Protein AF-A0A9E2VDF2-F1 (afdb_monomer_lite)

pLDDT: mean 81.38, std 16.18, range [26.98, 98.62]

Structure (mmCIF, N/CA/C/O backbone):
data_AF-A0A9E2VDF2-F1
#
_entry.id   AF-A0A9E2VDF2-F1
#
loop_
_atom_site.group_PDB
_atom_site.id
_atom_site.type_symbol
_atom_site.label_atom_id
_atom_site.label_alt_id
_atom_site.label_comp_id
_atom_site.label_asym_id
_atom_site.label_entity_id
_atom_site.label_seq_id
_atom_site.pdbx_PDB_ins_code
_atom_site.Cartn_x
_atom_site.Cartn_y
_atom_site.Cartn_z
_atom_site.occupancy
_atom_site.B_iso_or_equiv
_atom_site.auth_seq_id
_atom_site.auth_comp_id
_atom_site.auth_asym_id
_atom_site.auth_atom_id
_atom_site.pdbx_PDB_model_num
ATOM 1 N N . MET A 1 1 ? 44.440 -26.059 -66.492 1.00 40.00 1 MET A N 1
ATOM 2 C CA . MET A 1 1 ? 44.963 -25.791 -65.130 1.00 40.00 1 MET A CA 1
ATOM 3 C C . MET A 1 1 ? 44.787 -24.295 -64.913 1.00 40.00 1 MET A C 1
ATOM 5 O O . MET A 1 1 ? 45.329 -23.560 -65.710 1.00 40.00 1 MET A O 1
ATOM 9 N N . GLN A 1 2 ? 43.972 -23.751 -64.019 1.00 37.16 2 GLN A N 1
ATOM 10 C CA . GLN A 1 2 ? 43.633 -24.146 -62.659 1.00 37.16 2 GLN A CA 1
ATOM 11 C C . GLN A 1 2 ? 42.169 -23.771 -62.378 1.00 37.16 2 GLN A C 1
ATOM 13 O O . GLN A 1 2 ? 41.773 -22.619 -62.514 1.00 37.16 2 GLN A O 1
ATOM 18 N N . SER A 1 3 ? 41.383 -24.750 -61.952 1.00 38.00 3 SER A N 1
ATOM 19 C CA . SER A 1 3 ? 40.133 -24.550 -61.225 1.00 38.00 3 SER A CA 1
ATOM 20 C C . SER A 1 3 ? 40.283 -25.236 -59.871 1.00 38.00 3 SER A C 1
ATOM 22 O O . SER A 1 3 ? 40.953 -26.262 -59.783 1.00 38.00 3 SER A O 1
ATOM 24 N N . MET A 1 4 ? 39.592 -24.704 -58.862 1.00 44.31 4 MET A N 1
ATOM 25 C CA . MET A 1 4 ? 39.476 -25.200 -57.482 1.00 44.31 4 MET A CA 1
ATOM 26 C C . MET A 1 4 ? 40.638 -24.859 -56.540 1.00 44.31 4 MET A C 1
ATOM 28 O O . MET A 1 4 ? 41.725 -25.418 -56.643 1.00 44.31 4 MET A O 1
ATOM 32 N N . ARG A 1 5 ? 40.329 -24.039 -55.523 1.00 45.56 5 ARG A N 1
ATOM 33 C CA . ARG A 1 5 ? 40.347 -24.397 -54.081 1.00 45.56 5 ARG A CA 1
ATOM 34 C C . ARG A 1 5 ? 40.394 -23.127 -53.211 1.00 45.56 5 ARG A C 1
ATOM 36 O O . ARG A 1 5 ? 41.443 -22.778 -52.696 1.00 45.56 5 ARG A O 1
ATOM 43 N N . ILE A 1 6 ? 39.258 -22.446 -53.017 1.00 46.94 6 ILE A N 1
ATOM 44 C CA . ILE A 1 6 ? 39.110 -21.437 -51.935 1.00 46.94 6 ILE A CA 1
ATOM 45 C C . ILE A 1 6 ? 37.821 -21.663 -51.104 1.00 46.94 6 ILE A C 1
ATOM 47 O O . ILE A 1 6 ? 37.557 -20.968 -50.133 1.00 46.94 6 ILE A O 1
ATOM 51 N N . LEU A 1 7 ? 37.024 -22.698 -51.400 1.00 48.31 7 LEU A N 1
ATOM 52 C CA . LEU A 1 7 ? 35.754 -22.932 -50.697 1.00 48.31 7 LEU A CA 1
ATOM 53 C C . LEU A 1 7 ? 35.806 -23.627 -49.309 1.00 48.31 7 LEU A C 1
ATOM 55 O O . LEU A 1 7 ? 34.847 -23.429 -48.565 1.00 48.31 7 LEU A O 1
ATOM 59 N N . PRO A 1 8 ? 36.842 -24.386 -48.872 1.00 45.53 8 PRO A N 1
ATOM 60 C CA . PRO A 1 8 ? 36.785 -25.034 -47.551 1.00 45.53 8 PRO A CA 1
ATOM 61 C C . PRO A 1 8 ? 37.084 -24.077 -46.387 1.00 45.53 8 PRO A C 1
ATOM 63 O O . PRO A 1 8 ? 36.564 -24.255 -45.290 1.00 45.53 8 PRO A O 1
ATOM 66 N N . THR A 1 9 ? 37.908 -23.050 -46.614 1.00 46.81 9 THR A N 1
ATOM 67 C CA . THR A 1 9 ? 38.434 -22.193 -45.540 1.00 46.81 9 THR A CA 1
ATOM 68 C C . THR A 1 9 ? 37.413 -21.155 -45.075 1.00 46.81 9 THR A C 1
ATOM 70 O O . THR A 1 9 ? 37.305 -20.905 -43.879 1.00 46.81 9 THR A O 1
ATOM 73 N N . LEU A 1 10 ? 36.595 -20.608 -45.985 1.00 45.72 10 LEU A N 1
ATOM 74 C CA . LEU A 1 10 ? 35.517 -19.680 -45.614 1.00 45.72 10 LEU A CA 1
ATOM 75 C C . LEU A 1 10 ? 34.374 -20.382 -44.865 1.00 45.72 10 LEU A C 1
ATOM 77 O O . LEU A 1 10 ? 33.817 -19.811 -43.930 1.00 45.72 10 LEU A O 1
ATOM 81 N N . LEU A 1 11 ? 34.052 -21.628 -45.233 1.00 45.97 11 LEU A N 1
ATOM 82 C CA . LEU A 1 11 ? 33.008 -22.400 -44.556 1.00 45.97 11 LEU A CA 1
ATOM 83 C C . LEU A 1 11 ? 33.453 -22.824 -43.145 1.00 45.97 11 LEU A C 1
ATOM 85 O O . LEU A 1 11 ? 32.658 -22.768 -42.213 1.00 45.97 11 LEU A O 1
ATOM 89 N N . PHE A 1 12 ? 34.733 -23.172 -42.965 1.00 46.00 12 PHE A N 1
ATOM 90 C CA . PHE A 1 12 ? 35.294 -23.511 -41.653 1.00 46.00 12 PHE A CA 1
ATOM 91 C C . PHE A 1 12 ? 35.404 -22.283 -40.736 1.00 46.00 12 PHE A C 1
ATOM 93 O O . PHE A 1 12 ? 35.081 -22.376 -39.557 1.00 46.00 12 PHE A O 1
ATOM 100 N N . VAL A 1 13 ? 35.750 -21.105 -41.272 1.00 48.47 13 VAL A N 1
ATOM 101 C CA . VAL A 1 13 ? 35.749 -19.842 -40.509 1.00 48.47 13 VAL A CA 1
ATOM 102 C C . VAL A 1 13 ? 34.327 -19.429 -40.105 1.00 48.47 13 VAL A C 1
ATOM 104 O O . VAL A 1 13 ? 34.126 -18.999 -38.974 1.00 48.47 13 VAL A O 1
ATOM 107 N N . LEU A 1 14 ? 33.315 -19.645 -40.954 1.00 43.19 14 LEU A N 1
ATOM 108 C CA . LEU A 1 14 ? 31.905 -19.393 -40.612 1.00 43.19 14 LEU A CA 1
ATOM 109 C C . LEU A 1 14 ? 31.324 -20.403 -39.606 1.00 43.19 14 LEU A C 1
ATOM 111 O O . LEU A 1 14 ? 30.469 -20.033 -38.801 1.00 43.19 14 LEU A O 1
ATOM 115 N N . ILE A 1 15 ? 31.789 -21.656 -39.613 1.00 43.72 15 ILE A N 1
ATOM 116 C CA . ILE A 1 15 ? 31.381 -22.683 -38.640 1.00 43.72 15 ILE A CA 1
ATOM 117 C C . ILE A 1 15 ? 32.086 -22.465 -37.288 1.00 43.72 15 ILE A C 1
ATOM 119 O O . ILE A 1 15 ? 31.437 -22.561 -36.249 1.00 43.72 15 ILE A O 1
ATOM 123 N N . VAL A 1 16 ? 33.363 -22.063 -37.278 1.00 38.78 16 VAL A N 1
ATOM 124 C CA . VAL A 1 16 ? 34.113 -21.733 -36.049 1.00 38.78 16 VAL A CA 1
ATOM 125 C C . VAL A 1 16 ? 33.656 -20.399 -35.432 1.00 38.78 16 VAL A C 1
ATOM 127 O O . VAL A 1 16 ? 33.567 -20.303 -34.207 1.00 38.78 16 VAL A O 1
ATOM 130 N N . LEU A 1 17 ? 33.253 -19.404 -36.235 1.00 35.56 17 LEU A N 1
ATOM 131 C CA . LEU A 1 17 ? 32.619 -18.169 -35.737 1.00 35.56 17 LEU A CA 1
ATOM 132 C C . LEU A 1 17 ? 31.191 -18.392 -35.211 1.00 35.56 17 LEU A C 1
ATOM 134 O O . LEU A 1 17 ? 30.763 -17.683 -34.304 1.00 35.56 17 LEU A O 1
ATOM 138 N N . LYS A 1 18 ? 30.455 -19.396 -35.711 1.00 32.84 18 LYS A N 1
ATOM 139 C CA . LYS A 1 18 ? 29.157 -19.790 -35.128 1.00 32.84 18 LYS A CA 1
ATOM 140 C C . LYS A 1 18 ? 29.288 -20.620 -33.847 1.00 32.84 18 LYS A C 1
ATOM 142 O O . LYS A 1 18 ? 28.351 -20.636 -33.057 1.00 32.84 18 LYS A O 1
ATOM 147 N N . LEU A 1 19 ? 30.433 -21.264 -33.619 1.00 35.94 19 LEU A N 1
ATOM 148 C CA . LEU A 1 19 ? 30.705 -22.079 -32.428 1.00 35.94 19 LEU A CA 1
ATOM 149 C C . LEU A 1 19 ? 31.392 -21.314 -31.279 1.00 35.94 19 LEU A C 1
ATOM 151 O O . LEU A 1 19 ? 31.579 -21.889 -30.214 1.00 35.94 19 LEU A O 1
ATOM 155 N N . THR A 1 20 ? 31.728 -20.027 -31.439 1.00 39.84 20 THR A N 1
ATOM 156 C CA . THR A 1 20 ? 32.431 -19.229 -30.405 1.00 39.84 20 THR A CA 1
ATOM 157 C C . THR A 1 20 ? 31.677 -17.993 -29.909 1.00 39.84 20 THR A C 1
ATOM 159 O O . THR A 1 20 ? 32.198 -17.250 -29.085 1.00 39.84 20 THR A O 1
ATOM 162 N N . ALA A 1 21 ? 30.416 -17.805 -30.304 1.00 40.31 21 ALA A N 1
ATOM 163 C CA . ALA A 1 21 ? 29.529 -16.811 -29.694 1.00 40.31 21 ALA A CA 1
ATOM 164 C C . ALA A 1 21 ? 28.415 -17.484 -28.879 1.00 40.31 21 ALA A C 1
ATOM 166 O O . ALA A 1 21 ? 27.250 -17.093 -28.937 1.00 40.31 21 ALA A O 1
ATOM 167 N N . GLN A 1 22 ? 28.762 -18.508 -28.097 1.00 43.72 22 GLN A N 1
ATOM 168 C CA . GLN A 1 22 ? 27.935 -18.863 -26.951 1.00 43.72 22 GLN A CA 1
ATOM 169 C C . GLN A 1 22 ? 28.171 -17.746 -25.934 1.00 43.72 22 GLN A C 1
ATOM 171 O O . GLN A 1 22 ? 29.173 -17.747 -25.225 1.00 43.72 22 GLN A O 1
ATOM 176 N N . GLN A 1 23 ? 27.325 -16.713 -25.985 1.00 52.28 23 GLN A N 1
ATOM 177 C CA . GLN A 1 23 ? 27.385 -15.570 -25.081 1.00 52.28 23 GLN A CA 1
ATOM 178 C C . GLN A 1 23 ? 27.370 -16.140 -23.658 1.00 52.28 23 GLN A C 1
ATOM 180 O O . GLN A 1 23 ? 26.355 -16.680 -23.218 1.00 52.28 23 GLN A O 1
ATOM 185 N N . THR A 1 24 ? 28.524 -16.143 -22.990 1.00 66.56 24 THR A N 1
ATOM 186 C CA . THR A 1 24 ? 28.642 -16.686 -21.640 1.00 66.56 24 THR A CA 1
ATOM 187 C C . THR A 1 24 ? 27.735 -15.854 -20.751 1.00 66.56 24 THR A C 1
ATOM 189 O O . THR A 1 24 ? 27.861 -14.630 -20.698 1.00 66.56 24 THR A O 1
ATOM 192 N N . VAL A 1 25 ? 26.756 -16.500 -20.116 1.00 80.94 25 VAL A N 1
ATOM 193 C CA . VAL A 1 25 ? 25.836 -15.794 -19.224 1.00 80.94 25 VAL A CA 1
ATOM 194 C C . VAL A 1 25 ? 26.654 -15.195 -18.080 1.00 80.94 25 VAL A C 1
ATOM 196 O O . VAL A 1 25 ? 27.394 -15.937 -17.427 1.00 80.94 25 VAL A O 1
ATOM 199 N N . PRO A 1 26 ? 26.568 -13.874 -17.839 1.00 83.94 26 PRO A N 1
ATOM 200 C CA . PRO A 1 26 ? 27.290 -13.253 -16.743 1.00 83.94 26 PRO A CA 1
ATOM 201 C C . PRO A 1 26 ? 26.857 -13.846 -15.399 1.00 83.94 26 PRO A C 1
ATOM 203 O O . PRO A 1 26 ? 25.668 -13.904 -15.092 1.00 83.94 26 PRO A O 1
ATOM 206 N N . ASP A 1 27 ? 27.822 -14.258 -14.580 1.00 87.00 27 ASP A N 1
ATOM 207 C CA . ASP A 1 27 ? 27.571 -14.655 -13.201 1.00 87.00 27 ASP A CA 1
ATOM 208 C C . ASP A 1 27 ? 27.378 -13.396 -12.357 1.00 87.00 27 ASP A C 1
ATOM 210 O O . ASP A 1 27 ? 28.329 -12.668 -12.056 1.00 87.00 27 ASP A O 1
ATOM 214 N N . ILE A 1 28 ? 26.126 -13.133 -11.990 1.00 87.06 28 ILE A N 1
ATOM 215 C CA . ILE A 1 28 ? 25.723 -11.934 -11.249 1.00 87.06 28 ILE A CA 1
ATOM 216 C C . ILE A 1 28 ? 26.410 -11.834 -9.887 1.00 87.06 28 ILE A C 1
ATOM 218 O O . ILE A 1 28 ? 26.652 -10.726 -9.422 1.00 87.06 28 ILE A O 1
ATOM 222 N N . ARG A 1 29 ? 26.824 -12.958 -9.290 1.00 86.56 29 ARG A N 1
ATOM 223 C CA . ARG A 1 29 ? 27.549 -12.977 -8.007 1.00 86.56 29 ARG A CA 1
ATOM 224 C C . ARG A 1 29 ? 28.925 -12.318 -8.091 1.00 86.56 29 ARG A C 1
ATOM 226 O O . ARG A 1 29 ? 29.513 -12.002 -7.066 1.00 86.56 29 ARG A O 1
ATOM 233 N N . LEU A 1 30 ? 29.451 -12.137 -9.303 1.00 91.38 30 LEU A N 1
ATOM 234 C CA . LEU A 1 30 ? 30.727 -11.466 -9.542 1.00 91.38 30 LEU A CA 1
ATOM 235 C C . LEU A 1 30 ? 30.580 -9.953 -9.733 1.00 91.38 30 LEU A C 1
ATOM 237 O O . LEU A 1 30 ? 31.598 -9.275 -9.868 1.00 91.38 30 LEU A O 1
ATOM 241 N N . PHE A 1 31 ? 29.356 -9.427 -9.828 1.00 94.19 31 PHE A N 1
ATOM 242 C CA . PHE A 1 31 ? 29.130 -7.987 -9.886 1.00 94.19 31 PHE A CA 1
ATOM 243 C C . PHE A 1 31 ? 29.160 -7.411 -8.467 1.00 94.19 31 PHE A C 1
ATOM 245 O O . PHE A 1 31 ? 28.550 -8.001 -7.576 1.00 94.19 31 PHE A O 1
ATOM 252 N N . PRO A 1 32 ? 29.773 -6.232 -8.263 1.00 94.75 32 PRO A N 1
ATOM 253 C CA . PRO A 1 32 ? 29.578 -5.470 -7.039 1.00 94.75 32 PRO A CA 1
ATOM 254 C C . PRO A 1 32 ? 28.090 -5.179 -6.809 1.00 94.75 32 PRO A C 1
ATOM 256 O O . PRO A 1 32 ? 27.317 -5.024 -7.767 1.00 94.75 32 PRO A O 1
ATOM 259 N N . SER A 1 33 ? 27.702 -5.093 -5.544 1.00 92.00 33 SER A N 1
ATOM 260 C CA . SER A 1 33 ? 26.387 -4.629 -5.108 1.00 92.00 33 SER A CA 1
ATOM 261 C C . SER A 1 33 ? 26.154 -3.164 -5.492 1.00 92.00 33 SER A C 1
ATOM 263 O O . SER A 1 33 ? 27.094 -2.405 -5.737 1.00 92.00 33 SER A O 1
ATOM 265 N N . TYR A 1 34 ? 24.886 -2.745 -5.529 1.00 90.31 34 TYR A N 1
ATOM 266 C CA . TYR A 1 34 ? 24.533 -1.343 -5.781 1.00 90.31 34 TYR A CA 1
ATOM 267 C C . TYR A 1 34 ? 25.197 -0.402 -4.765 1.00 90.31 34 TYR A C 1
ATOM 269 O O . TYR A 1 34 ? 25.753 0.625 -5.144 1.00 90.31 34 TYR A O 1
ATOM 277 N N . GLU A 1 35 ? 25.210 -0.785 -3.488 1.00 89.12 35 GLU A N 1
ATOM 278 C CA . GLU A 1 35 ? 25.827 0.001 -2.421 1.00 89.12 35 GLU A CA 1
ATOM 279 C C . GLU A 1 35 ? 27.338 0.174 -2.630 1.00 89.12 35 GLU A C 1
ATOM 281 O O . GLU A 1 35 ? 27.851 1.289 -2.532 1.00 89.12 35 GLU A O 1
ATOM 286 N N . GLU A 1 36 ? 28.056 -0.891 -3.000 1.00 92.12 36 GLU A N 1
ATOM 287 C CA . GLU A 1 36 ? 29.487 -0.807 -3.318 1.00 92.12 36 GLU A CA 1
ATOM 288 C C . GLU A 1 36 ? 29.758 0.125 -4.504 1.00 92.12 36 GLU A C 1
ATOM 290 O O . GLU A 1 36 ? 30.725 0.890 -4.475 1.00 92.12 36 GLU A O 1
ATOM 295 N N . ILE A 1 37 ? 28.902 0.102 -5.530 1.00 93.31 37 ILE A N 1
ATOM 296 C CA . ILE A 1 37 ? 29.000 0.998 -6.689 1.00 93.31 37 ILE A CA 1
ATOM 297 C C . ILE A 1 37 ? 28.793 2.455 -6.282 1.00 93.31 37 ILE A C 1
ATOM 299 O O . ILE A 1 37 ? 29.607 3.314 -6.630 1.00 93.31 37 ILE A O 1
ATOM 303 N N . VAL A 1 38 ? 27.740 2.731 -5.516 1.00 89.19 38 VAL A N 1
ATOM 304 C CA . VAL A 1 38 ? 27.413 4.074 -5.032 1.00 89.19 38 VAL A CA 1
ATOM 305 C C . VAL A 1 38 ? 28.523 4.608 -4.125 1.00 89.19 38 VAL A C 1
ATOM 307 O O . VAL A 1 38 ? 29.001 5.724 -4.330 1.00 89.19 38 VAL A O 1
ATOM 310 N N . ASN A 1 39 ? 28.997 3.807 -3.170 1.00 88.31 39 ASN A N 1
ATOM 311 C CA . ASN A 1 39 ? 30.066 4.191 -2.248 1.00 88.31 39 ASN A CA 1
ATOM 312 C C . ASN A 1 39 ? 31.399 4.403 -2.974 1.00 88.31 39 ASN A C 1
ATOM 314 O O . ASN A 1 39 ? 32.109 5.374 -2.696 1.00 88.31 39 ASN A O 1
ATOM 318 N N . HIS A 1 40 ? 31.727 3.549 -3.949 1.00 91.25 40 HIS A N 1
ATOM 319 C CA . HIS A 1 40 ? 32.885 3.763 -4.810 1.00 91.25 40 HIS A CA 1
ATOM 320 C C . HIS A 1 40 ? 32.768 5.089 -5.569 1.00 91.25 40 HIS A C 1
ATOM 322 O O . HIS A 1 40 ? 33.736 5.849 -5.622 1.00 91.25 40 HIS A O 1
ATOM 328 N N . PHE A 1 41 ? 31.599 5.388 -6.137 1.00 90.62 41 PHE A N 1
ATOM 329 C CA . PHE A 1 41 ? 31.387 6.621 -6.883 1.00 90.62 41 PHE A CA 1
ATOM 330 C C . PHE A 1 41 ? 31.555 7.863 -5.995 1.00 90.62 41 PHE A C 1
ATOM 332 O O . PHE A 1 41 ? 32.389 8.713 -6.304 1.00 90.62 41 PHE A O 1
ATOM 339 N N . LYS A 1 42 ? 30.862 7.909 -4.846 1.00 86.94 42 LYS A N 1
ATOM 340 C CA . LYS A 1 42 ? 30.947 8.997 -3.849 1.00 86.94 42 LYS A CA 1
ATOM 341 C C . LYS A 1 42 ? 32.379 9.283 -3.403 1.00 86.94 42 LYS A C 1
ATOM 343 O O . LYS A 1 42 ? 32.783 10.433 -3.232 1.00 86.94 42 LYS A O 1
ATOM 348 N N . LYS A 1 43 ? 33.156 8.221 -3.190 1.00 87.44 43 LYS A N 1
ATOM 349 C CA . LYS A 1 43 ? 34.533 8.328 -2.708 1.00 87.44 43 LYS A CA 1
ATOM 350 C C . LYS A 1 43 ? 35.475 8.926 -3.754 1.00 87.44 43 LYS A C 1
ATOM 352 O O . LYS A 1 43 ? 36.390 9.655 -3.384 1.00 87.44 43 LYS A O 1
ATOM 357 N N . ASN A 1 44 ? 35.285 8.604 -5.034 1.00 89.12 44 ASN A N 1
ATOM 358 C CA . ASN A 1 44 ? 36.287 8.875 -6.070 1.00 89.12 44 ASN A CA 1
ATOM 359 C C . ASN A 1 44 ? 35.925 10.037 -7.010 1.00 89.12 44 ASN A C 1
ATOM 361 O O . ASN A 1 44 ? 36.829 10.649 -7.580 1.00 89.12 44 ASN A O 1
ATOM 365 N N . TYR A 1 45 ? 34.644 10.378 -7.154 1.00 88.88 45 TYR A N 1
ATOM 366 C CA . TYR A 1 45 ? 34.170 11.377 -8.116 1.00 88.88 45 TYR A CA 1
ATOM 367 C C . TYR A 1 45 ? 33.402 12.508 -7.433 1.00 88.88 45 TYR A C 1
ATOM 369 O O . TYR A 1 45 ? 32.833 12.333 -6.357 1.00 88.88 45 TYR A O 1
ATOM 377 N N . ASN A 1 46 ? 33.420 13.688 -8.055 1.00 84.56 46 ASN A N 1
ATOM 378 C CA . ASN A 1 46 ? 32.626 14.823 -7.609 1.00 84.56 46 ASN A CA 1
ATOM 379 C C . ASN A 1 46 ? 31.131 14.470 -7.690 1.00 84.56 46 ASN A C 1
ATOM 381 O O . ASN A 1 46 ? 30.684 13.904 -8.687 1.00 84.56 46 ASN A O 1
ATOM 385 N N . THR A 1 47 ? 30.386 14.798 -6.635 1.00 76.50 47 THR A N 1
ATOM 386 C CA . THR A 1 47 ? 28.937 14.558 -6.518 1.00 76.50 47 THR A CA 1
ATOM 387 C C . THR A 1 47 ? 28.114 15.841 -6.632 1.00 76.50 47 THR A C 1
ATOM 389 O O . THR A 1 47 ? 26.891 15.772 -6.718 1.00 76.50 47 THR A O 1
ATOM 392 N N . SER A 1 48 ? 28.779 16.997 -6.707 1.00 76.44 48 SER A N 1
ATOM 393 C CA . SER A 1 48 ? 28.158 18.289 -6.988 1.00 76.44 48 SER A CA 1
ATOM 394 C C . SER A 1 48 ? 27.983 18.448 -8.498 1.00 76.44 48 SER A C 1
ATOM 396 O O . SER A 1 48 ? 28.894 18.896 -9.199 1.00 76.44 48 SER A O 1
ATOM 398 N N . PHE A 1 49 ? 26.828 18.014 -8.996 1.00 75.50 49 PHE A N 1
ATOM 399 C CA . PHE A 1 49 ? 26.390 18.226 -10.373 1.00 75.50 49 PHE A CA 1
ATOM 400 C C . PHE A 1 49 ? 25.457 19.438 -10.448 1.00 75.50 49 PHE A C 1
ATOM 402 O O . PHE A 1 49 ? 24.859 19.827 -9.449 1.00 75.50 49 PHE A O 1
ATOM 409 N N . ASP A 1 50 ? 25.347 20.025 -11.640 1.00 74.19 50 ASP A N 1
ATOM 410 C CA . ASP A 1 50 ? 24.278 20.975 -11.954 1.00 74.19 50 ASP A CA 1
ATOM 411 C C . ASP A 1 50 ? 22.907 20.331 -11.676 1.00 74.19 50 ASP A C 1
ATOM 413 O O . ASP A 1 50 ? 22.737 19.139 -11.945 1.00 74.19 50 ASP A O 1
ATOM 417 N N . HIS A 1 51 ? 21.939 21.094 -11.158 1.00 69.94 51 HIS A N 1
ATOM 418 C CA . HIS A 1 51 ? 20.615 20.581 -10.779 1.00 69.94 51 HIS A CA 1
ATOM 419 C C . HIS A 1 51 ? 19.852 19.934 -11.951 1.00 69.94 51 HIS A C 1
ATOM 421 O O . HIS A 1 51 ? 19.025 19.048 -11.738 1.00 69.94 51 HIS A O 1
ATOM 427 N N . SER A 1 52 ? 20.172 20.296 -13.198 1.00 73.12 52 SER A N 1
ATOM 428 C CA . SER A 1 52 ? 19.610 19.662 -14.398 1.00 73.12 52 SER A CA 1
ATOM 429 C C . SER A 1 52 ? 20.172 18.264 -14.692 1.00 73.12 52 SER A C 1
ATOM 431 O O . SER A 1 52 ? 19.619 17.550 -15.535 1.00 73.12 52 SER A O 1
ATOM 433 N N . ILE A 1 53 ? 21.266 17.857 -14.036 1.00 78.00 53 ILE A N 1
ATOM 434 C CA . ILE A 1 53 ? 21.956 16.590 -14.284 1.00 78.00 53 ILE A CA 1
ATOM 435 C C . ILE A 1 53 ? 21.647 15.579 -13.185 1.00 78.00 53 ILE A C 1
ATOM 437 O O . ILE A 1 53 ? 22.121 15.669 -12.054 1.00 78.00 53 ILE A O 1
ATOM 441 N N . GLN A 1 54 ? 20.939 14.522 -13.568 1.00 80.25 54 GLN A N 1
ATOM 442 C CA . GLN A 1 54 ? 20.678 13.381 -12.707 1.00 80.25 54 GLN A CA 1
ATOM 443 C C . GLN A 1 54 ? 21.695 12.266 -12.961 1.00 80.25 54 GLN A C 1
ATOM 445 O O . GLN A 1 54 ? 21.861 11.789 -14.088 1.00 80.2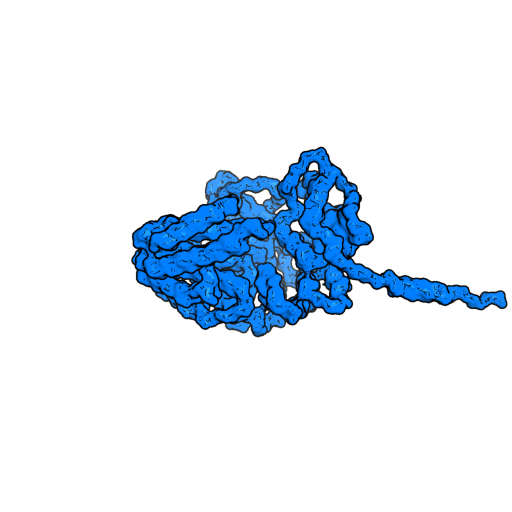5 54 GLN A O 1
ATOM 450 N N . VAL A 1 55 ? 22.350 11.811 -11.893 1.00 84.94 55 VAL A N 1
ATOM 451 C CA . VAL A 1 55 ? 23.243 10.648 -11.927 1.00 84.94 55 VAL A CA 1
ATOM 452 C C . VAL A 1 55 ? 22.448 9.386 -11.623 1.00 84.94 55 VAL A C 1
ATOM 454 O O . VAL A 1 55 ? 21.823 9.268 -10.570 1.00 84.94 55 VAL A O 1
ATOM 457 N N . GLN A 1 56 ? 22.522 8.420 -12.528 1.00 87.50 56 GLN A N 1
ATOM 458 C CA . GLN A 1 56 ? 21.923 7.101 -12.380 1.00 87.50 56 GLN A CA 1
ATOM 459 C C . GLN A 1 56 ? 22.969 6.005 -12.584 1.00 87.50 56 GLN A C 1
ATOM 461 O O . GLN A 1 56 ? 24.027 6.227 -13.178 1.00 87.50 56 GLN A O 1
ATOM 466 N N . PHE A 1 57 ? 22.666 4.800 -12.109 1.00 91.50 57 PHE A N 1
ATOM 467 C CA . PHE A 1 57 ? 23.516 3.632 -12.314 1.00 91.50 57 PHE A CA 1
ATOM 468 C C . PHE A 1 57 ? 22.771 2.570 -13.104 1.00 91.50 57 PHE A C 1
ATOM 470 O O . PHE A 1 57 ? 21.591 2.346 -12.886 1.00 91.50 57 PHE A O 1
ATOM 477 N N . ALA A 1 58 ? 23.471 1.861 -13.983 1.00 92.62 58 ALA A N 1
ATOM 478 C CA . ALA A 1 58 ? 22.887 0.764 -14.743 1.00 92.62 58 ALA A CA 1
ATOM 479 C C . ALA A 1 58 ? 23.762 -0.485 -14.650 1.00 92.62 58 ALA A C 1
ATOM 481 O O . ALA A 1 58 ? 24.955 -0.437 -14.953 1.00 92.62 58 ALA A O 1
ATOM 482 N N . ARG A 1 59 ? 23.164 -1.624 -14.284 1.00 94.50 59 ARG A N 1
ATOM 483 C CA . ARG A 1 59 ? 23.828 -2.934 -14.308 1.00 94.50 59 ARG A CA 1
ATOM 484 C C . ARG A 1 59 ? 23.489 -3.628 -15.619 1.00 94.50 59 ARG A C 1
ATOM 486 O O . ARG A 1 59 ? 22.414 -4.214 -15.746 1.00 94.50 59 ARG A O 1
ATOM 493 N N . LYS A 1 60 ? 24.399 -3.541 -16.587 1.00 94.94 60 LYS A N 1
ATOM 494 C CA . LYS A 1 60 ? 24.299 -4.159 -17.918 1.00 94.94 60 LYS A CA 1
ATOM 495 C C . LYS A 1 60 ? 25.075 -5.489 -17.945 1.00 94.94 60 LYS A C 1
ATOM 497 O O . LYS A 1 60 ? 25.868 -5.743 -17.036 1.00 94.94 60 LYS A O 1
ATOM 502 N N . PRO A 1 61 ? 24.882 -6.355 -18.960 1.00 93.69 61 PRO A N 1
ATOM 503 C CA . PRO A 1 61 ? 25.562 -7.653 -19.030 1.00 93.69 61 PRO A CA 1
ATOM 504 C C . PRO A 1 61 ? 27.095 -7.598 -18.969 1.00 93.69 61 PRO A C 1
ATOM 506 O O . PRO A 1 61 ? 27.730 -8.548 -18.518 1.00 93.69 61 PRO A O 1
ATOM 509 N N . ASP A 1 62 ? 27.697 -6.498 -19.411 1.00 94.44 62 ASP A N 1
ATOM 510 C CA . ASP A 1 62 ? 29.142 -6.291 -19.497 1.00 94.44 62 ASP A CA 1
ATOM 511 C C . ASP A 1 62 ? 29.732 -5.440 -18.359 1.00 94.44 62 ASP A C 1
ATOM 513 O O . ASP A 1 62 ? 30.960 -5.336 -18.248 1.00 94.44 62 ASP A O 1
ATOM 517 N N . GLY A 1 63 ? 28.906 -4.889 -17.466 1.00 95.94 63 GLY A N 1
ATOM 518 C CA . GLY A 1 63 ? 29.399 -4.115 -16.333 1.00 95.94 63 GLY A CA 1
ATOM 519 C C . GLY A 1 63 ? 28.384 -3.185 -15.678 1.00 95.94 63 GLY A C 1
ATOM 520 O O . GLY A 1 63 ? 27.207 -3.136 -16.036 1.00 95.94 63 GLY A O 1
ATOM 521 N N . TRP A 1 64 ? 28.876 -2.424 -14.703 1.00 97.31 64 TRP 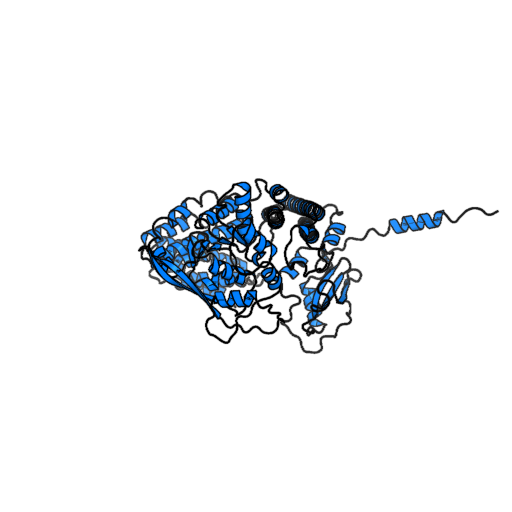A N 1
ATOM 522 C CA . TRP A 1 64 ? 28.152 -1.300 -14.123 1.00 97.31 64 TRP A CA 1
ATOM 523 C C . TRP A 1 64 ? 28.505 -0.016 -14.848 1.00 97.31 64 TRP A C 1
ATOM 525 O O . TRP A 1 64 ? 29.679 0.265 -15.104 1.00 97.31 64 TRP A O 1
ATOM 535 N N . TYR A 1 65 ? 27.480 0.776 -15.117 1.00 96.00 65 TYR A N 1
ATOM 536 C CA . TYR A 1 65 ? 27.578 2.063 -15.773 1.00 96.00 65 TYR A CA 1
ATOM 537 C C . TYR A 1 65 ? 27.147 3.162 -14.818 1.00 96.00 65 TYR A C 1
ATOM 539 O O . TYR A 1 65 ? 26.206 2.974 -14.050 1.00 96.00 65 TYR A O 1
ATOM 547 N N . VAL A 1 66 ? 27.814 4.306 -14.916 1.00 93.81 66 VAL A N 1
ATOM 548 C CA . VAL A 1 66 ? 27.277 5.585 -14.459 1.00 93.81 66 VAL A CA 1
ATOM 549 C C . VAL A 1 66 ? 26.698 6.310 -15.669 1.00 93.81 66 VAL A C 1
ATOM 551 O O . VAL A 1 66 ? 27.358 6.444 -16.704 1.00 93.81 66 VAL A O 1
ATOM 554 N N . GLU A 1 67 ? 25.450 6.735 -15.552 1.00 90.44 67 GLU A N 1
ATOM 555 C CA . GLU A 1 67 ? 24.689 7.397 -16.602 1.00 90.44 67 GLU A CA 1
ATOM 556 C C . GLU A 1 67 ? 24.276 8.792 -16.136 1.00 90.44 67 GLU A C 1
ATOM 558 O O . GLU A 1 67 ? 23.753 8.957 -15.036 1.00 90.44 67 GLU A O 1
ATOM 563 N N . LEU A 1 68 ? 24.539 9.798 -16.968 1.00 87.94 68 LEU A N 1
ATOM 564 C CA . LEU A 1 68 ? 24.173 11.187 -16.713 1.00 87.94 68 LEU A CA 1
ATOM 565 C C . LEU A 1 68 ? 22.979 11.544 -17.588 1.00 87.94 68 LEU A C 1
ATOM 567 O O . LEU A 1 68 ? 23.085 11.521 -18.817 1.00 87.94 68 LEU A O 1
ATOM 571 N N . TYR A 1 69 ? 21.857 11.863 -16.959 1.00 80.81 69 TYR A N 1
ATOM 572 C CA . TYR A 1 69 ? 20.632 12.294 -17.621 1.00 80.81 69 TYR A CA 1
ATOM 573 C C . TYR A 1 69 ? 20.492 13.802 -17.485 1.00 80.81 69 TYR A C 1
ATOM 575 O O . TYR A 1 69 ? 20.654 14.337 -16.395 1.00 80.81 69 TYR A O 1
ATOM 583 N N . ASN A 1 70 ? 20.179 14.475 -18.590 1.00 79.50 70 ASN A N 1
ATOM 584 C CA . ASN A 1 70 ? 19.806 15.879 -18.559 1.00 79.50 70 ASN A CA 1
ATOM 585 C C . ASN A 1 70 ? 18.282 15.967 -18.505 1.00 79.50 70 ASN A C 1
ATOM 587 O O . ASN A 1 70 ? 17.611 15.636 -19.487 1.00 79.50 70 ASN A O 1
ATOM 591 N N . LEU A 1 71 ? 17.759 16.394 -17.359 1.00 68.12 71 LEU A N 1
ATOM 592 C CA . LEU A 1 71 ? 16.325 16.462 -17.085 1.00 68.12 71 LEU A CA 1
ATOM 593 C C . LEU A 1 71 ? 15.603 17.505 -17.954 1.00 68.12 71 LEU A C 1
ATOM 595 O O . LEU A 1 71 ? 14.403 17.384 -18.164 1.00 68.12 71 LEU A O 1
ATOM 599 N N . VAL A 1 72 ? 16.331 18.475 -18.515 1.00 64.94 72 VAL A N 1
ATOM 600 C CA . VAL A 1 72 ? 15.782 19.546 -19.364 1.00 64.94 72 VAL A CA 1
ATOM 601 C C . VAL A 1 72 ? 15.754 19.145 -20.845 1.00 64.94 72 VAL A C 1
ATOM 603 O O . VAL A 1 72 ? 14.852 19.534 -21.581 1.00 64.94 72 VAL A O 1
ATOM 606 N N . VAL A 1 73 ? 16.740 18.364 -21.305 1.00 59.25 73 VAL A N 1
ATOM 607 C CA . VAL A 1 73 ? 16.958 18.098 -22.742 1.00 59.25 73 VAL A CA 1
ATOM 608 C C . VAL A 1 73 ? 16.525 16.690 -23.157 1.00 59.25 73 VAL A C 1
ATOM 610 O O . VAL A 1 73 ? 15.857 16.519 -24.177 1.00 59.25 73 VAL A O 1
ATOM 613 N N . THR A 1 74 ? 16.904 15.660 -22.395 1.00 54.81 74 THR A N 1
ATOM 614 C CA . THR A 1 74 ? 16.572 14.261 -22.698 1.00 54.81 74 THR A CA 1
ATOM 615 C C . THR A 1 74 ? 16.458 13.442 -21.417 1.00 54.81 74 THR A C 1
ATOM 617 O O . THR A 1 74 ? 17.425 12.833 -20.964 1.00 54.81 74 THR A O 1
ATOM 620 N N . ALA A 1 75 ? 15.249 13.315 -20.879 1.00 57.81 75 ALA A N 1
ATOM 621 C CA . ALA A 1 75 ? 15.012 12.413 -19.752 1.00 57.81 75 ALA A CA 1
ATOM 622 C C . ALA A 1 75 ? 14.952 10.927 -20.152 1.00 57.81 75 ALA A C 1
ATOM 624 O O . ALA A 1 75 ? 14.932 10.042 -19.306 1.00 57.81 75 ALA A O 1
ATOM 625 N N . THR A 1 76 ? 14.894 10.630 -21.453 1.00 59.19 76 THR A N 1
ATOM 626 C CA . THR A 1 76 ? 14.565 9.286 -21.969 1.00 59.19 76 THR A CA 1
ATOM 627 C C . THR A 1 76 ? 15.793 8.453 -22.320 1.00 59.19 76 THR A C 1
ATOM 629 O O . THR A 1 76 ? 15.706 7.233 -22.495 1.00 59.19 76 THR A O 1
ATOM 632 N N . LYS A 1 77 ? 16.938 9.124 -22.462 1.00 74.12 77 LYS A N 1
ATOM 633 C CA . LYS A 1 77 ? 18.238 8.544 -22.777 1.00 74.12 77 LYS A CA 1
ATOM 634 C C . LYS A 1 77 ? 19.312 9.347 -22.056 1.00 74.12 77 LYS A C 1
ATOM 636 O O . LYS A 1 77 ? 19.185 10.568 -21.974 1.00 74.12 77 LYS A O 1
ATOM 641 N N . PRO A 1 78 ? 20.375 8.686 -21.587 1.00 80.94 78 PRO A N 1
ATOM 642 C CA . PRO A 1 78 ? 21.454 9.396 -20.937 1.00 80.94 78 PRO A CA 1
ATOM 643 C C . PRO A 1 78 ? 22.182 10.277 -21.955 1.00 80.94 78 PRO A C 1
ATOM 645 O O . PRO A 1 78 ? 22.456 9.845 -23.077 1.00 80.94 78 PRO A O 1
ATOM 648 N N . GLN A 1 79 ? 22.534 11.491 -21.537 1.00 86.38 79 GLN A N 1
ATOM 649 C CA . GLN A 1 79 ? 23.449 12.363 -22.270 1.00 86.38 79 GLN A CA 1
ATOM 650 C C . GLN A 1 79 ? 24.833 11.704 -22.373 1.00 86.38 79 GLN A C 1
ATOM 652 O O . GLN A 1 79 ? 25.474 11.767 -23.421 1.00 86.38 79 GLN A O 1
ATOM 657 N N . SER A 1 80 ? 25.261 11.031 -21.300 1.00 89.75 80 SER A N 1
ATOM 658 C CA . SER A 1 80 ? 26.536 10.313 -21.233 1.00 89.75 80 SER A CA 1
ATOM 659 C C . SER A 1 80 ? 26.395 9.007 -20.451 1.00 89.75 80 SER A C 1
ATOM 661 O O . SER A 1 80 ? 25.710 8.963 -19.435 1.00 89.75 80 SER A O 1
ATOM 663 N N . SER A 1 81 ? 27.072 7.945 -20.893 1.00 93.50 81 SER A N 1
ATOM 664 C CA . SER A 1 81 ? 27.075 6.628 -20.238 1.00 93.50 81 SER A CA 1
ATOM 665 C C . SER A 1 81 ? 28.504 6.089 -20.199 1.00 93.50 81 SER A C 1
ATOM 667 O O . SER A 1 81 ? 29.132 5.918 -21.246 1.00 93.50 81 SER A O 1
ATOM 669 N N . TYR A 1 82 ? 29.034 5.839 -19.000 1.00 96.19 82 TYR A N 1
ATOM 670 C CA . TYR A 1 82 ? 30.418 5.405 -18.794 1.00 96.19 82 TYR A CA 1
ATOM 671 C C . TYR A 1 82 ? 30.471 4.096 -18.015 1.00 96.19 82 TYR A C 1
ATOM 673 O O . TYR A 1 82 ? 29.785 3.950 -17.008 1.00 96.19 82 TYR A O 1
ATOM 681 N N . VAL A 1 83 ? 31.329 3.165 -18.438 1.00 96.94 83 VAL A N 1
ATOM 682 C CA . VAL A 1 83 ? 31.594 1.929 -17.688 1.00 96.94 83 VAL A CA 1
ATOM 683 C C . VAL A 1 83 ? 32.351 2.294 -16.416 1.00 96.94 83 VAL A C 1
ATOM 685 O O . VAL A 1 83 ? 33.516 2.670 -16.488 1.00 96.94 83 VAL A O 1
ATOM 688 N N . LEU A 1 84 ? 31.710 2.162 -15.260 1.00 97.06 84 LEU A N 1
ATOM 689 C CA . LEU A 1 84 ? 32.331 2.377 -13.955 1.00 97.06 84 LEU A CA 1
ATOM 690 C C . LEU A 1 84 ? 32.998 1.100 -13.433 1.00 97.06 84 LEU A C 1
ATOM 692 O O . LEU A 1 84 ? 34.057 1.164 -12.817 1.00 97.06 84 LEU A O 1
ATOM 696 N N . TRP A 1 85 ? 32.428 -0.072 -13.719 1.00 98.12 85 TRP A N 1
ATOM 697 C CA . TRP A 1 85 ? 33.028 -1.369 -13.397 1.00 98.12 85 TRP A CA 1
ATOM 698 C C . TRP A 1 85 ? 32.824 -2.351 -14.549 1.00 98.12 85 TRP A C 1
ATOM 700 O O . TRP A 1 85 ? 31.721 -2.466 -15.075 1.00 98.12 85 TRP A O 1
ATOM 710 N N . SER A 1 86 ? 33.879 -3.066 -14.947 1.00 96.81 86 SER A N 1
ATOM 711 C CA . SER A 1 86 ? 33.856 -3.978 -16.099 1.00 96.81 86 SER A CA 1
ATOM 712 C C . SER A 1 86 ? 33.765 -5.438 -15.663 1.00 96.81 86 SER A C 1
ATOM 714 O O . SER A 1 86 ? 34.642 -5.925 -14.947 1.00 96.81 86 SER A O 1
ATOM 716 N N . TYR A 1 87 ? 32.781 -6.172 -16.192 1.00 95.06 87 TYR A N 1
ATOM 717 C CA . TYR A 1 87 ? 32.626 -7.604 -15.931 1.00 95.06 87 TYR A CA 1
ATOM 718 C C . TYR A 1 87 ? 33.762 -8.440 -16.522 1.00 95.06 87 TYR A C 1
ATOM 720 O O . TYR A 1 87 ? 34.188 -9.413 -15.900 1.00 95.06 87 TYR A O 1
ATOM 728 N N . ALA A 1 88 ? 34.271 -8.062 -17.697 1.00 94.31 88 ALA A N 1
ATOM 729 C CA . ALA A 1 88 ? 35.370 -8.770 -18.351 1.00 94.31 88 ALA A CA 1
ATOM 730 C C . ALA A 1 88 ? 36.687 -8.635 -17.571 1.00 94.31 88 ALA A C 1
ATOM 732 O O . ALA A 1 88 ? 37.467 -9.581 -17.511 1.00 94.31 88 ALA A O 1
ATOM 733 N N . ARG A 1 89 ? 36.924 -7.467 -16.957 1.00 94.88 89 ARG A N 1
ATOM 734 C CA . ARG A 1 89 ? 38.159 -7.166 -16.214 1.00 94.88 89 ARG A CA 1
ATOM 735 C C . ARG A 1 89 ? 38.045 -7.373 -14.702 1.00 94.88 89 ARG A C 1
ATOM 737 O O . ARG A 1 89 ? 39.061 -7.326 -14.024 1.00 94.88 89 ARG A O 1
ATOM 744 N N . LYS A 1 90 ? 36.829 -7.554 -14.174 1.00 95.56 90 LYS A N 1
ATOM 745 C CA . LYS A 1 90 ? 36.523 -7.637 -12.732 1.00 95.56 90 LYS A CA 1
ATOM 746 C C . LYS A 1 90 ? 37.046 -6.451 -11.917 1.00 95.56 90 LYS A C 1
ATOM 748 O O . LYS A 1 90 ? 37.412 -6.603 -10.758 1.00 95.56 90 LYS A O 1
ATOM 753 N N . GLN A 1 91 ? 37.083 -5.264 -12.519 1.00 96.44 91 GLN A N 1
ATOM 754 C CA . GLN A 1 91 ? 37.687 -4.089 -11.894 1.00 96.44 91 GLN A CA 1
ATOM 755 C C . GLN A 1 91 ? 36.947 -2.798 -12.245 1.00 96.44 91 GLN A C 1
ATOM 757 O O . GLN A 1 91 ? 36.337 -2.677 -13.318 1.00 96.44 91 GLN A O 1
ATOM 762 N N . PHE A 1 92 ? 37.065 -1.816 -11.352 1.00 97.12 92 PHE A N 1
ATOM 763 C CA . PHE A 1 92 ? 36.625 -0.447 -11.596 1.00 97.12 92 PHE A CA 1
ATOM 764 C C . PHE A 1 92 ? 37.434 0.196 -12.724 1.00 97.12 92 PHE A C 1
ATOM 766 O O . PHE A 1 92 ? 38.616 -0.101 -12.909 1.00 97.12 92 PHE A O 1
ATOM 773 N N . GLN A 1 93 ? 36.783 1.047 -13.507 1.00 96.19 93 GLN A N 1
ATOM 774 C CA . GLN A 1 93 ? 37.413 1.828 -14.563 1.00 96.19 93 GLN A CA 1
ATOM 775 C C . GLN A 1 93 ? 37.421 3.304 -14.163 1.00 96.19 93 GLN A C 1
ATOM 777 O O . GLN A 1 93 ? 36.527 3.779 -13.460 1.00 96.19 93 GLN A O 1
ATOM 782 N N . GLN A 1 94 ? 38.420 4.036 -14.650 1.00 91.88 94 GLN A N 1
ATOM 783 C CA . GLN A 1 94 ? 38.417 5.487 -14.542 1.00 91.88 94 GLN A CA 1
ATOM 784 C C . GLN A 1 94 ? 37.370 6.051 -15.506 1.00 91.88 94 GLN A C 1
ATOM 786 O O . GLN A 1 94 ? 37.458 5.811 -16.713 1.00 91.88 94 GLN A O 1
ATOM 791 N N . VAL A 1 95 ? 36.404 6.811 -14.991 1.00 92.44 95 VAL A N 1
ATOM 792 C CA . VAL A 1 95 ? 35.435 7.534 -15.826 1.00 92.44 95 VAL A CA 1
ATOM 793 C C . VAL A 1 95 ? 35.881 8.990 -16.020 1.00 92.44 95 VAL A C 1
ATOM 795 O O . VAL A 1 95 ? 36.554 9.539 -15.141 1.00 92.44 95 VAL A O 1
ATOM 798 N N . PRO A 1 96 ? 35.545 9.639 -17.152 1.00 91.62 96 PRO A N 1
ATOM 799 C CA . PRO A 1 96 ? 35.951 11.014 -17.454 1.00 91.62 96 PRO A CA 1
ATOM 800 C C . PRO A 1 96 ? 35.077 12.039 -16.706 1.00 91.62 96 PRO A C 1
ATOM 802 O O . PRO A 1 96 ? 34.489 12.935 -17.305 1.00 91.62 96 PRO A O 1
ATOM 805 N N . LEU A 1 97 ? 34.975 11.886 -15.385 1.00 89.00 97 LEU A N 1
ATOM 806 C CA . LEU A 1 97 ? 34.295 12.805 -14.475 1.00 89.00 97 LEU A CA 1
ATOM 807 C C . LEU A 1 97 ? 35.317 13.454 -13.543 1.00 89.00 97 LEU A C 1
ATOM 809 O O . LEU A 1 97 ? 36.396 12.906 -13.304 1.00 89.00 97 LEU A O 1
ATOM 813 N N . MET A 1 98 ? 34.984 14.634 -13.017 1.00 84.38 98 MET A N 1
ATOM 814 C CA . MET A 1 98 ? 35.875 15.337 -12.098 1.00 84.38 98 MET A CA 1
ATOM 815 C C . MET A 1 98 ? 36.128 14.484 -10.844 1.00 84.38 98 MET A C 1
ATOM 817 O O . MET A 1 98 ? 35.170 13.969 -10.265 1.00 84.38 98 MET A O 1
ATOM 821 N N . PRO A 1 99 ? 37.390 14.323 -10.406 1.00 83.06 99 PRO A N 1
ATOM 822 C CA . PRO A 1 99 ? 37.693 13.591 -9.184 1.00 83.06 99 PRO A CA 1
ATOM 823 C C . PRO A 1 99 ? 37.184 14.363 -7.966 1.00 83.06 99 PRO A C 1
ATOM 825 O O . PRO A 1 99 ? 37.128 15.595 -7.986 1.00 83.06 99 PRO A O 1
ATOM 828 N N . ASN A 1 100 ? 36.858 13.651 -6.891 1.00 79.75 100 ASN A N 1
ATOM 829 C CA . ASN A 1 100 ? 36.475 14.283 -5.631 1.00 79.75 100 ASN A CA 1
ATOM 830 C C . ASN A 1 100 ? 37.673 15.071 -5.053 1.00 79.75 100 ASN A C 1
ATOM 832 O O . ASN A 1 100 ? 38.752 14.500 -4.875 1.00 79.75 100 ASN A O 1
ATOM 836 N N . ARG A 1 101 ? 37.528 16.387 -4.814 1.00 65.31 101 ARG A N 1
ATOM 837 C CA . ARG A 1 101 ? 38.658 17.267 -4.442 1.00 65.31 101 ARG A CA 1
ATOM 838 C C . ARG A 1 101 ? 38.669 17.81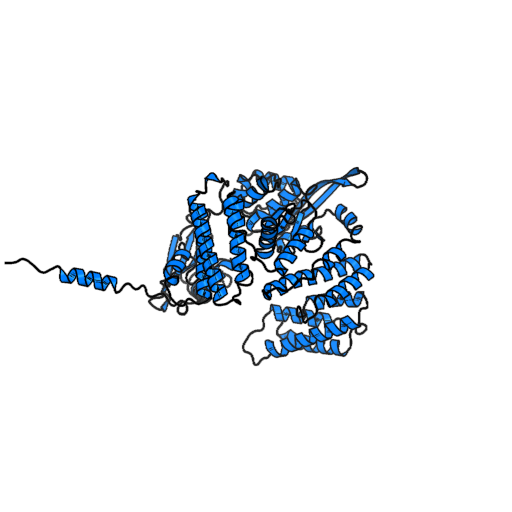1 -3.016 1.00 65.31 101 ARG A C 1
ATOM 840 O O . ARG A 1 101 ? 39.739 18.303 -2.666 1.00 65.31 101 ARG A O 1
ATOM 847 N N . LYS A 1 102 ? 37.585 17.702 -2.226 1.00 56.38 102 LYS A N 1
ATOM 848 C CA . LYS A 1 102 ? 37.511 17.919 -0.750 1.00 56.38 102 LYS A CA 1
ATOM 849 C C . LYS A 1 102 ? 36.091 18.195 -0.231 1.00 56.38 102 LYS A C 1
ATOM 851 O O . LYS A 1 102 ? 35.882 18.082 0.972 1.00 56.38 102 LYS A O 1
ATOM 856 N N . ASP A 1 103 ? 35.126 18.456 -1.109 1.00 56.88 103 ASP A N 1
ATOM 857 C CA . ASP A 1 103 ? 33.740 18.774 -0.734 1.00 56.88 103 ASP A CA 1
ATOM 858 C C . ASP A 1 103 ? 32.892 17.494 -0.691 1.00 56.88 103 ASP A C 1
ATOM 860 O O . ASP A 1 103 ? 31.958 17.287 -1.464 1.00 56.88 103 ASP A O 1
ATOM 864 N N . TYR A 1 104 ? 33.291 16.564 0.180 1.00 57.66 104 TYR A N 1
ATOM 865 C CA . TYR A 1 104 ? 32.547 15.329 0.406 1.00 57.66 104 TYR A CA 1
ATOM 866 C C . TYR A 1 104 ? 31.175 15.668 0.995 1.00 57.66 104 TYR A C 1
ATOM 868 O O . TYR A 1 104 ? 31.089 16.081 2.149 1.00 57.66 104 TYR A O 1
ATOM 876 N N . ASN A 1 105 ? 30.110 15.475 0.213 1.00 63.38 105 ASN A N 1
ATOM 877 C CA . ASN A 1 105 ? 28.746 15.486 0.725 1.00 63.38 105 ASN A CA 1
ATOM 878 C C . ASN A 1 105 ? 28.369 14.060 1.184 1.00 63.38 105 ASN A C 1
ATOM 880 O O . ASN A 1 105 ? 28.002 13.236 0.339 1.00 63.38 105 ASN A O 1
ATOM 884 N N . PRO A 1 106 ? 28.439 13.733 2.494 1.00 59.56 106 PRO A N 1
ATOM 885 C CA . PRO A 1 106 ? 28.036 12.415 2.996 1.00 59.56 106 PRO A CA 1
ATOM 886 C C . PRO A 1 106 ? 26.566 12.094 2.709 1.00 59.56 106 PRO A C 1
ATOM 888 O O . PRO A 1 106 ? 26.193 10.922 2.646 1.00 59.56 106 PRO A O 1
ATOM 891 N N . TYR A 1 107 ? 25.744 13.126 2.517 1.00 62.06 107 TYR A N 1
ATOM 892 C CA . TYR A 1 107 ? 24.302 13.016 2.356 1.00 62.06 107 TYR A CA 1
ATOM 893 C C . TYR A 1 107 ? 23.860 12.889 0.897 1.00 62.06 107 TYR A C 1
ATOM 895 O O . TYR A 1 107 ? 22.690 12.607 0.658 1.00 62.06 107 TYR A O 1
ATOM 903 N N . TRP A 1 108 ? 24.764 13.023 -0.085 1.00 71.81 108 TRP A N 1
ATOM 904 C CA . TRP A 1 108 ? 24.396 12.829 -1.490 1.00 71.81 108 TRP A CA 1
ATOM 905 C C . TRP A 1 108 ? 23.889 11.402 -1.712 1.00 71.81 108 TRP A C 1
ATOM 907 O O . TRP A 1 108 ? 24.578 10.432 -1.377 1.00 71.81 108 TRP A O 1
ATOM 917 N N . LYS A 1 109 ? 22.699 11.258 -2.296 1.00 64.88 109 LYS A N 1
ATOM 918 C CA . LYS A 1 109 ? 22.126 9.971 -2.691 1.00 64.88 109 LYS A CA 1
ATOM 919 C C . LYS A 1 109 ? 21.846 9.981 -4.198 1.00 64.88 109 LYS A C 1
ATOM 921 O O . LYS A 1 109 ? 21.168 10.881 -4.683 1.00 64.88 109 LYS A O 1
ATOM 926 N N . PRO A 1 110 ? 22.356 8.998 -4.956 1.00 66.00 110 PRO A N 1
ATOM 927 C CA . PRO A 1 110 ? 21.988 8.840 -6.354 1.00 66.00 110 PRO A CA 1
ATOM 928 C C . PRO A 1 110 ? 20.573 8.281 -6.426 1.00 66.00 110 PRO A C 1
ATOM 930 O O . PRO A 1 110 ? 20.372 7.129 -6.043 1.00 66.00 110 PRO A O 1
ATOM 933 N N . ASN A 1 111 ? 19.636 9.082 -6.939 1.00 58.75 111 ASN A N 1
ATOM 934 C CA . ASN A 1 111 ? 18.200 8.797 -6.933 1.00 58.75 111 ASN A CA 1
ATOM 935 C C . ASN A 1 111 ? 17.643 8.560 -5.517 1.00 58.75 111 ASN A C 1
ATOM 937 O O . ASN A 1 111 ? 17.982 7.597 -4.837 1.00 58.75 111 ASN A O 1
ATOM 941 N N . GLU A 1 112 ? 16.717 9.404 -5.075 1.00 51.91 112 GLU A N 1
ATOM 942 C CA . GLU A 1 112 ? 16.155 9.310 -3.718 1.00 51.91 112 GLU A CA 1
ATOM 943 C C . GLU A 1 112 ? 15.091 8.211 -3.560 1.00 51.91 112 GLU A C 1
ATOM 945 O O . GLU A 1 112 ? 14.628 7.936 -2.456 1.00 51.91 112 GLU A O 1
ATOM 950 N N . PHE A 1 113 ? 14.727 7.526 -4.647 1.00 55.34 113 PHE A N 1
ATOM 951 C CA . PHE A 1 113 ? 13.680 6.512 -4.625 1.00 55.34 113 PHE A CA 1
ATOM 952 C C . PHE A 1 113 ? 14.216 5.144 -4.191 1.00 55.34 113 PHE A C 1
ATOM 954 O O . PHE A 1 113 ? 14.914 4.465 -4.945 1.00 55.34 113 PHE A O 1
ATOM 961 N N . GLU A 1 114 ? 13.794 4.686 -3.013 1.00 56.41 114 GLU A N 1
ATOM 962 C CA . GLU A 1 114 ? 14.062 3.347 -2.463 1.00 56.41 114 GLU A CA 1
ATOM 963 C C . GLU A 1 114 ? 13.781 2.208 -3.473 1.00 56.41 114 GLU A C 1
ATOM 965 O O . GLU A 1 114 ? 14.551 1.252 -3.598 1.00 56.41 114 GLU A O 1
ATOM 970 N N . PHE A 1 115 ? 12.731 2.358 -4.292 1.00 60.88 115 PHE A N 1
ATOM 971 C CA . PHE A 1 115 ? 12.361 1.415 -5.356 1.00 60.88 115 PHE A CA 1
ATOM 972 C C . PHE A 1 115 ? 13.465 1.178 -6.397 1.00 60.88 115 PHE A C 1
ATOM 974 O O . PHE A 1 115 ? 13.521 0.111 -7.015 1.00 60.88 115 PHE A O 1
ATOM 981 N N . TYR A 1 116 ? 14.342 2.160 -6.617 1.00 73.25 116 TYR A N 1
ATOM 982 C CA . TYR A 1 116 ? 15.419 2.054 -7.595 1.00 73.25 116 TYR A CA 1
ATOM 983 C C . TYR A 1 116 ? 16.490 1.053 -7.144 1.00 73.25 116 TYR A C 1
ATOM 985 O O . TYR A 1 116 ? 16.934 0.220 -7.936 1.00 73.25 116 TYR A O 1
ATOM 993 N N . GLN A 1 117 ? 16.850 1.077 -5.858 1.00 79.69 117 GLN A N 1
ATOM 994 C CA . GLN A 1 117 ? 17.780 0.119 -5.263 1.00 79.69 117 GLN A CA 1
ATOM 995 C C . GLN A 1 117 ? 17.187 -1.294 -5.239 1.00 79.69 117 GLN A C 1
ATOM 997 O O . GLN A 1 117 ? 17.866 -2.255 -5.608 1.00 79.69 117 GLN A O 1
ATOM 1002 N N . GLU A 1 118 ? 15.912 -1.424 -4.864 1.00 81.00 118 GLU A N 1
ATOM 1003 C CA . GLU A 1 118 ? 15.206 -2.712 -4.820 1.00 81.00 118 GLU A CA 1
ATOM 1004 C C . GLU A 1 118 ? 15.251 -3.437 -6.178 1.00 81.00 118 GLU A C 1
ATOM 1006 O O . GLU A 1 118 ? 15.463 -4.652 -6.243 1.00 81.00 118 GLU A O 1
ATOM 1011 N N . GLY A 1 119 ? 15.153 -2.686 -7.280 1.00 86.38 119 GLY A N 1
ATOM 1012 C CA . GLY A 1 119 ? 15.277 -3.230 -8.631 1.00 86.38 119 GLY A CA 1
ATOM 1013 C C . GLY A 1 119 ? 16.588 -3.987 -8.876 1.00 86.38 119 GLY A C 1
ATOM 1014 O O . GLY A 1 119 ? 16.567 -5.039 -9.515 1.00 86.38 119 GLY A O 1
ATOM 1015 N N . PHE A 1 120 ? 17.715 -3.534 -8.315 1.00 89.19 120 PHE A N 1
ATOM 1016 C CA . PHE A 1 120 ? 19.008 -4.229 -8.421 1.00 89.19 120 PHE A CA 1
ATOM 1017 C C . PHE A 1 120 ? 19.116 -5.477 -7.541 1.00 89.19 120 PHE A C 1
ATOM 1019 O O . PHE A 1 120 ? 19.919 -6.365 -7.847 1.00 89.19 120 PHE A O 1
ATOM 1026 N N . ASN A 1 121 ? 18.313 -5.572 -6.482 1.00 86.44 121 ASN A N 1
ATOM 1027 C CA . ASN A 1 121 ? 18.247 -6.763 -5.635 1.00 86.44 121 ASN A CA 1
ATOM 1028 C C . ASN A 1 121 ? 17.418 -7.871 -6.298 1.00 86.44 121 ASN A C 1
ATOM 1030 O O . ASN A 1 121 ? 17.722 -9.050 -6.141 1.00 86.44 121 ASN A O 1
ATOM 1034 N N . ILE A 1 122 ? 16.399 -7.492 -7.074 1.00 88.94 122 ILE A N 1
ATOM 1035 C CA . ILE A 1 122 ? 15.516 -8.431 -7.776 1.00 88.94 122 ILE A CA 1
ATOM 1036 C C . ILE A 1 122 ? 16.116 -8.862 -9.116 1.00 88.94 122 ILE A C 1
ATOM 1038 O O . ILE A 1 122 ? 16.121 -10.046 -9.453 1.00 88.94 122 ILE A O 1
ATOM 1042 N N . HIS A 1 123 ? 16.577 -7.906 -9.923 1.00 92.00 123 HIS A N 1
ATOM 1043 C CA . HIS A 1 123 ? 16.851 -8.152 -11.333 1.00 92.00 123 HIS A CA 1
ATOM 1044 C C . HIS A 1 123 ? 18.335 -8.295 -11.624 1.00 92.00 123 HIS A C 1
ATOM 1046 O O . HIS A 1 123 ? 19.097 -7.396 -11.282 1.00 92.00 123 HIS A O 1
ATOM 1052 N N . PRO A 1 124 ? 18.765 -9.323 -12.376 1.00 92.06 124 PRO A N 1
ATOM 1053 C CA . PRO A 1 124 ? 20.170 -9.488 -12.734 1.00 92.06 124 PRO A CA 1
ATOM 1054 C C . PRO A 1 124 ? 20.702 -8.305 -13.561 1.00 92.06 124 PRO A C 1
ATOM 1056 O O . PRO A 1 124 ? 21.856 -7.919 -13.396 1.00 92.06 124 PRO A O 1
ATOM 1059 N N . PHE A 1 125 ? 19.850 -7.664 -14.366 1.00 93.44 125 PHE A N 1
ATOM 1060 C CA . PHE A 1 125 ? 20.151 -6.419 -15.073 1.00 93.44 125 PHE A CA 1
ATOM 1061 C C . PHE A 1 125 ? 19.046 -5.395 -14.826 1.00 93.44 125 PHE A C 1
ATOM 1063 O O . PHE A 1 125 ? 17.871 -5.753 -14.878 1.00 93.44 125 PHE A O 1
ATOM 1070 N N . PHE A 1 126 ? 19.411 -4.138 -14.570 1.00 92.00 126 PHE A N 1
ATOM 1071 C CA . PHE A 1 126 ? 18.457 -3.085 -14.206 1.00 92.00 126 PHE A CA 1
ATOM 1072 C C . PHE A 1 126 ? 19.052 -1.683 -14.414 1.00 92.00 126 PHE A C 1
ATOM 1074 O O . PHE A 1 126 ? 20.268 -1.542 -14.565 1.00 92.00 126 PHE A O 1
ATOM 1081 N N . GLY A 1 127 ? 18.201 -0.653 -14.431 1.00 87.12 127 GLY A N 1
ATOM 1082 C CA . GLY A 1 127 ? 18.616 0.756 -14.475 1.00 87.12 127 GLY A CA 1
ATOM 1083 C C . GLY A 1 127 ? 18.878 1.343 -15.868 1.00 87.12 127 GLY A C 1
ATOM 1084 O O . GLY A 1 127 ? 19.425 2.430 -15.958 1.00 87.12 127 GLY A O 1
ATOM 1085 N N . TYR A 1 128 ? 18.510 0.659 -16.960 1.00 86.19 128 TYR A N 1
ATOM 1086 C CA . TYR A 1 128 ? 18.685 1.166 -18.334 1.00 86.19 128 TYR A CA 1
ATOM 1087 C C . TYR A 1 128 ? 17.546 0.750 -19.264 1.00 86.19 128 TYR A C 1
ATOM 1089 O O . TYR A 1 128 ? 16.955 -0.320 -19.109 1.00 86.19 128 TYR A O 1
ATOM 1097 N N . ARG A 1 129 ? 17.260 1.547 -20.299 1.00 82.88 129 ARG A N 1
ATOM 1098 C CA . ARG A 1 129 ? 16.252 1.176 -21.304 1.00 82.88 129 ARG A CA 1
ATOM 1099 C C . ARG A 1 129 ? 16.605 -0.163 -21.962 1.00 82.88 129 ARG A C 1
ATOM 1101 O O . ARG A 1 129 ? 17.702 -0.336 -22.480 1.00 82.88 129 ARG A O 1
ATOM 1108 N N . GLY A 1 130 ? 15.652 -1.095 -21.963 1.00 86.69 130 GLY A N 1
ATOM 1109 C CA . GLY A 1 130 ? 15.835 -2.442 -22.514 1.00 86.69 130 GLY A CA 1
ATOM 1110 C C . GLY A 1 130 ? 16.266 -3.507 -21.500 1.00 86.69 130 GLY A C 1
ATOM 1111 O O . GLY A 1 130 ? 16.269 -4.681 -21.865 1.00 86.69 130 GLY A O 1
ATOM 1112 N N . TRP A 1 131 ? 16.519 -3.154 -20.231 1.00 91.00 131 TRP A N 1
ATOM 1113 C CA . TRP A 1 131 ? 16.955 -4.109 -19.199 1.00 91.00 131 TRP A CA 1
ATOM 1114 C C . TRP A 1 131 ? 16.079 -5.366 -19.132 1.00 91.00 131 TRP A C 1
ATOM 1116 O O . TRP A 1 131 ? 16.579 -6.487 -19.131 1.00 91.00 131 TRP A O 1
ATOM 1126 N N . SER A 1 132 ? 14.758 -5.190 -19.165 1.00 93.00 132 SER A N 1
ATOM 1127 C CA . SER A 1 132 ? 13.795 -6.293 -19.078 1.00 93.00 132 SER A CA 1
ATOM 1128 C C . SER A 1 132 ? 13.851 -7.216 -20.297 1.00 93.00 132 SER A C 1
ATOM 1130 O O . SER A 1 132 ? 13.650 -8.421 -20.169 1.00 93.00 132 SER A O 1
ATOM 1132 N N . ALA A 1 133 ? 14.177 -6.680 -21.478 1.00 91.88 133 ALA A N 1
ATOM 1133 C CA . ALA A 1 133 ? 14.406 -7.479 -22.677 1.00 91.88 133 ALA A CA 1
ATOM 1134 C C . ALA A 1 133 ? 15.654 -8.355 -22.536 1.00 91.88 133 ALA A C 1
ATOM 1136 O O . ALA A 1 133 ? 15.618 -9.527 -22.904 1.00 91.88 133 ALA A O 1
ATOM 1137 N N . ASP A 1 134 ? 16.735 -7.801 -21.988 1.00 92.50 134 ASP A N 1
ATOM 1138 C CA . ASP A 1 134 ? 17.981 -8.534 -21.779 1.00 92.50 134 ASP A CA 1
ATOM 1139 C C . ASP A 1 134 ? 17.851 -9.611 -20.702 1.00 92.50 134 ASP A C 1
ATOM 1141 O O . ASP A 1 134 ? 18.365 -10.713 -20.900 1.00 92.50 134 ASP A O 1
ATOM 1145 N N . VAL A 1 135 ? 17.106 -9.350 -19.619 1.00 93.81 135 VAL A N 1
ATOM 1146 C CA . VAL A 1 135 ? 16.780 -10.372 -18.609 1.00 93.81 135 VAL A CA 1
ATOM 1147 C C . VAL A 1 135 ? 16.082 -11.568 -19.264 1.00 93.81 135 VAL A C 1
ATOM 1149 O O . VAL A 1 135 ? 16.572 -12.691 -19.154 1.00 93.81 135 VAL A O 1
ATOM 1152 N N . CYS A 1 136 ? 14.995 -11.331 -20.003 1.00 93.75 136 CYS A N 1
ATOM 1153 C CA . CYS A 1 136 ? 14.273 -12.377 -20.732 1.00 93.75 136 CYS A CA 1
ATOM 1154 C C . CYS A 1 136 ? 15.189 -13.116 -21.724 1.00 93.75 136 CYS A C 1
ATOM 1156 O O . CYS A 1 136 ? 15.354 -14.334 -21.665 1.00 93.75 136 CYS A O 1
ATOM 1158 N N . ARG A 1 137 ? 15.865 -12.372 -22.608 1.00 92.25 137 ARG A N 1
ATOM 1159 C CA . ARG A 1 137 ? 16.699 -12.923 -23.687 1.00 92.25 137 ARG A CA 1
ATOM 1160 C C . ARG A 1 137 ? 17.819 -13.834 -23.180 1.00 92.25 137 ARG A C 1
ATOM 1162 O O . ARG A 1 137 ? 18.133 -14.820 -23.849 1.00 92.25 137 ARG A O 1
ATOM 1169 N N . ILE A 1 138 ? 18.448 -13.475 -22.061 1.00 90.94 138 ILE A N 1
ATOM 1170 C CA . ILE A 1 138 ? 19.618 -14.176 -21.520 1.00 90.94 138 ILE A CA 1
ATOM 1171 C C . ILE A 1 138 ? 19.198 -15.344 -20.622 1.00 90.94 138 ILE A C 1
ATOM 1173 O O . ILE A 1 138 ? 19.720 -16.445 -20.789 1.00 90.94 138 ILE A O 1
ATOM 1177 N N . TYR A 1 139 ? 18.261 -15.131 -19.693 1.00 90.81 139 TYR A N 1
ATOM 1178 C CA . TYR A 1 139 ? 17.990 -16.110 -18.636 1.00 90.81 139 TYR A CA 1
ATOM 1179 C C . TYR A 1 139 ? 16.915 -17.140 -18.990 1.00 90.81 139 TYR A C 1
ATOM 1181 O O . TYR A 1 139 ? 16.996 -18.263 -18.507 1.00 90.81 139 TYR A O 1
ATOM 1189 N N . GLU A 1 140 ? 15.956 -16.844 -19.873 1.00 90.56 140 GLU A N 1
ATOM 1190 C CA . GLU A 1 140 ? 14.883 -17.803 -20.211 1.00 90.56 140 GLU A CA 1
ATOM 1191 C C . GLU A 1 140 ? 15.383 -19.102 -20.843 1.00 90.56 140 GLU A C 1
ATOM 1193 O O . GLU A 1 140 ? 14.712 -20.130 -20.783 1.00 90.56 140 GLU A O 1
ATOM 1198 N N . ARG A 1 141 ? 16.558 -19.049 -21.471 1.00 86.00 141 ARG A N 1
ATOM 1199 C CA . ARG A 1 141 ? 17.160 -20.175 -22.191 1.00 86.00 141 ARG A CA 1
ATOM 1200 C C . ARG A 1 141 ? 17.980 -21.088 -21.284 1.00 86.00 141 ARG A C 1
ATOM 1202 O O . ARG A 1 141 ? 18.478 -22.108 -21.755 1.00 86.00 141 ARG A O 1
ATOM 1209 N N . LEU A 1 142 ? 18.165 -20.712 -20.020 1.00 86.44 142 LEU A N 1
ATOM 1210 C CA . LEU A 1 142 ? 18.964 -21.483 -19.081 1.00 86.44 142 LEU A CA 1
ATOM 1211 C C . LEU A 1 142 ? 18.140 -22.625 -18.476 1.00 86.44 142 LEU A C 1
ATOM 1213 O O . LEU A 1 142 ? 17.015 -22.399 -18.025 1.00 86.44 142 LEU A O 1
ATOM 1217 N N . PRO A 1 143 ? 18.685 -23.851 -18.425 1.00 85.12 143 PRO A N 1
ATOM 1218 C CA . PRO A 1 143 ? 18.062 -24.934 -17.681 1.00 85.12 143 PRO A CA 1
ATOM 1219 C C . PRO A 1 143 ? 18.217 -24.706 -16.169 1.00 85.12 143 PRO A C 1
ATOM 1221 O O . PRO A 1 143 ? 19.211 -24.140 -15.721 1.00 85.12 143 PRO A O 1
ATOM 1224 N N . GLY A 1 144 ? 17.256 -25.193 -15.377 1.00 84.62 144 GLY A N 1
ATOM 1225 C CA . GLY A 1 144 ? 17.386 -25.248 -13.914 1.00 84.62 144 GLY A CA 1
ATOM 1226 C C . GLY A 1 144 ? 17.421 -23.886 -13.213 1.00 84.62 144 GLY A C 1
ATOM 1227 O O . GLY A 1 144 ? 18.175 -23.713 -12.259 1.00 84.62 144 GLY A O 1
ATOM 1228 N N . LEU A 1 145 ? 16.635 -22.914 -13.687 1.00 89.69 145 LEU A N 1
ATOM 1229 C CA . LEU A 1 145 ? 16.501 -21.612 -13.030 1.00 89.69 145 LEU A CA 1
ATOM 1230 C C . LEU A 1 145 ? 16.023 -21.765 -11.579 1.00 89.69 145 LEU A C 1
ATOM 1232 O O . LEU A 1 145 ? 15.074 -22.501 -11.312 1.00 89.69 145 LEU A O 1
ATOM 1236 N N . ASN A 1 146 ? 16.656 -21.032 -10.661 1.00 91.69 146 ASN A N 1
ATOM 1237 C CA . ASN A 1 146 ? 16.183 -20.915 -9.284 1.00 91.69 146 ASN A CA 1
ATOM 1238 C C . ASN A 1 146 ? 14.970 -19.972 -9.182 1.00 91.69 146 ASN A C 1
ATOM 1240 O O . ASN A 1 146 ? 14.630 -19.250 -10.124 1.00 91.69 146 ASN A O 1
ATOM 1244 N N . ASP A 1 147 ? 14.330 -19.978 -8.018 1.00 94.50 147 ASP A N 1
ATOM 1245 C CA . ASP A 1 147 ? 13.175 -19.145 -7.678 1.00 94.50 147 ASP A CA 1
ATOM 1246 C C . ASP A 1 147 ? 13.406 -17.643 -7.926 1.00 94.50 147 ASP A C 1
ATOM 1248 O O . ASP A 1 147 ? 12.571 -17.003 -8.571 1.00 94.50 147 ASP A O 1
ATOM 1252 N N . SER A 1 148 ? 14.554 -17.097 -7.515 1.00 92.88 148 SER A N 1
ATOM 1253 C CA . SER A 1 148 ? 14.909 -15.683 -7.705 1.00 92.88 148 SER A CA 1
ATOM 1254 C C . SER A 1 148 ? 15.004 -15.281 -9.178 1.00 92.88 148 SER A C 1
ATOM 1256 O O . SER A 1 148 ? 14.489 -14.232 -9.565 1.00 92.88 148 SER A O 1
ATOM 1258 N N . LEU A 1 149 ? 15.618 -16.106 -10.033 1.00 93.56 149 LEU A N 1
ATOM 1259 C CA . LEU A 1 149 ? 15.698 -15.826 -11.470 1.00 93.56 149 LEU A CA 1
ATOM 1260 C C . LEU A 1 149 ? 14.345 -16.003 -12.163 1.00 93.56 149 LEU A C 1
ATOM 1262 O O . LEU A 1 149 ? 14.005 -15.196 -13.027 1.00 93.56 149 LEU A O 1
ATOM 1266 N N . LEU A 1 150 ? 13.554 -17.008 -11.773 1.00 96.88 150 LEU A N 1
ATOM 1267 C CA . LEU A 1 150 ? 12.178 -17.159 -12.256 1.00 96.88 150 LEU A CA 1
ATOM 1268 C C . LEU A 1 150 ? 11.347 -15.914 -11.918 1.00 96.88 150 LEU A C 1
ATOM 1270 O O . LEU A 1 150 ? 10.678 -15.360 -12.793 1.00 96.88 150 LEU A O 1
ATOM 1274 N N . TYR A 1 151 ? 11.471 -15.420 -10.685 1.00 97.12 151 TYR A N 1
ATOM 1275 C CA . TYR A 1 151 ? 10.788 -14.215 -10.230 1.00 97.12 151 TYR A CA 1
ATOM 1276 C C . TYR A 1 151 ? 11.254 -12.973 -11.002 1.00 97.12 151 TYR A C 1
ATOM 1278 O O . TYR A 1 151 ? 10.428 -12.187 -11.473 1.00 97.12 151 TYR A O 1
ATOM 1286 N N . ALA A 1 152 ? 12.566 -12.826 -11.210 1.00 95.56 152 ALA A N 1
ATOM 1287 C CA . ALA A 1 152 ? 13.145 -11.723 -11.971 1.00 95.56 152 ALA A CA 1
ATOM 1288 C C . ALA A 1 152 ? 12.666 -11.691 -13.432 1.00 95.56 152 ALA A C 1
ATOM 1290 O O . ALA A 1 152 ? 12.410 -10.604 -13.959 1.00 95.56 152 ALA A O 1
ATOM 1291 N N . ILE A 1 153 ? 12.514 -12.855 -14.078 1.00 97.31 153 ILE A N 1
ATOM 1292 C CA . ILE A 1 153 ? 11.951 -12.966 -15.433 1.00 97.31 153 ILE A CA 1
ATOM 1293 C C . ILE A 1 153 ? 10.465 -12.588 -15.427 1.00 97.31 153 ILE A C 1
ATOM 1295 O O . ILE A 1 153 ? 10.040 -11.801 -16.271 1.00 97.31 153 ILE A O 1
ATOM 1299 N N . GLY A 1 154 ? 9.680 -13.068 -14.455 1.00 97.75 154 GLY A N 1
ATOM 1300 C CA . GLY A 1 154 ? 8.271 -12.681 -14.323 1.00 97.75 154 GLY A CA 1
ATOM 1301 C C . GLY A 1 154 ? 8.092 -11.167 -14.165 1.00 97.75 154 GLY A C 1
ATOM 1302 O O . GLY A 1 154 ? 7.314 -10.541 -14.884 1.00 97.75 154 GLY A O 1
ATOM 1303 N N . ARG A 1 155 ? 8.902 -10.536 -13.306 1.00 96.44 155 ARG A N 1
ATOM 1304 C CA . ARG A 1 155 ? 8.934 -9.074 -13.137 1.00 96.44 155 ARG A CA 1
ATOM 1305 C C . ARG A 1 155 ? 9.403 -8.344 -14.407 1.00 96.44 155 ARG A C 1
ATOM 1307 O O . ARG A 1 155 ? 8.892 -7.266 -14.704 1.00 96.44 155 ARG A O 1
ATOM 1314 N N . ALA A 1 156 ? 10.327 -8.919 -15.182 1.00 95.69 156 ALA A N 1
ATOM 1315 C CA . ALA A 1 156 ? 10.741 -8.365 -16.473 1.00 95.69 156 ALA A CA 1
ATOM 1316 C C . ALA A 1 156 ? 9.599 -8.399 -17.506 1.00 95.69 156 ALA A C 1
ATOM 1318 O O . ALA A 1 156 ? 9.398 -7.416 -18.219 1.00 95.69 156 ALA A O 1
ATOM 1319 N N . TYR A 1 157 ? 8.808 -9.475 -17.553 1.00 97.50 157 TYR A N 1
ATOM 1320 C CA . TYR A 1 157 ? 7.607 -9.547 -18.388 1.00 97.50 157 TYR A CA 1
ATOM 1321 C C . TYR A 1 157 ? 6.532 -8.544 -17.975 1.00 97.50 157 TYR A C 1
ATOM 1323 O O . TYR A 1 157 ? 6.007 -7.855 -18.845 1.00 97.50 157 TYR A O 1
ATOM 1331 N N . SER A 1 158 ? 6.275 -8.397 -16.673 1.00 95.31 158 SER A N 1
ATOM 1332 C CA . SER A 1 158 ? 5.357 -7.386 -16.129 1.00 95.31 158 SER A CA 1
ATOM 1333 C C . SER A 1 158 ? 5.763 -5.969 -16.563 1.00 95.31 158 SER A C 1
ATOM 1335 O O . SER A 1 158 ? 4.968 -5.210 -17.120 1.00 95.31 158 SER A O 1
ATOM 1337 N N . HIS A 1 159 ? 7.056 -5.643 -16.460 1.00 91.81 159 HIS A N 1
ATOM 1338 C CA . HIS A 1 159 ? 7.581 -4.375 -16.966 1.00 91.81 159 HIS A CA 1
ATOM 1339 C C . HIS A 1 159 ? 7.399 -4.232 -18.488 1.00 91.81 159 HIS A C 1
ATOM 1341 O O . HIS A 1 159 ? 6.971 -3.180 -18.963 1.00 91.81 159 HIS A O 1
ATOM 1347 N N . ARG A 1 160 ? 7.672 -5.286 -19.269 1.00 90.69 160 ARG A N 1
ATOM 1348 C CA . ARG A 1 160 ? 7.472 -5.290 -20.731 1.00 90.69 160 ARG A CA 1
ATOM 1349 C C . ARG A 1 160 ? 6.003 -5.152 -21.129 1.00 90.69 160 ARG A C 1
ATOM 1351 O O . ARG A 1 160 ? 5.741 -4.586 -22.185 1.00 90.69 160 ARG A O 1
ATOM 1358 N N . ALA A 1 161 ? 5.071 -5.648 -20.317 1.00 91.94 161 ALA A N 1
ATOM 1359 C CA . ALA A 1 161 ? 3.646 -5.433 -20.526 1.00 91.94 161 ALA A CA 1
ATOM 1360 C C . ALA A 1 161 ? 3.328 -3.942 -20.451 1.00 91.94 161 ALA A C 1
ATOM 1362 O O . ALA A 1 161 ? 2.771 -3.399 -21.397 1.00 91.94 161 ALA A O 1
ATOM 1363 N N . SER A 1 162 ? 3.780 -3.253 -19.396 1.00 86.50 162 SER A N 1
ATOM 1364 C CA . SER A 1 162 ? 3.561 -1.806 -19.292 1.00 86.50 162 SER A CA 1
ATOM 1365 C C . SER A 1 162 ? 4.155 -1.052 -20.492 1.00 86.50 162 SER A C 1
ATOM 1367 O O . SER A 1 162 ? 3.456 -0.274 -21.130 1.00 86.50 162 SER A O 1
ATOM 1369 N N . ILE A 1 163 ? 5.390 -1.360 -20.903 1.00 83.38 163 ILE A N 1
ATOM 1370 C CA . ILE A 1 163 ? 6.007 -0.781 -22.111 1.00 83.38 163 ILE A CA 1
ATOM 1371 C C . ILE A 1 163 ? 5.111 -0.908 -23.353 1.00 83.38 163 ILE A C 1
ATOM 1373 O O . ILE A 1 163 ? 5.036 0.037 -24.134 1.00 83.38 163 ILE A O 1
ATOM 1377 N N . ALA A 1 164 ? 4.430 -2.043 -23.538 1.00 85.25 164 ALA A N 1
ATOM 1378 C CA . ALA A 1 164 ? 3.604 -2.289 -24.720 1.00 85.25 164 ALA A CA 1
ATOM 1379 C C . ALA A 1 164 ? 2.442 -1.297 -24.870 1.00 85.25 164 ALA A C 1
ATOM 1381 O O . ALA A 1 164 ? 2.025 -1.021 -25.991 1.00 85.25 164 ALA A O 1
ATOM 1382 N N . LEU A 1 165 ? 1.943 -0.752 -23.759 1.00 81.50 165 LEU A N 1
ATOM 1383 C CA . LEU A 1 165 ? 0.887 0.258 -23.762 1.00 81.50 165 LEU A CA 1
ATOM 1384 C C . LEU A 1 165 ? 1.448 1.682 -23.868 1.00 81.50 165 LEU A C 1
ATOM 1386 O O . LEU A 1 165 ? 0.804 2.542 -24.456 1.00 81.50 165 LEU A O 1
ATOM 1390 N N . TRP A 1 166 ? 2.641 1.935 -23.314 1.00 70.19 166 TRP A N 1
ATOM 1391 C CA . TRP A 1 166 ? 3.104 3.302 -23.027 1.00 70.19 166 TRP A CA 1
ATOM 1392 C C . TRP A 1 166 ? 4.324 3.783 -23.839 1.00 70.19 166 TRP A C 1
ATOM 1394 O O . TRP A 1 166 ? 4.629 4.972 -23.804 1.00 70.19 166 TRP A O 1
ATOM 1404 N N . GLU A 1 167 ? 5.055 2.915 -24.555 1.00 58.50 167 GLU A N 1
ATOM 1405 C CA . GLU A 1 167 ? 6.216 3.325 -25.384 1.00 58.50 167 GLU A CA 1
ATOM 1406 C C . GLU A 1 167 ? 5.863 3.658 -26.851 1.00 58.50 167 GLU A C 1
ATOM 1408 O O . GLU A 1 167 ? 6.756 4.028 -27.616 1.00 58.50 167 GLU A O 1
ATOM 1413 N N . HIS A 1 168 ? 4.590 3.561 -27.259 1.00 44.06 168 HIS A N 1
ATOM 1414 C CA . HIS A 1 168 ? 4.146 3.989 -28.596 1.00 44.06 168 HIS A CA 1
ATOM 1415 C C . HIS A 1 168 ? 3.773 5.477 -28.682 1.00 44.06 168 HIS A C 1
ATOM 1417 O O . HIS A 1 168 ? 3.744 6.016 -29.788 1.00 44.06 168 HIS A O 1
ATOM 1423 N N . SER A 1 169 ? 3.570 6.164 -27.553 1.00 38.41 169 SER A N 1
ATOM 1424 C CA . SER A 1 169 ? 3.538 7.626 -27.530 1.00 38.41 169 SER A CA 1
ATOM 1425 C C . SER A 1 169 ? 4.977 8.149 -27.505 1.00 38.41 169 SER A C 1
ATOM 1427 O O . SER A 1 169 ? 5.857 7.636 -26.815 1.00 38.41 169 SER A O 1
ATOM 1429 N N . THR A 1 170 ? 5.258 9.141 -28.335 1.00 26.98 170 THR A N 1
ATOM 1430 C CA . THR A 1 170 ? 6.585 9.606 -28.776 1.00 26.98 170 THR A CA 1
ATOM 1431 C C . THR A 1 170 ? 7.536 10.169 -27.702 1.00 26.98 170 THR A C 1
ATOM 1433 O O . THR A 1 170 ? 8.532 10.799 -28.053 1.00 26.98 170 THR A O 1
ATOM 1436 N N . TYR A 1 171 ? 7.322 9.926 -26.408 1.00 29.89 171 TYR A N 1
ATOM 1437 C CA . TYR A 1 171 ? 8.090 10.551 -25.326 1.00 29.89 171 TYR A CA 1
ATOM 1438 C C . TYR A 1 171 ? 8.440 9.556 -24.212 1.00 29.89 171 TYR A C 1
ATOM 1440 O O . TYR A 1 171 ? 7.712 9.407 -23.250 1.00 29.89 171 TYR A O 1
ATOM 1448 N N . GLY A 1 172 ? 9.580 8.864 -24.300 1.00 27.12 172 GLY A N 1
ATOM 1449 C CA . GLY A 1 172 ? 10.023 7.937 -23.242 1.00 27.12 172 GLY A CA 1
ATOM 1450 C C . GLY A 1 172 ? 10.045 8.559 -21.835 1.00 27.12 172 GLY A C 1
ATOM 1451 O O . GLY A 1 172 ? 10.203 9.760 -21.711 1.00 27.12 172 GLY A O 1
ATOM 1452 N N . ILE A 1 173 ? 9.904 7.734 -20.790 1.00 36.19 173 ILE A N 1
ATOM 1453 C CA . ILE A 1 173 ? 9.999 8.033 -19.335 1.00 36.19 173 ILE A CA 1
ATOM 1454 C C . ILE A 1 173 ? 9.029 9.123 -18.799 1.00 36.19 173 ILE A C 1
ATOM 1456 O O . ILE A 1 173 ? 8.451 8.918 -17.735 1.00 36.19 173 ILE A O 1
ATOM 1460 N N . HIS A 1 174 ? 8.725 10.173 -19.565 1.00 35.81 174 HIS A N 1
ATOM 1461 C CA . HIS A 1 174 ? 7.656 11.151 -19.366 1.00 35.81 174 HIS A CA 1
ATOM 1462 C C . HIS A 1 174 ? 6.331 10.798 -20.075 1.00 35.81 174 HIS A C 1
ATOM 1464 O O . HIS A 1 174 ? 5.330 11.442 -19.788 1.00 35.81 174 HIS A O 1
ATOM 1470 N N . SER A 1 175 ? 6.246 9.749 -20.912 1.00 39.12 175 SER A N 1
ATOM 1471 C CA . SER A 1 175 ? 4.968 9.297 -21.519 1.00 39.12 175 SER A CA 1
ATOM 1472 C C . SER A 1 175 ? 3.969 8.704 -20.526 1.00 39.12 175 SER A C 1
ATOM 1474 O O . SER A 1 175 ? 2.865 8.330 -20.913 1.00 39.12 175 SER A O 1
ATOM 1476 N N . ARG A 1 176 ? 4.308 8.609 -19.232 1.00 43.19 176 ARG A N 1
ATOM 1477 C CA . ARG A 1 176 ? 3.315 8.263 -18.200 1.00 43.19 176 ARG A CA 1
ATOM 1478 C C . ARG A 1 176 ? 2.236 9.336 -18.040 1.00 43.19 176 ARG A C 1
ATOM 1480 O O . ARG A 1 176 ? 1.173 9.021 -17.504 1.00 43.19 176 ARG A O 1
ATOM 1487 N N . TYR A 1 177 ? 2.526 10.534 -18.536 1.00 49.56 177 TYR A N 1
ATOM 1488 C CA . TYR A 1 177 ? 1.802 11.775 -18.348 1.00 49.56 177 TYR A CA 1
ATOM 1489 C C . TYR A 1 177 ? 1.227 12.225 -19.691 1.00 49.56 177 TYR A C 1
ATOM 1491 O O . TYR A 1 177 ? 1.765 13.091 -20.376 1.00 49.56 177 TYR A O 1
ATOM 1499 N N . ASP A 1 178 ? 0.187 11.520 -20.114 1.00 49.12 178 ASP A N 1
ATOM 1500 C CA . ASP A 1 178 ? -0.515 11.787 -21.364 1.00 49.12 178 ASP A CA 1
ATOM 1501 C C . ASP A 1 178 ? -1.360 13.055 -21.215 1.00 49.12 178 ASP A C 1
ATOM 1503 O O . ASP A 1 178 ? -2.110 13.147 -20.245 1.00 49.12 178 ASP A O 1
ATOM 1507 N N . SER A 1 179 ? -1.227 14.030 -22.120 1.00 50.38 179 SER A N 1
ATOM 1508 C CA . SER A 1 179 ? -1.811 15.374 -21.971 1.00 50.38 179 SER A CA 1
ATOM 1509 C C . SER A 1 179 ? -3.334 15.419 -22.129 1.00 50.38 179 SER A C 1
ATOM 1511 O O . SER A 1 179 ? -3.939 16.412 -21.737 1.00 50.38 179 SER A O 1
ATOM 1513 N N . THR A 1 180 ? -3.952 14.340 -22.609 1.00 57.06 180 THR A N 1
ATOM 1514 C CA . THR A 1 180 ? -5.377 14.005 -22.459 1.00 57.06 180 THR A CA 1
ATOM 1515 C C . THR A 1 180 ? -5.541 12.544 -22.870 1.00 57.06 180 THR A C 1
ATOM 1517 O O . THR A 1 180 ? -5.272 12.222 -24.022 1.00 57.06 180 THR A O 1
ATOM 1520 N N . PHE A 1 181 ? -5.991 11.658 -21.978 1.00 62.25 181 PHE A N 1
ATOM 1521 C CA . PHE A 1 181 ? -6.227 10.260 -22.353 1.00 62.25 181 PHE A CA 1
ATOM 1522 C C . PHE A 1 181 ? -7.324 10.153 -23.418 1.00 62.25 181 PHE A C 1
ATOM 1524 O O . PHE A 1 181 ? -8.473 10.518 -23.161 1.00 62.25 181 PHE A O 1
ATOM 1531 N N . ASN A 1 182 ? -6.994 9.591 -24.581 1.00 65.50 182 ASN A N 1
ATOM 1532 C CA . ASN A 1 182 ? -7.979 9.140 -25.552 1.00 65.50 182 ASN A CA 1
ATOM 1533 C C . ASN A 1 182 ? -7.777 7.650 -25.841 1.00 65.50 182 ASN A C 1
ATOM 1535 O O . ASN A 1 182 ? -6.700 7.202 -26.229 1.00 65.50 182 ASN A O 1
ATOM 1539 N N . LYS A 1 183 ? -8.845 6.859 -25.694 1.00 67.38 183 LYS A N 1
ATOM 1540 C CA . LYS A 1 183 ? -8.824 5.416 -25.974 1.00 67.38 183 LYS A CA 1
ATOM 1541 C C . LYS A 1 183 ? -8.313 5.097 -27.388 1.00 67.38 183 LYS A C 1
ATOM 1543 O O . LYS A 1 183 ? -7.726 4.035 -27.579 1.00 67.38 183 LYS A O 1
ATOM 1548 N N . SER A 1 184 ? -8.502 5.995 -28.364 1.00 67.19 184 SER A N 1
ATOM 1549 C CA . SER A 1 184 ? -7.987 5.815 -29.731 1.00 67.19 184 SER A CA 1
ATOM 1550 C C . SER A 1 184 ? -6.462 5.773 -29.831 1.00 67.19 184 SER A C 1
ATOM 1552 O O . SER A 1 184 ? -5.945 5.288 -30.835 1.00 67.19 184 SER A O 1
ATOM 1554 N N . ASP A 1 185 ? -5.750 6.254 -28.813 1.00 71.12 185 ASP A N 1
ATOM 1555 C CA . ASP A 1 185 ? -4.288 6.350 -28.825 1.00 71.12 185 ASP A CA 1
ATOM 1556 C C . ASP A 1 185 ? -3.624 5.001 -28.516 1.00 71.12 185 ASP A C 1
ATOM 1558 O O . ASP A 1 185 ? -2.433 4.806 -28.767 1.00 71.12 185 ASP A O 1
ATOM 1562 N N . ILE A 1 186 ? -4.405 4.029 -28.029 1.00 78.69 186 ILE A N 1
ATOM 1563 C CA . ILE A 1 186 ? -3.945 2.671 -27.749 1.00 78.69 186 ILE A CA 1
ATOM 1564 C C . ILE A 1 186 ? -4.457 1.728 -28.832 1.00 78.69 186 ILE A C 1
ATOM 1566 O O . ILE A 1 186 ? -5.645 1.410 -28.916 1.00 78.69 186 ILE A O 1
ATOM 1570 N N . SER A 1 187 ? -3.528 1.233 -29.651 1.00 85.00 187 SER A N 1
ATOM 1571 C CA . SER A 1 187 ? -3.848 0.237 -30.672 1.00 85.00 187 SER A CA 1
ATOM 1572 C C . SER A 1 187 ? -4.294 -1.086 -30.042 1.00 85.00 187 SER A C 1
ATOM 1574 O O . SER A 1 187 ? -3.797 -1.498 -28.990 1.00 85.00 187 SER A O 1
ATOM 1576 N N . TYR A 1 188 ? -5.194 -1.801 -30.718 1.00 89.00 188 TYR A N 1
ATOM 1577 C CA . TYR A 1 188 ? -5.603 -3.130 -30.263 1.00 89.00 188 TYR A CA 1
ATOM 1578 C C . TYR A 1 188 ? -4.422 -4.117 -30.224 1.00 89.00 188 TYR A C 1
ATOM 1580 O O . TYR A 1 188 ? -4.329 -4.932 -29.311 1.00 89.00 188 TYR A O 1
ATOM 1588 N N . ASP A 1 189 ? -3.458 -3.990 -31.141 1.00 90.25 189 ASP A N 1
ATOM 1589 C CA . ASP A 1 189 ? -2.231 -4.796 -31.132 1.00 90.25 189 ASP A CA 1
ATOM 1590 C C . ASP A 1 189 ? -1.407 -4.570 -29.856 1.00 90.25 189 ASP A C 1
ATOM 1592 O O . ASP A 1 189 ? -0.909 -5.525 -29.259 1.00 90.25 189 ASP A O 1
ATOM 1596 N N . SER A 1 190 ? -1.313 -3.325 -29.378 1.00 89.69 190 SER A N 1
ATOM 1597 C CA . SER A 1 190 ? -0.673 -2.995 -28.097 1.00 89.69 190 SER A CA 1
ATOM 1598 C C . SER A 1 190 ? -1.370 -3.684 -26.922 1.00 89.69 190 SER A C 1
ATOM 1600 O O . SER A 1 190 ? -0.696 -4.193 -26.025 1.00 89.69 190 SER A O 1
ATOM 1602 N N . VAL A 1 191 ? -2.705 -3.768 -26.948 1.00 92.00 191 VAL A N 1
ATOM 1603 C CA . VAL A 1 191 ? -3.495 -4.506 -25.948 1.00 92.00 191 VAL A CA 1
ATOM 1604 C C . VAL A 1 191 ? -3.203 -6.004 -26.008 1.00 92.00 191 VAL A C 1
ATOM 1606 O O . VAL A 1 191 ? -2.998 -6.626 -24.965 1.00 92.00 191 VAL A O 1
ATOM 1609 N N . LEU A 1 192 ? -3.121 -6.598 -27.200 1.00 94.25 192 LEU A N 1
ATOM 1610 C CA . LEU A 1 192 ? -2.773 -8.015 -27.350 1.00 94.25 192 LEU A CA 1
ATOM 1611 C C . LEU A 1 192 ? -1.356 -8.305 -26.835 1.00 94.25 192 LEU A C 1
ATOM 1613 O O . LEU A 1 192 ? -1.164 -9.240 -26.057 1.00 94.25 192 LEU A O 1
ATOM 1617 N N . ILE A 1 193 ? -0.379 -7.455 -27.171 1.00 94.31 193 ILE A N 1
ATOM 1618 C CA . ILE A 1 193 ? 0.992 -7.580 -26.660 1.00 94.31 193 ILE A CA 1
ATOM 1619 C C . ILE A 1 193 ? 1.011 -7.431 -25.134 1.00 94.31 193 ILE A C 1
ATOM 1621 O O . ILE A 1 193 ? 1.688 -8.210 -24.463 1.00 94.31 193 ILE A O 1
ATOM 1625 N N . PHE A 1 194 ? 0.275 -6.469 -24.566 1.00 95.44 194 PHE A N 1
ATOM 1626 C CA . PHE A 1 194 ? 0.142 -6.319 -23.115 1.00 95.44 194 PHE A CA 1
ATOM 1627 C C . PHE A 1 194 ? -0.352 -7.618 -22.472 1.00 95.44 194 PHE A C 1
ATOM 1629 O O . PHE A 1 194 ? 0.307 -8.142 -21.572 1.00 95.44 194 PHE A O 1
ATOM 1636 N N . ARG A 1 195 ? -1.457 -8.180 -22.979 1.00 97.31 195 ARG A N 1
ATOM 1637 C CA . ARG A 1 195 ? -2.047 -9.424 -22.461 1.00 97.31 195 ARG A CA 1
ATOM 1638 C C . ARG A 1 195 ? -1.062 -10.585 -22.513 1.00 97.31 195 ARG A C 1
ATOM 1640 O O . ARG A 1 195 ? -0.885 -11.276 -21.511 1.00 97.31 195 ARG A O 1
ATOM 1647 N N . ASP A 1 196 ? -0.378 -10.763 -23.640 1.00 97.38 196 ASP A N 1
ATOM 1648 C CA . ASP A 1 196 ? 0.624 -11.818 -23.804 1.00 97.38 196 ASP A CA 1
ATOM 1649 C C . ASP A 1 196 ? 1.764 -11.681 -22.792 1.00 97.38 196 ASP A C 1
ATOM 1651 O O . ASP A 1 196 ? 2.203 -12.665 -22.195 1.00 97.38 196 ASP A O 1
ATOM 1655 N N . ARG A 1 197 ? 2.254 -10.457 -22.563 1.00 97.44 197 ARG A N 1
ATOM 1656 C CA . ARG A 1 197 ? 3.345 -10.207 -21.612 1.00 97.44 197 ARG A CA 1
ATOM 1657 C C . ARG A 1 197 ? 2.901 -10.389 -20.162 1.00 97.44 197 ARG A C 1
ATOM 1659 O O . ARG A 1 197 ? 3.676 -10.951 -19.394 1.00 97.44 197 ARG A O 1
ATOM 1666 N N . VAL A 1 198 ? 1.680 -9.999 -19.788 1.00 98.19 198 VAL A N 1
ATOM 1667 C CA . VAL A 1 198 ? 1.158 -10.285 -18.439 1.00 98.19 198 VAL A CA 1
ATOM 1668 C C . VAL A 1 198 ? 0.968 -11.791 -18.233 1.00 98.19 198 VAL A C 1
ATOM 1670 O O . VAL A 1 198 ? 1.389 -12.322 -17.208 1.00 98.19 198 VAL A O 1
ATOM 1673 N N . ASN A 1 199 ? 0.429 -12.515 -19.216 1.00 98.44 199 ASN A N 1
ATOM 1674 C CA . ASN A 1 199 ? 0.295 -13.973 -19.127 1.00 98.44 199 ASN A CA 1
ATOM 1675 C C . ASN A 1 199 ? 1.651 -14.671 -18.941 1.00 98.44 199 ASN A C 1
ATOM 1677 O O . ASN A 1 199 ? 1.769 -15.615 -18.156 1.00 98.44 199 ASN A O 1
ATOM 1681 N N . GLU A 1 200 ? 2.695 -14.176 -19.603 1.00 98.38 200 GLU A N 1
ATOM 1682 C CA . GLU A 1 200 ? 4.064 -14.640 -19.388 1.00 98.38 200 GLU A CA 1
ATOM 1683 C C . GLU A 1 200 ? 4.586 -14.309 -17.982 1.00 98.38 200 GLU A C 1
ATOM 1685 O O . GLU A 1 200 ? 5.163 -15.182 -17.328 1.00 98.38 200 GLU A O 1
ATOM 1690 N N . ALA A 1 201 ? 4.323 -13.105 -17.464 1.00 98.62 201 ALA A N 1
ATOM 1691 C CA . ALA A 1 201 ? 4.661 -12.745 -16.085 1.00 98.62 201 ALA A CA 1
ATOM 1692 C C . ALA A 1 201 ? 4.008 -13.704 -15.076 1.00 98.62 201 ALA A C 1
ATOM 1694 O O . ALA A 1 201 ? 4.700 -14.312 -14.256 1.00 98.62 201 ALA A O 1
ATOM 1695 N N . ILE A 1 202 ? 2.696 -13.919 -15.207 1.00 98.62 202 ILE A N 1
ATOM 1696 C CA . ILE A 1 202 ? 1.902 -14.858 -14.406 1.00 98.62 202 ILE A CA 1
ATOM 1697 C C . ILE A 1 202 ? 2.482 -16.273 -14.486 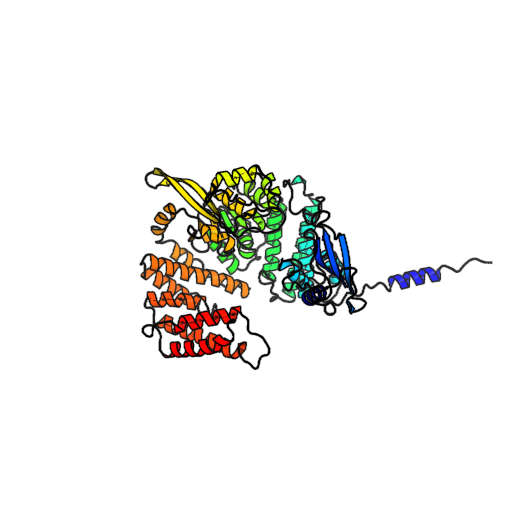1.00 98.62 202 ILE A C 1
ATOM 1699 O O . ILE A 1 202 ? 2.633 -16.943 -13.464 1.00 98.62 202 ILE A O 1
ATOM 1703 N N . ARG A 1 203 ? 2.839 -16.744 -15.687 1.00 98.19 203 ARG A N 1
ATOM 1704 C CA . ARG A 1 203 ? 3.441 -18.069 -15.887 1.00 98.19 203 ARG A CA 1
ATOM 1705 C C . ARG A 1 203 ? 4.738 -18.220 -15.096 1.00 98.19 203 ARG A C 1
ATOM 1707 O O . ARG A 1 203 ? 4.959 -19.268 -14.492 1.00 98.19 203 ARG A O 1
ATOM 1714 N N . TYR A 1 204 ? 5.594 -17.201 -15.095 1.00 98.31 204 TYR A N 1
ATOM 1715 C CA . TYR A 1 204 ? 6.842 -17.228 -14.335 1.00 98.31 204 TYR A CA 1
ATOM 1716 C C . TYR A 1 204 ? 6.622 -17.104 -12.826 1.00 98.31 204 TYR A C 1
ATOM 1718 O O . TYR A 1 204 ? 7.291 -17.815 -12.084 1.00 98.31 204 TYR A O 1
ATOM 1726 N N . PHE A 1 205 ? 5.652 -16.311 -12.363 1.00 98.38 205 PHE A N 1
ATOM 1727 C CA . PHE A 1 205 ? 5.300 -16.273 -10.940 1.00 98.38 205 PHE A CA 1
ATOM 1728 C C . PHE A 1 205 ? 4.754 -17.612 -10.438 1.00 98.38 205 PHE A C 1
ATOM 1730 O O . PHE A 1 205 ? 5.161 -18.060 -9.369 1.00 98.38 205 PHE A O 1
ATOM 1737 N N . LYS A 1 206 ? 3.934 -18.307 -11.238 1.00 97.69 206 LYS A N 1
ATOM 1738 C CA . LYS A 1 206 ? 3.510 -19.685 -10.938 1.00 97.69 206 LYS A CA 1
ATOM 1739 C C . LYS A 1 206 ? 4.703 -20.640 -10.853 1.00 97.69 206 LYS A C 1
ATOM 1741 O O . LYS A 1 206 ? 4.817 -21.364 -9.877 1.00 97.69 206 LYS A O 1
ATOM 1746 N N . LYS A 1 207 ? 5.655 -20.572 -11.793 1.00 97.44 207 LYS A N 1
ATOM 1747 C CA . LYS A 1 207 ? 6.895 -21.371 -11.714 1.00 97.44 207 LYS A CA 1
ATOM 1748 C C . LYS A 1 207 ? 7.717 -21.061 -10.460 1.00 97.44 207 LYS A C 1
ATOM 1750 O O . LYS A 1 207 ? 8.251 -21.981 -9.850 1.00 97.44 207 LYS A O 1
ATOM 1755 N N . THR A 1 208 ? 7.836 -19.789 -10.072 1.00 97.75 208 THR A N 1
ATOM 1756 C CA . THR A 1 208 ? 8.487 -19.410 -8.809 1.00 97.75 208 THR A CA 1
ATOM 1757 C C . THR A 1 208 ? 7.762 -20.043 -7.626 1.00 97.75 208 THR A C 1
ATOM 1759 O O . THR A 1 208 ? 8.422 -20.611 -6.764 1.00 97.75 208 THR A O 1
ATOM 1762 N N . GLN A 1 209 ? 6.428 -19.997 -7.605 1.00 95.75 209 GLN A N 1
ATOM 1763 C CA . GLN A 1 209 ? 5.612 -20.626 -6.567 1.00 95.75 209 GLN A CA 1
ATOM 1764 C C . GLN A 1 209 ? 5.787 -22.150 -6.528 1.00 95.75 209 GLN A C 1
ATOM 1766 O O . GLN A 1 209 ? 5.887 -22.706 -5.441 1.00 95.75 209 GLN A O 1
ATOM 1771 N N . ASP A 1 210 ? 5.880 -22.817 -7.680 1.00 96.12 210 ASP A N 1
ATOM 1772 C CA . ASP A 1 210 ? 6.103 -24.266 -7.759 1.00 96.12 210 ASP A CA 1
ATOM 1773 C C . ASP A 1 210 ? 7.478 -24.666 -7.195 1.00 96.12 210 ASP A C 1
ATOM 1775 O O . ASP A 1 210 ? 7.605 -25.689 -6.522 1.00 96.12 210 ASP A O 1
ATOM 1779 N N . VAL A 1 211 ? 8.512 -23.854 -7.450 1.00 96.25 211 VAL A N 1
ATOM 1780 C CA . VAL A 1 211 ? 9.879 -24.087 -6.950 1.00 96.25 211 VAL A CA 1
ATOM 1781 C C . VAL A 1 211 ? 10.010 -23.722 -5.471 1.00 96.25 211 VAL A C 1
ATOM 1783 O O . VAL A 1 211 ? 10.655 -24.444 -4.711 1.00 96.25 211 VAL A O 1
ATOM 1786 N N . ASN A 1 212 ? 9.413 -22.607 -5.056 1.00 95.12 212 ASN A N 1
ATOM 1787 C CA . ASN A 1 212 ? 9.447 -22.116 -3.687 1.00 95.12 212 ASN A CA 1
ATOM 1788 C C . ASN A 1 212 ? 8.093 -21.487 -3.300 1.00 95.12 212 ASN A C 1
ATOM 1790 O O . ASN A 1 212 ? 7.902 -20.274 -3.430 1.00 95.12 212 ASN A O 1
ATOM 1794 N N . PRO A 1 213 ? 7.163 -22.281 -2.735 1.00 90.69 213 PRO A N 1
ATOM 1795 C CA . PRO A 1 213 ? 5.860 -21.780 -2.292 1.00 90.69 213 PRO A CA 1
ATOM 1796 C C . PRO A 1 213 ? 5.941 -20.734 -1.172 1.00 90.69 213 PRO A C 1
ATOM 1798 O O . PRO A 1 213 ? 4.974 -20.016 -0.934 1.00 90.69 213 PRO A O 1
ATOM 1801 N N . LYS A 1 214 ? 7.079 -20.659 -0.467 1.00 89.44 214 LYS A N 1
ATOM 1802 C CA . LYS A 1 214 ? 7.337 -19.718 0.632 1.00 89.44 214 LYS A CA 1
ATOM 1803 C C . LYS A 1 214 ? 8.099 -18.473 0.177 1.00 89.44 214 LYS A C 1
ATOM 1805 O O . LYS A 1 214 ? 8.546 -17.704 1.022 1.00 89.44 214 LYS A O 1
ATOM 1810 N N . PHE A 1 215 ? 8.289 -18.278 -1.128 1.00 91.25 215 PHE A N 1
ATOM 1811 C CA . PHE A 1 215 ? 8.971 -17.101 -1.650 1.00 91.25 215 PHE A CA 1
ATOM 1812 C C . PHE A 1 215 ? 8.190 -15.834 -1.270 1.00 91.25 215 PHE A C 1
ATOM 1814 O O . PHE A 1 215 ? 7.005 -15.716 -1.586 1.00 91.25 215 PHE A O 1
ATOM 1821 N N . ILE A 1 216 ? 8.850 -14.900 -0.582 1.00 89.00 216 ILE A N 1
ATOM 1822 C CA . ILE A 1 216 ? 8.255 -13.646 -0.104 1.00 89.00 216 ILE A CA 1
ATOM 1823 C C . ILE A 1 216 ? 8.671 -12.493 -1.015 1.00 89.00 216 ILE A C 1
ATOM 1825 O O . ILE A 1 216 ? 9.810 -12.402 -1.469 1.00 89.00 216 ILE A O 1
ATOM 1829 N N . THR A 1 217 ? 7.725 -11.601 -1.276 1.00 89.44 217 THR A N 1
ATOM 1830 C CA . THR A 1 217 ? 7.902 -10.356 -2.020 1.00 89.44 217 THR A CA 1
ATOM 1831 C C . THR A 1 217 ? 7.478 -9.175 -1.145 1.00 89.44 217 THR A C 1
ATOM 1833 O O . THR A 1 217 ? 6.884 -9.361 -0.085 1.00 89.44 217 THR A O 1
ATOM 1836 N N . LYS A 1 218 ? 7.704 -7.945 -1.616 1.00 82.50 218 LYS A N 1
ATOM 1837 C CA . LYS A 1 218 ? 7.250 -6.722 -0.932 1.00 82.50 218 LYS A CA 1
ATOM 1838 C C . LYS A 1 218 ? 5.733 -6.663 -0.701 1.00 82.50 218 LYS A C 1
ATOM 1840 O O . LYS A 1 218 ? 5.285 -5.994 0.218 1.00 82.50 218 LYS A O 1
ATOM 1845 N N . VAL A 1 219 ? 4.949 -7.364 -1.523 1.00 83.69 219 VAL A N 1
ATOM 1846 C CA . VAL A 1 219 ? 3.474 -7.363 -1.472 1.00 83.69 219 VAL A CA 1
ATOM 1847 C C . VAL A 1 219 ? 2.903 -8.664 -0.889 1.00 83.69 219 VAL A C 1
ATOM 1849 O O . VAL A 1 219 ? 1.755 -9.013 -1.150 1.00 83.69 219 VAL A O 1
ATOM 1852 N N . GLY A 1 220 ? 3.712 -9.406 -0.126 1.00 86.44 220 GLY A N 1
ATOM 1853 C CA . GLY A 1 220 ? 3.358 -10.705 0.455 1.00 86.44 220 GLY A CA 1
ATOM 1854 C C . GLY A 1 220 ? 3.973 -11.881 -0.302 1.00 86.44 220 GLY A C 1
ATOM 1855 O O . GLY A 1 220 ? 4.952 -11.726 -1.040 1.00 86.44 220 GLY A O 1
ATOM 1856 N N . SER A 1 221 ? 3.425 -13.079 -0.116 1.00 89.75 221 SER A N 1
ATOM 1857 C CA . SER A 1 221 ? 3.900 -14.298 -0.779 1.00 89.75 221 SER A CA 1
ATOM 1858 C C . SER A 1 221 ? 3.875 -14.200 -2.308 1.00 89.75 221 SER A C 1
ATOM 1860 O O . SER A 1 221 ? 3.165 -13.392 -2.913 1.00 89.75 221 SER A O 1
ATOM 1862 N N . ILE A 1 222 ? 4.624 -15.086 -2.962 1.00 93.62 222 ILE A N 1
ATOM 1863 C CA . ILE A 1 222 ? 4.600 -15.234 -4.419 1.00 93.62 222 ILE A CA 1
ATOM 1864 C C . ILE A 1 222 ? 3.196 -15.535 -4.958 1.00 93.62 222 ILE A C 1
ATOM 1866 O O . ILE A 1 222 ? 2.869 -15.095 -6.059 1.00 93.62 222 ILE A O 1
ATOM 1870 N N . HIS A 1 223 ? 2.351 -16.212 -4.174 1.00 92.44 223 HIS A N 1
ATOM 1871 C CA . HIS A 1 223 ? 0.953 -16.424 -4.529 1.00 92.44 223 HIS A CA 1
ATOM 1872 C C . HIS A 1 223 ? 0.209 -15.087 -4.622 1.00 92.44 223 HIS A C 1
ATOM 1874 O O . HIS A 1 223 ? -0.312 -14.763 -5.686 1.00 92.44 223 HIS A O 1
ATOM 1880 N N . THR A 1 224 ? 0.265 -14.261 -3.570 1.00 91.94 224 THR A N 1
ATOM 1881 C CA . THR A 1 224 ? -0.337 -12.919 -3.568 1.00 91.94 224 THR A CA 1
ATOM 1882 C C . THR A 1 224 ? 0.216 -12.057 -4.698 1.00 91.94 224 THR A C 1
ATOM 1884 O O . THR A 1 224 ? -0.550 -11.420 -5.419 1.00 91.94 224 THR A O 1
ATOM 1887 N N . LYS A 1 225 ? 1.536 -12.071 -4.930 1.00 94.12 225 LYS A N 1
ATOM 1888 C CA . LYS A 1 225 ? 2.136 -11.313 -6.036 1.00 94.12 225 LYS A CA 1
ATOM 1889 C C . LYS A 1 225 ? 1.631 -11.784 -7.403 1.00 94.12 225 LYS A C 1
ATOM 1891 O O . LYS A 1 225 ? 1.377 -10.945 -8.269 1.00 94.12 225 LYS A O 1
ATOM 1896 N N . CYS A 1 226 ? 1.485 -13.095 -7.605 1.00 96.31 226 CYS A N 1
ATOM 1897 C CA . CYS A 1 226 ? 0.911 -13.649 -8.827 1.00 96.31 226 CYS A CA 1
ATOM 1898 C C . CYS A 1 226 ? -0.541 -13.193 -9.009 1.00 96.31 226 CYS A C 1
ATOM 1900 O O . CYS A 1 226 ? -0.917 -12.801 -10.109 1.00 96.31 226 CYS A O 1
ATOM 1902 N N . SER A 1 227 ? -1.341 -13.215 -7.947 1.00 96.00 227 SER A N 1
ATOM 1903 C CA . SER A 1 227 ? -2.748 -12.810 -7.964 1.00 96.00 227 SER A CA 1
ATOM 1904 C C . SER A 1 227 ? -2.929 -11.320 -8.226 1.00 96.00 227 SER A C 1
ATOM 1906 O O . SER A 1 227 ? -3.739 -10.939 -9.069 1.00 96.00 227 SER A O 1
ATOM 1908 N N . ASN A 1 228 ? -2.088 -10.483 -7.618 1.00 96.25 228 ASN A N 1
ATOM 1909 C CA . ASN A 1 228 ? -2.028 -9.051 -7.902 1.00 96.25 228 ASN A CA 1
ATOM 1910 C C . ASN A 1 228 ? -1.704 -8.771 -9.377 1.00 96.25 228 ASN A C 1
ATOM 1912 O O . ASN A 1 228 ? -2.159 -7.767 -9.908 1.00 96.25 228 ASN A O 1
ATOM 1916 N N . GLU A 1 229 ? -0.960 -9.645 -10.065 1.00 97.81 229 GLU A N 1
ATOM 1917 C CA . GLU A 1 229 ? -0.673 -9.476 -11.496 1.00 97.81 229 GLU A CA 1
ATOM 1918 C C . GLU A 1 229 ? -1.929 -9.648 -12.374 1.00 97.81 229 GLU A C 1
ATOM 1920 O O . GLU A 1 229 ? -2.087 -8.927 -13.359 1.00 97.81 229 GLU A O 1
ATOM 1925 N N . TYR A 1 230 ? -2.860 -10.537 -11.996 1.00 98.44 230 TYR A N 1
ATOM 1926 C CA . TYR A 1 230 ? -4.163 -10.648 -12.670 1.00 98.44 230 TYR A CA 1
ATOM 1927 C C . TYR A 1 230 ? -4.990 -9.377 -12.480 1.00 98.44 230 TYR A C 1
ATOM 1929 O O . TYR A 1 230 ? -5.549 -8.853 -13.443 1.00 98.44 230 TYR A O 1
ATOM 1937 N N . ILE A 1 231 ? -5.053 -8.861 -11.249 1.00 98.06 231 ILE A N 1
ATOM 1938 C CA . ILE A 1 231 ? -5.863 -7.674 -10.958 1.00 98.06 231 ILE A CA 1
ATOM 1939 C C . ILE A 1 231 ? -5.231 -6.409 -11.536 1.00 98.06 231 ILE A C 1
ATOM 1941 O O . ILE A 1 231 ? -5.952 -5.552 -12.039 1.00 98.06 231 ILE A O 1
ATOM 1945 N N . TYR A 1 232 ? -3.901 -6.327 -11.576 1.00 96.19 232 TYR A N 1
ATOM 1946 C CA . TYR A 1 232 ? -3.182 -5.292 -12.313 1.00 96.19 232 TYR A CA 1
ATOM 1947 C C . TYR A 1 232 ? -3.600 -5.267 -13.791 1.00 96.19 232 TYR A C 1
ATOM 1949 O O . TYR A 1 232 ? -3.911 -4.196 -14.319 1.00 96.19 232 TYR A O 1
ATOM 1957 N N . ALA A 1 233 ? -3.663 -6.428 -14.455 1.00 97.75 233 ALA A N 1
ATOM 1958 C CA . ALA A 1 233 ? -4.112 -6.514 -15.844 1.00 97.75 233 ALA A CA 1
ATOM 1959 C C . ALA A 1 233 ? -5.584 -6.132 -16.013 1.00 97.75 233 ALA A C 1
ATOM 1961 O O . ALA A 1 233 ? -5.900 -5.325 -16.890 1.00 97.75 233 ALA A O 1
ATOM 1962 N N . TYR A 1 234 ? -6.461 -6.664 -15.157 1.00 98.12 234 TYR A N 1
ATOM 1963 C CA . TYR A 1 234 ? -7.882 -6.317 -15.131 1.00 98.12 234 TYR A CA 1
ATOM 1964 C C . TYR A 1 234 ? -8.079 -4.804 -14.991 1.00 98.12 234 TYR A C 1
ATOM 1966 O O . TYR A 1 234 ? -8.701 -4.182 -15.847 1.00 98.12 234 TYR A O 1
ATOM 1974 N N . LEU A 1 235 ? -7.499 -4.198 -13.952 1.00 95.69 235 LEU A N 1
ATOM 1975 C CA . LEU A 1 235 ? -7.667 -2.779 -13.655 1.00 95.69 235 LEU A CA 1
ATOM 1976 C C . LEU A 1 235 ? -7.071 -1.903 -14.759 1.00 95.69 235 LEU A C 1
ATOM 1978 O O . LEU A 1 235 ? -7.701 -0.935 -15.170 1.00 95.69 235 LEU A O 1
ATOM 1982 N N . THR A 1 236 ? -5.892 -2.259 -15.280 1.00 93.94 236 THR A N 1
ATOM 1983 C CA . THR A 1 236 ? -5.263 -1.519 -16.384 1.00 93.94 236 THR A CA 1
ATOM 1984 C C . THR A 1 236 ? -6.168 -1.502 -17.612 1.00 93.94 236 THR A C 1
ATOM 1986 O O . THR A 1 236 ? -6.435 -0.438 -18.161 1.00 93.94 236 THR A O 1
ATOM 1989 N N . LEU A 1 237 ? -6.677 -2.660 -18.035 1.00 94.56 237 LEU A N 1
ATOM 1990 C CA . LEU A 1 237 ? -7.540 -2.755 -19.213 1.00 94.56 237 LEU A CA 1
ATOM 1991 C C . LEU A 1 237 ? -8.904 -2.096 -18.986 1.00 94.56 237 LEU A C 1
ATOM 1993 O O . LEU A 1 237 ? -9.420 -1.454 -19.898 1.00 94.56 237 LEU A O 1
ATOM 1997 N N . LEU A 1 238 ? -9.449 -2.184 -17.770 1.00 93.75 238 LEU A N 1
ATOM 1998 C CA . LEU A 1 238 ? -10.693 -1.521 -17.384 1.00 93.75 238 LEU A CA 1
ATOM 1999 C C . LEU A 1 238 ? -10.568 0.007 -17.465 1.00 93.75 238 LEU A C 1
ATOM 2001 O O . LEU A 1 238 ? -11.423 0.662 -18.056 1.00 93.75 238 LEU A O 1
ATOM 2005 N N . VAL A 1 239 ? -9.481 0.572 -16.932 1.00 90.94 239 VAL A N 1
ATOM 2006 C CA . VAL A 1 239 ? -9.181 2.015 -17.009 1.00 90.94 239 VAL A CA 1
ATOM 2007 C C . VAL A 1 239 ? -9.034 2.476 -18.458 1.00 90.94 239 VAL A C 1
ATOM 2009 O O . VAL A 1 239 ? -9.420 3.589 -18.797 1.00 90.94 239 VAL A O 1
ATOM 2012 N N . LEU A 1 240 ? -8.523 1.605 -19.327 1.00 88.31 240 LEU A N 1
ATOM 2013 C CA . LEU A 1 240 ? -8.386 1.863 -20.759 1.00 88.31 240 LEU A CA 1
ATOM 2014 C C . LEU A 1 240 ? -9.674 1.604 -21.568 1.00 88.31 240 LEU A C 1
ATOM 2016 O O . LEU A 1 240 ? -9.688 1.782 -22.787 1.00 88.31 240 LEU A O 1
ATOM 2020 N N . GLY A 1 241 ? -10.758 1.174 -20.916 1.00 88.94 241 GLY A N 1
ATOM 2021 C CA . GLY A 1 241 ? -12.044 0.888 -21.550 1.00 88.94 241 GLY A CA 1
ATOM 2022 C C . GLY A 1 241 ? -12.085 -0.411 -22.366 1.00 88.94 241 GLY A C 1
ATOM 2023 O O . GLY A 1 241 ? -12.942 -0.545 -23.241 1.00 88.94 241 GLY A O 1
ATOM 2024 N N . PHE A 1 242 ? -11.170 -1.355 -22.133 1.00 92.62 242 PHE A N 1
ATOM 2025 C CA . PHE A 1 242 ? -11.143 -2.697 -22.738 1.00 92.62 242 PHE A CA 1
ATOM 2026 C C . PHE A 1 242 ? -11.779 -3.728 -21.792 1.00 92.62 242 PHE A C 1
ATOM 2028 O O . PHE A 1 242 ? -11.117 -4.632 -21.287 1.00 92.62 242 PHE A O 1
ATOM 2035 N N . GLU A 1 243 ? -13.074 -3.563 -21.505 1.00 92.69 243 GLU A N 1
ATOM 2036 C CA . GLU A 1 243 ? -13.802 -4.339 -20.484 1.00 92.69 243 GLU A CA 1
ATOM 2037 C C . GLU A 1 243 ? -13.817 -5.851 -20.758 1.00 92.69 243 GLU A C 1
ATOM 2039 O O . GLU A 1 243 ? -13.654 -6.651 -19.838 1.00 92.69 243 GLU A O 1
ATOM 2044 N N . THR A 1 244 ? -13.963 -6.259 -22.024 1.00 94.38 244 THR A N 1
ATOM 2045 C CA . THR A 1 244 ? -13.978 -7.685 -22.399 1.00 94.38 244 THR A CA 1
ATOM 2046 C C . THR A 1 244 ? -12.620 -8.334 -22.134 1.00 94.38 244 THR A C 1
ATOM 2048 O O . THR A 1 244 ? -12.534 -9.418 -21.553 1.00 94.38 244 THR A O 1
ATOM 2051 N N . GLU A 1 245 ? -11.537 -7.664 -22.521 1.00 95.56 245 GLU A N 1
ATOM 2052 C CA . GLU A 1 245 ? -10.176 -8.116 -22.263 1.00 95.56 245 GLU A CA 1
ATOM 2053 C C . GLU A 1 245 ? -9.850 -8.090 -20.769 1.00 95.56 245 GLU A C 1
ATOM 2055 O O . GLU A 1 245 ? -9.227 -9.034 -20.277 1.00 95.56 245 GLU A O 1
ATOM 2060 N N . ALA A 1 246 ? -10.295 -7.057 -20.047 1.00 96.88 246 ALA A N 1
ATOM 2061 C CA . ALA A 1 246 ? -10.143 -6.952 -18.602 1.00 96.88 246 ALA A CA 1
ATOM 2062 C C . ALA A 1 246 ? -10.773 -8.163 -17.908 1.00 96.88 246 ALA A C 1
ATOM 2064 O O . ALA A 1 246 ? -10.082 -8.877 -17.178 1.00 96.88 246 ALA A O 1
ATOM 2065 N N . GLN A 1 247 ? -12.045 -8.457 -18.201 1.00 96.44 247 GLN A N 1
ATOM 2066 C CA . GLN A 1 247 ? -12.791 -9.544 -17.565 1.00 96.44 247 GLN A CA 1
ATOM 2067 C C . GLN A 1 247 ? -12.121 -10.913 -17.750 1.00 96.44 247 GLN A C 1
ATOM 2069 O O . GLN A 1 247 ? -12.246 -11.773 -16.882 1.00 96.44 247 GLN A O 1
ATOM 2074 N N . SER A 1 248 ? -11.344 -11.109 -18.825 1.00 96.62 248 SER A N 1
ATOM 2075 C CA . SER A 1 248 ? -10.600 -12.358 -19.055 1.00 96.62 248 SER A CA 1
ATOM 2076 C C . SER A 1 248 ? -9.527 -12.671 -17.999 1.00 96.62 248 SER A C 1
ATOM 2078 O O . SER A 1 248 ? -9.080 -13.814 -17.921 1.00 96.62 248 SER A O 1
ATOM 2080 N N . PHE A 1 249 ? -9.133 -11.693 -17.174 1.00 97.94 249 PHE A N 1
ATOM 2081 C CA . PHE A 1 249 ? -8.201 -11.883 -16.056 1.00 97.94 249 PHE A CA 1
ATOM 2082 C C . PHE A 1 249 ? -8.890 -12.167 -14.713 1.00 97.94 249 PHE A C 1
ATOM 2084 O O . PHE A 1 249 ? -8.212 -12.500 -13.742 1.00 97.94 249 PHE A O 1
ATOM 2091 N N . ILE A 1 250 ? -10.219 -12.077 -14.629 1.00 97.25 250 ILE A N 1
ATOM 2092 C CA . ILE A 1 250 ? -10.953 -12.417 -13.408 1.00 97.25 250 ILE A CA 1
ATOM 2093 C C . ILE A 1 250 ? -11.230 -13.922 -13.395 1.00 97.25 250 ILE A C 1
ATOM 2095 O O . ILE A 1 250 ? -12.032 -14.432 -14.172 1.00 97.25 250 ILE A O 1
ATOM 2099 N N . THR A 1 251 ? -10.561 -14.634 -12.489 1.00 94.31 251 THR A N 1
ATOM 2100 C CA . THR A 1 251 ? -10.723 -16.078 -12.257 1.00 94.31 251 THR A CA 1
ATOM 2101 C C . THR A 1 251 ? -10.920 -16.359 -10.772 1.00 94.31 251 THR A C 1
ATOM 2103 O O . THR A 1 251 ? -10.468 -15.589 -9.930 1.00 94.31 251 THR A O 1
ATOM 2106 N N . GLU A 1 252 ? -11.567 -17.466 -10.419 1.00 93.69 252 GLU A N 1
ATOM 2107 C CA . GLU A 1 252 ? -11.667 -17.913 -9.025 1.00 93.69 252 GLU A CA 1
ATOM 2108 C C . GLU A 1 252 ? -10.296 -18.299 -8.441 1.00 93.69 252 GLU A C 1
ATOM 2110 O O . GLU A 1 252 ? -9.372 -18.665 -9.172 1.00 93.69 252 GLU A O 1
ATOM 2115 N N . GLY A 1 253 ? -10.173 -18.231 -7.112 1.00 90.56 253 GLY A N 1
ATOM 2116 C CA . GLY A 1 253 ? -9.004 -18.727 -6.378 1.00 90.56 253 GLY A CA 1
ATOM 2117 C C . GLY A 1 253 ? -7.767 -17.825 -6.417 1.00 90.56 253 GLY A C 1
ATOM 2118 O O . GLY A 1 253 ? -6.668 -18.315 -6.166 1.00 90.56 253 GLY A O 1
ATOM 2119 N N . LEU A 1 254 ? -7.920 -16.533 -6.737 1.00 92.94 254 LEU A N 1
ATOM 2120 C CA . LEU A 1 254 ? -6.799 -15.584 -6.715 1.00 92.94 254 LEU A CA 1
ATOM 2121 C C . LEU A 1 254 ? -6.380 -15.201 -5.291 1.00 92.94 254 LEU A C 1
ATOM 2123 O O . LEU A 1 254 ? -5.193 -15.075 -5.020 1.00 92.94 254 LEU A O 1
ATOM 2127 N N . TYR A 1 255 ? -7.318 -15.029 -4.368 1.00 90.75 255 TYR A N 1
ATOM 2128 C CA . TYR A 1 255 ? -6.995 -14.650 -2.994 1.00 90.75 255 TYR A CA 1
ATOM 2129 C C . TYR A 1 255 ? -7.544 -15.668 -2.004 1.00 90.75 255 TYR A C 1
ATOM 2131 O O . TYR A 1 255 ? -8.610 -16.244 -2.219 1.00 90.75 255 TYR A O 1
ATOM 2139 N N . ASP A 1 256 ? -6.808 -15.858 -0.911 1.00 83.50 256 ASP A N 1
ATOM 2140 C CA . ASP A 1 256 ? -7.233 -16.688 0.212 1.00 83.50 256 ASP A CA 1
ATOM 2141 C C . ASP A 1 256 ? -8.447 -16.075 0.934 1.00 83.50 256 ASP A C 1
ATOM 2143 O O . ASP A 1 256 ? -8.637 -14.854 0.960 1.00 83.50 256 ASP A O 1
ATOM 2147 N N . ASP A 1 257 ? -9.227 -16.927 1.606 1.00 82.19 257 ASP A N 1
ATOM 2148 C CA . ASP A 1 257 ? -10.475 -16.549 2.284 1.00 82.19 257 ASP A CA 1
ATOM 2149 C C . ASP A 1 257 ? -10.301 -15.421 3.306 1.00 82.19 257 ASP A C 1
ATOM 2151 O O . ASP A 1 257 ? -11.195 -14.594 3.463 1.00 82.19 257 ASP A O 1
ATOM 2155 N N . MET A 1 258 ? -9.149 -15.337 3.976 1.00 80.44 258 MET A N 1
ATOM 2156 C CA . MET A 1 258 ? -8.860 -14.258 4.926 1.00 80.44 258 MET A CA 1
ATOM 2157 C C . MET A 1 258 ? -8.734 -12.888 4.247 1.00 80.44 258 MET A C 1
ATOM 2159 O O . MET A 1 258 ? -9.248 -11.893 4.765 1.00 80.44 258 MET A O 1
ATOM 2163 N N . ILE A 1 259 ? -8.062 -12.834 3.093 1.00 86.19 259 ILE A N 1
ATOM 2164 C CA . ILE A 1 259 ? -7.912 -11.604 2.308 1.00 86.19 259 ILE A CA 1
ATOM 2165 C C . ILE A 1 259 ? -9.283 -11.191 1.771 1.00 86.19 259 ILE A C 1
ATOM 2167 O O . ILE A 1 259 ? -9.676 -10.039 1.924 1.00 86.19 259 ILE A O 1
ATOM 2171 N N . LEU A 1 260 ? -10.040 -12.143 1.213 1.00 87.75 260 LEU A N 1
ATOM 2172 C CA . LEU A 1 260 ? -11.388 -11.888 0.702 1.00 87.75 260 LEU A CA 1
ATOM 2173 C C . LEU A 1 260 ? -12.350 -11.442 1.803 1.00 87.75 260 LEU A C 1
ATOM 2175 O O . LEU A 1 260 ? -13.081 -10.480 1.611 1.00 87.75 260 LEU A O 1
ATOM 2179 N N . SER A 1 261 ? -12.319 -12.090 2.966 1.00 83.75 261 SER A N 1
ATOM 2180 C CA . SER A 1 261 ? -13.152 -11.684 4.099 1.00 83.75 261 SER A CA 1
ATOM 2181 C C . SER A 1 261 ? -12.793 -10.264 4.517 1.00 83.75 261 SER A C 1
ATOM 2183 O O . SER A 1 261 ? -13.670 -9.421 4.605 1.00 83.75 261 SER A O 1
ATOM 2185 N N . THR A 1 262 ? -11.506 -9.942 4.674 1.00 84.38 262 THR A N 1
ATOM 2186 C CA . THR A 1 262 ? -11.096 -8.584 5.064 1.00 84.38 262 THR A CA 1
ATOM 2187 C C . THR A 1 262 ? -11.508 -7.536 4.031 1.00 84.38 262 THR A C 1
ATOM 2189 O O . THR A 1 262 ? -12.037 -6.497 4.407 1.00 84.38 262 THR A O 1
ATOM 2192 N N . ALA A 1 263 ? -11.356 -7.821 2.740 1.00 90.62 263 ALA A N 1
ATOM 2193 C CA . ALA A 1 263 ? -11.810 -6.940 1.670 1.00 90.62 263 ALA A CA 1
ATOM 2194 C C . ALA A 1 263 ? -13.333 -6.714 1.704 1.00 90.62 263 ALA A C 1
ATOM 2196 O O . ALA A 1 263 ? -13.797 -5.579 1.601 1.00 90.62 263 ALA A O 1
ATOM 2197 N N . GLU A 1 264 ? -14.120 -7.774 1.910 1.00 88.31 264 GLU A N 1
ATOM 2198 C CA . GLU A 1 264 ? -15.574 -7.681 2.071 1.00 88.31 264 GLU A CA 1
ATOM 2199 C C . GLU A 1 264 ? -15.955 -6.864 3.315 1.00 88.31 264 GLU A C 1
ATOM 2201 O O . GLU A 1 264 ? -16.890 -6.064 3.274 1.00 88.31 264 GLU A O 1
ATOM 2206 N N . ASN A 1 265 ? -15.206 -7.011 4.406 1.00 84.31 265 ASN A N 1
ATOM 2207 C CA . ASN A 1 265 ? -15.441 -6.292 5.656 1.00 84.31 265 ASN A CA 1
ATOM 2208 C C . ASN A 1 265 ? -15.147 -4.806 5.496 1.00 84.31 265 ASN A C 1
ATOM 2210 O O . ASN A 1 265 ? -15.957 -3.987 5.922 1.00 84.31 265 ASN A O 1
ATOM 2214 N N . THR A 1 266 ? -14.043 -4.461 4.833 1.00 88.44 266 THR A N 1
ATOM 2215 C CA . THR A 1 266 ? -13.687 -3.078 4.502 1.00 88.44 266 THR A CA 1
ATOM 2216 C C . THR A 1 266 ? -14.760 -2.432 3.632 1.00 88.44 266 THR A C 1
ATOM 2218 O O . THR A 1 266 ? -15.238 -1.349 3.963 1.00 88.44 266 THR A O 1
ATOM 2221 N N . LEU A 1 267 ? -15.232 -3.123 2.588 1.00 92.38 267 LEU A N 1
ATOM 2222 C CA . LEU A 1 267 ? -16.343 -2.641 1.764 1.00 92.38 267 LEU A CA 1
ATOM 2223 C C . LEU A 1 267 ? -17.627 -2.457 2.583 1.00 92.38 267 LEU A C 1
ATOM 2225 O O . LEU A 1 267 ? -18.309 -1.448 2.443 1.00 92.38 267 LEU A O 1
ATOM 2229 N N . ASN A 1 268 ? -17.970 -3.406 3.457 1.00 87.31 268 ASN A N 1
ATOM 2230 C CA . ASN A 1 268 ? -19.168 -3.335 4.300 1.00 87.31 268 ASN A CA 1
ATOM 2231 C C . ASN A 1 268 ? -19.081 -2.288 5.417 1.00 87.31 268 ASN A C 1
ATOM 2233 O O . ASN A 1 268 ? -20.112 -1.859 5.932 1.00 87.31 268 ASN A O 1
ATOM 2237 N N . SER A 1 269 ? -17.869 -1.871 5.762 1.00 85.19 269 SER A N 1
ATOM 2238 C CA . SER A 1 269 ? -17.583 -0.762 6.663 1.00 85.19 269 SER A CA 1
ATOM 2239 C C . SER A 1 269 ? -17.909 0.598 6.042 1.00 85.19 269 SER A C 1
ATOM 2241 O O . SER A 1 269 ? -18.227 1.537 6.764 1.00 85.19 269 SER A O 1
ATOM 2243 N N . CYS A 1 270 ? -17.889 0.715 4.715 1.00 89.94 270 CYS A N 1
ATOM 2244 C CA . CYS A 1 270 ? -18.243 1.948 4.026 1.00 89.94 270 CYS A CA 1
ATOM 2245 C C . CYS A 1 270 ? -19.759 2.227 4.058 1.00 89.94 270 CYS A C 1
ATOM 2247 O O . CYS A 1 270 ? -20.552 1.313 3.782 1.00 89.94 270 CYS A O 1
ATOM 2249 N N . PRO A 1 271 ? -20.185 3.488 4.280 1.00 89.25 271 PRO A N 1
ATOM 2250 C CA . PRO A 1 271 ? -21.557 3.919 4.020 1.00 89.25 271 PRO A CA 1
ATOM 2251 C C . PRO A 1 271 ? -21.980 3.651 2.560 1.00 89.25 271 PRO A C 1
ATOM 2253 O O . PRO A 1 271 ? -21.117 3.501 1.693 1.00 89.25 271 PRO A O 1
ATOM 2256 N N . PRO A 1 272 ? -23.288 3.587 2.252 1.00 91.12 272 PRO A N 1
ATOM 2257 C CA . PRO A 1 272 ? -23.756 3.446 0.873 1.00 91.12 272 PRO A CA 1
ATOM 2258 C C . PRO A 1 272 ? -23.261 4.578 -0.039 1.00 91.12 272 PRO A C 1
ATOM 2260 O O . PRO A 1 272 ? -23.255 5.736 0.381 1.00 91.12 272 PRO A O 1
ATOM 2263 N N . ASN A 1 273 ? -22.914 4.251 -1.289 1.00 93.31 273 ASN A N 1
ATOM 2264 C CA . ASN A 1 273 ? -22.491 5.207 -2.331 1.00 93.31 273 ASN A CA 1
ATOM 2265 C C . ASN A 1 273 ? -21.284 6.092 -1.944 1.00 93.31 273 ASN A C 1
ATOM 2267 O O . ASN A 1 273 ? -21.220 7.263 -2.321 1.00 93.31 273 ASN A O 1
ATOM 2271 N N . SER A 1 274 ? -20.347 5.566 -1.153 1.00 94.81 274 SER A N 1
ATOM 2272 C CA . SER A 1 274 ? -19.146 6.298 -0.740 1.00 94.81 274 SER A CA 1
ATOM 2273 C C . SER A 1 274 ? -17.989 6.150 -1.730 1.00 94.81 274 SER A C 1
ATOM 2275 O O . SER A 1 274 ? -17.822 5.088 -2.336 1.00 94.81 274 SER A O 1
ATOM 2277 N N . LEU A 1 275 ? -17.098 7.138 -1.761 1.00 97.50 275 LEU A N 1
ATOM 2278 C CA . LEU A 1 275 ? -15.743 6.973 -2.283 1.00 97.50 275 LEU A CA 1
ATOM 2279 C C . LEU A 1 275 ? -14.825 6.450 -1.169 1.00 97.50 275 LEU A C 1
ATOM 2281 O O . LEU A 1 275 ? -14.764 7.036 -0.091 1.00 97.50 275 LEU A O 1
ATOM 2285 N N . LEU A 1 276 ? -14.093 5.368 -1.433 1.00 97.62 276 LEU A N 1
ATOM 2286 C CA . LEU A 1 276 ? -13.075 4.812 -0.545 1.00 97.62 276 LEU A CA 1
ATOM 2287 C C . LEU A 1 276 ? -11.677 5.037 -1.132 1.00 97.62 276 LEU A C 1
ATOM 2289 O O . LEU A 1 276 ? -11.304 4.420 -2.136 1.00 97.62 276 LEU A O 1
ATOM 2293 N N . ILE A 1 277 ? -10.890 5.879 -0.464 1.00 97.88 277 ILE A N 1
ATOM 2294 C CA . ILE A 1 277 ? -9.463 6.047 -0.727 1.00 97.88 277 ILE A CA 1
ATOM 2295 C C . ILE A 1 277 ? -8.706 4.838 -0.168 1.00 97.88 277 ILE A C 1
ATOM 2297 O O . ILE A 1 277 ? -8.867 4.464 0.996 1.00 97.88 277 ILE A O 1
ATOM 2301 N N . THR A 1 278 ? -7.878 4.227 -1.011 1.00 96.25 278 THR A N 1
ATOM 2302 C CA . THR A 1 278 ? -7.081 3.025 -0.716 1.00 96.25 278 THR A CA 1
ATOM 2303 C C . THR A 1 278 ? -5.590 3.324 -0.854 1.00 96.25 278 THR A C 1
ATOM 2305 O O . THR A 1 278 ? -5.200 4.203 -1.628 1.00 96.25 278 THR A O 1
ATOM 2308 N N . GLY A 1 279 ? -4.759 2.630 -0.076 1.00 88.62 279 GLY A N 1
ATOM 2309 C CA . GLY A 1 279 ? -3.343 2.958 0.108 1.00 88.62 279 GLY A CA 1
ATOM 2310 C C . GLY A 1 279 ? -2.364 2.069 -0.659 1.00 88.62 279 GLY A C 1
ATOM 2311 O O . GLY A 1 279 ? -1.286 2.536 -1.027 1.00 88.62 279 GLY A O 1
ATOM 2312 N N . GLY A 1 280 ? -2.713 0.810 -0.929 1.00 83.75 280 GLY A N 1
ATOM 2313 C CA . GLY A 1 280 ? -1.773 -0.170 -1.468 1.00 83.75 280 GLY A CA 1
ATOM 2314 C C . GLY A 1 280 ? -2.397 -1.220 -2.382 1.00 83.75 280 GLY A C 1
ATOM 2315 O O . GLY A 1 280 ? -3.572 -1.186 -2.738 1.00 83.75 280 GLY A O 1
ATOM 2316 N N . ASP A 1 281 ? -1.565 -2.173 -2.801 1.00 87.50 281 ASP A N 1
ATOM 2317 C CA . ASP A 1 281 ? -1.998 -3.237 -3.708 1.00 87.50 281 ASP A CA 1
ATOM 2318 C C . ASP A 1 281 ? -3.047 -4.142 -3.051 1.00 87.50 281 ASP A C 1
ATOM 2320 O O . ASP A 1 281 ? -4.016 -4.535 -3.693 1.00 87.50 281 ASP A O 1
ATOM 2324 N N . LEU A 1 282 ? -2.854 -4.507 -1.779 1.00 85.88 282 LEU A N 1
ATOM 2325 C CA . LEU A 1 282 ? -3.686 -5.525 -1.142 1.00 85.88 282 LEU A CA 1
ATOM 2326 C C . LEU A 1 282 ? -5.115 -5.034 -0.907 1.00 85.88 282 LEU A C 1
ATOM 2328 O O . LEU A 1 282 ? -6.051 -5.751 -1.251 1.00 85.88 282 LEU A O 1
ATOM 2332 N N . ASP A 1 283 ? -5.299 -3.836 -0.355 1.00 88.88 283 ASP A N 1
ATOM 2333 C CA . ASP A 1 283 ? -6.619 -3.255 -0.112 1.00 88.88 283 ASP A CA 1
ATOM 2334 C C . ASP A 1 283 ? -7.301 -2.862 -1.431 1.00 88.88 283 ASP A C 1
ATOM 2336 O O . ASP A 1 283 ? -8.463 -3.210 -1.628 1.00 88.88 283 ASP A O 1
ATOM 2340 N N . THR A 1 284 ? -6.593 -2.271 -2.402 1.00 95.12 284 THR A N 1
ATOM 2341 C CA . THR A 1 284 ? -7.199 -1.970 -3.710 1.00 95.12 284 THR A CA 1
ATOM 2342 C C . THR A 1 284 ? -7.574 -3.236 -4.488 1.00 95.12 284 THR A C 1
ATOM 2344 O O . THR A 1 284 ? -8.717 -3.367 -4.939 1.00 95.12 284 THR A O 1
ATOM 2347 N N . TYR A 1 285 ? -6.643 -4.173 -4.692 1.00 96.44 285 TYR A N 1
ATOM 2348 C CA . TYR A 1 285 ? -6.855 -5.286 -5.621 1.00 96.44 285 TYR A CA 1
ATOM 2349 C C . TYR A 1 285 ? -7.803 -6.351 -5.087 1.00 96.44 285 TYR A C 1
ATOM 2351 O O . TYR A 1 285 ? -8.623 -6.854 -5.855 1.00 96.44 285 TYR A O 1
ATOM 2359 N N . SER A 1 286 ? -7.755 -6.672 -3.792 1.00 94.69 286 SER A N 1
ATOM 2360 C CA . SER A 1 286 ? -8.678 -7.660 -3.217 1.00 94.69 286 SER A CA 1
ATOM 2361 C C . SER A 1 286 ? -10.134 -7.179 -3.253 1.00 94.69 286 SER A C 1
ATOM 2363 O O . SER A 1 286 ? -11.024 -7.949 -3.621 1.00 94.69 286 SER A O 1
ATOM 2365 N N . MET A 1 287 ? -10.386 -5.894 -2.973 1.00 96.69 287 MET A N 1
ATOM 2366 C CA . MET A 1 287 ? -11.722 -5.298 -3.089 1.00 96.69 287 MET A CA 1
ATOM 2367 C C . MET A 1 287 ? -12.163 -5.171 -4.554 1.00 96.69 287 MET A C 1
ATOM 2369 O O . MET A 1 287 ? -13.296 -5.523 -4.881 1.00 96.69 287 MET A O 1
ATOM 2373 N N . THR A 1 288 ? -11.258 -4.762 -5.454 1.00 97.50 288 THR A N 1
ATOM 2374 C CA . THR A 1 288 ? -11.524 -4.718 -6.907 1.00 97.50 288 THR A CA 1
ATOM 2375 C C . THR A 1 288 ? -11.915 -6.098 -7.439 1.00 97.50 288 THR A C 1
ATOM 2377 O O . THR A 1 288 ? -12.870 -6.231 -8.203 1.00 97.50 288 THR A O 1
ATOM 2380 N N . TYR A 1 289 ? -11.208 -7.143 -7.006 1.00 97.69 289 TYR A N 1
ATOM 2381 C CA . TYR A 1 289 ? -11.502 -8.525 -7.363 1.00 97.69 289 TYR A CA 1
ATOM 2382 C C . TYR A 1 289 ? -12.878 -8.976 -6.868 1.00 97.69 289 TYR A C 1
ATOM 2384 O O . TYR A 1 289 ? -13.630 -9.571 -7.636 1.00 97.69 289 TYR A O 1
ATOM 2392 N N . LEU A 1 290 ? -13.244 -8.670 -5.618 1.00 95.81 290 LEU A N 1
ATOM 2393 C CA . LEU A 1 290 ? -14.576 -8.987 -5.089 1.00 95.81 290 LEU A CA 1
ATOM 2394 C C . LEU A 1 290 ? -15.695 -8.284 -5.857 1.00 95.81 290 LEU A C 1
ATOM 2396 O O . LEU A 1 290 ? -16.700 -8.919 -6.181 1.00 95.81 290 LEU A O 1
ATOM 2400 N N . GLN A 1 291 ? -15.516 -7.001 -6.175 1.00 97.25 291 GLN A N 1
ATOM 2401 C CA . GLN A 1 291 ? -16.468 -6.252 -6.995 1.00 97.25 291 GLN A CA 1
ATOM 2402 C C . GLN A 1 291 ? -16.630 -6.895 -8.378 1.00 97.25 291 GLN A C 1
ATOM 2404 O O . GLN A 1 291 ? -17.758 -7.104 -8.817 1.00 97.25 291 GLN A O 1
ATOM 2409 N N . ALA A 1 292 ? -15.526 -7.275 -9.027 1.00 96.50 292 ALA A N 1
ATOM 2410 C CA . ALA A 1 292 ? -15.536 -7.852 -10.371 1.00 96.50 292 ALA A CA 1
ATOM 2411 C C . ALA A 1 292 ? -16.056 -9.301 -10.433 1.00 96.50 292 ALA A C 1
ATOM 2413 O O . ALA A 1 292 ? -16.693 -9.690 -11.409 1.00 96.50 292 ALA A O 1
ATOM 2414 N N . LEU A 1 293 ? -15.770 -10.117 -9.414 1.00 95.56 293 LEU A N 1
ATOM 2415 C CA . LEU A 1 293 ? -16.155 -11.531 -9.381 1.00 95.56 293 LEU A CA 1
ATOM 2416 C C . LEU A 1 293 ? -17.566 -11.739 -8.817 1.00 95.56 293 LEU A C 1
ATOM 2418 O O . LEU A 1 293 ? -18.314 -12.572 -9.322 1.00 95.56 293 LEU A O 1
ATOM 2422 N N . ARG A 1 294 ? -17.909 -11.036 -7.730 1.00 93.88 294 ARG A N 1
ATOM 2423 C CA . ARG A 1 294 ? -19.098 -11.321 -6.905 1.00 93.88 294 ARG A CA 1
ATOM 2424 C C . ARG A 1 294 ? -20.124 -10.187 -6.882 1.00 93.88 294 ARG A C 1
ATOM 2426 O O . ARG A 1 294 ? -21.165 -10.353 -6.254 1.00 93.88 294 ARG A O 1
ATOM 2433 N N . ASN A 1 295 ? -19.865 -9.060 -7.553 1.00 95.19 295 ASN A N 1
ATOM 2434 C CA . ASN A 1 295 ? -20.691 -7.847 -7.474 1.00 95.19 295 ASN A CA 1
ATOM 2435 C C . ASN A 1 295 ? -20.886 -7.345 -6.027 1.00 95.19 295 ASN A C 1
ATOM 2437 O O . ASN A 1 295 ? -21.922 -6.777 -5.678 1.00 95.19 295 ASN A O 1
ATOM 2441 N N . THR A 1 296 ? -19.896 -7.562 -5.157 1.00 93.88 296 THR A N 1
ATOM 2442 C CA . THR A 1 296 ? -19.960 -7.150 -3.749 1.00 93.88 296 THR A CA 1
ATOM 2443 C C . THR A 1 296 ? -19.772 -5.642 -3.624 1.00 93.88 296 THR A C 1
ATOM 2445 O O . THR A 1 296 ? -18.720 -5.142 -4.005 1.00 93.88 296 THR A O 1
ATOM 2448 N N . ARG A 1 297 ? -20.750 -4.925 -3.044 1.00 95.44 297 ARG A N 1
ATOM 2449 C CA . ARG A 1 297 ? -20.660 -3.479 -2.735 1.00 95.44 297 ARG A CA 1
ATOM 2450 C C . ARG A 1 297 ? -20.108 -2.645 -3.901 1.00 95.44 297 ARG A C 1
ATOM 2452 O O . ARG A 1 297 ? -19.204 -1.830 -3.737 1.00 95.44 297 ARG A O 1
ATOM 2459 N N . THR A 1 298 ? -20.636 -2.862 -5.106 1.00 96.62 298 THR A N 1
ATOM 2460 C CA . THR A 1 298 ? -20.254 -2.091 -6.305 1.00 96.62 298 THR A CA 1
ATOM 2461 C C . THR A 1 298 ? -20.690 -0.623 -6.238 1.00 96.62 298 THR A C 1
ATOM 2463 O O . THR A 1 298 ? -20.294 0.157 -7.097 1.00 96.62 298 THR A O 1
ATOM 2466 N N . ASP A 1 299 ? -21.494 -0.251 -5.235 1.00 96.31 299 ASP A N 1
ATOM 2467 C CA . ASP A 1 299 ? -21.834 1.132 -4.887 1.00 96.31 299 ASP A CA 1
ATOM 2468 C C . ASP A 1 299 ? -20.655 1.903 -4.270 1.00 96.31 299 ASP A C 1
ATOM 2470 O O . ASP A 1 299 ? -20.628 3.128 -4.334 1.00 96.31 299 ASP A O 1
ATOM 2474 N N . VAL A 1 300 ? -19.676 1.207 -3.679 1.00 97.25 300 VAL A N 1
ATOM 2475 C CA . VAL A 1 300 ? -18.469 1.833 -3.124 1.00 97.25 300 VAL A CA 1
ATOM 2476 C C . VAL A 1 300 ? -17.454 2.035 -4.242 1.00 97.25 300 VAL A C 1
ATOM 2478 O O . VAL A 1 300 ? -16.943 1.071 -4.817 1.00 97.25 300 VAL A O 1
ATOM 2481 N N . VAL A 1 301 ? -17.125 3.286 -4.549 1.00 97.31 301 VAL A N 1
ATOM 2482 C CA . VAL A 1 301 ? -16.101 3.602 -5.551 1.00 97.31 301 VAL A CA 1
ATOM 2483 C C . VAL A 1 301 ? -14.724 3.471 -4.909 1.00 97.31 301 VAL A C 1
ATOM 2485 O O . VAL A 1 301 ? -14.438 4.124 -3.912 1.00 97.31 301 VAL A O 1
ATOM 2488 N N . LEU A 1 302 ? -13.858 2.632 -5.477 1.00 97.56 302 LEU A N 1
ATOM 2489 C CA . LEU A 1 302 ? -12.479 2.464 -5.017 1.00 97.56 302 LEU A CA 1
ATOM 2490 C C . LEU A 1 302 ? -11.550 3.429 -5.760 1.00 97.56 302 LEU A C 1
ATOM 2492 O O . LEU A 1 302 ? -11.493 3.398 -6.991 1.00 97.56 302 LEU A O 1
ATOM 2496 N N . ALA A 1 303 ? -10.789 4.232 -5.018 1.00 96.75 303 ALA A N 1
ATOM 2497 C CA . ALA A 1 303 ? -9.764 5.122 -5.555 1.00 96.75 303 ALA A CA 1
ATOM 2498 C C . ALA A 1 303 ? -8.421 4.872 -4.858 1.00 96.75 303 ALA A C 1
ATOM 2500 O O . ALA A 1 303 ? -8.268 5.126 -3.667 1.00 96.75 303 ALA A O 1
ATOM 2501 N N . ASN A 1 304 ? -7.434 4.341 -5.579 1.00 95.81 304 ASN A N 1
ATOM 2502 C CA . ASN A 1 304 ? -6.090 4.146 -5.027 1.00 95.81 304 ASN A CA 1
ATOM 2503 C C . ASN A 1 304 ? -5.292 5.450 -5.066 1.00 95.81 304 ASN A C 1
ATOM 2505 O O . ASN A 1 304 ? -5.145 6.041 -6.135 1.00 95.81 304 ASN A O 1
ATOM 2509 N N . ILE A 1 305 ? -4.721 5.855 -3.929 1.00 93.06 305 ILE A N 1
ATOM 2510 C CA . ILE A 1 305 ? -4.004 7.127 -3.784 1.00 93.06 305 ILE A CA 1
ATOM 2511 C C . ILE A 1 305 ? -2.835 7.278 -4.765 1.00 93.06 305 ILE A C 1
ATOM 2513 O O . ILE A 1 305 ? -2.650 8.339 -5.355 1.00 93.06 305 ILE A O 1
ATOM 2517 N N . SER A 1 306 ? -2.082 6.204 -5.021 1.00 87.69 306 SER A N 1
ATOM 2518 C CA . SER A 1 306 ? -0.960 6.243 -5.965 1.00 87.69 306 SER A CA 1
ATOM 2519 C C . SER A 1 306 ? -1.452 6.402 -7.404 1.00 87.69 306 SER A C 1
ATOM 2521 O O . SER A 1 306 ? -0.846 7.129 -8.192 1.00 87.69 306 SER A O 1
ATOM 2523 N N . LEU A 1 307 ? -2.572 5.760 -7.750 1.00 89.56 307 LEU A N 1
ATOM 2524 C CA . LEU A 1 307 ? -3.187 5.878 -9.072 1.00 89.56 307 LEU A CA 1
ATOM 2525 C C . LEU A 1 307 ? -3.917 7.211 -9.273 1.00 89.56 307 LEU A C 1
ATOM 2527 O O . LEU A 1 307 ? -4.075 7.629 -10.416 1.00 89.56 307 LEU A O 1
ATOM 2531 N N . LEU A 1 308 ? -4.307 7.920 -8.210 1.00 91.69 308 LEU A N 1
ATOM 2532 C CA . LEU A 1 308 ? -4.854 9.277 -8.319 1.00 91.69 308 LEU A CA 1
ATOM 2533 C C . LEU A 1 308 ? -3.839 10.291 -8.869 1.00 91.69 308 LEU A C 1
ATOM 2535 O O . LEU A 1 308 ? -4.234 11.361 -9.302 1.00 91.69 308 LEU A O 1
ATOM 2539 N N . ASN A 1 309 ? -2.554 9.946 -8.959 1.00 85.50 309 ASN A N 1
ATOM 2540 C CA . ASN A 1 309 ? -1.564 10.750 -9.686 1.00 85.50 309 ASN A CA 1
ATOM 2541 C C . ASN A 1 309 ? -1.534 10.467 -11.201 1.00 85.50 309 ASN A C 1
ATOM 2543 O O . ASN A 1 309 ? -0.668 10.963 -11.917 1.00 85.50 309 ASN A O 1
ATOM 2547 N N . VAL A 1 310 ? -2.458 9.644 -11.703 1.00 83.62 310 VAL A N 1
ATOM 2548 C CA . VAL A 1 310 ? -2.535 9.217 -13.100 1.00 83.62 310 VAL A CA 1
ATOM 2549 C C . VAL A 1 310 ? -3.854 9.707 -13.704 1.00 83.62 310 VAL A C 1
ATOM 2551 O O . VAL A 1 310 ? -4.928 9.195 -13.405 1.00 83.62 310 VAL A O 1
ATOM 2554 N N . GLY A 1 311 ? -3.794 10.661 -14.630 1.00 83.44 311 GLY A N 1
ATOM 2555 C CA . GLY A 1 311 ? -4.968 11.354 -15.177 1.00 83.44 311 GLY A CA 1
ATOM 2556 C C . GLY A 1 311 ? -5.955 10.438 -15.898 1.00 83.44 311 GLY A C 1
ATOM 2557 O O . GLY A 1 311 ? -7.156 10.608 -15.745 1.00 83.44 311 GLY A O 1
ATOM 2558 N N . ARG A 1 312 ? -5.490 9.387 -16.591 1.00 84.56 312 ARG A N 1
ATOM 2559 C CA . ARG A 1 312 ? -6.387 8.358 -17.167 1.00 84.56 312 ARG A CA 1
ATOM 2560 C C . ARG A 1 312 ? -7.176 7.583 -16.103 1.00 84.56 312 ARG A C 1
ATOM 2562 O O . ARG A 1 312 ? -8.296 7.159 -16.361 1.00 84.56 312 ARG A O 1
ATOM 2569 N N . TYR A 1 313 ? -6.612 7.403 -14.907 1.00 90.25 313 TYR A N 1
ATOM 2570 C CA . TYR A 1 313 ? -7.326 6.779 -13.795 1.00 90.25 313 TYR A CA 1
ATOM 2571 C C . TYR A 1 313 ? -8.396 7.726 -13.244 1.00 90.25 313 TYR A C 1
ATOM 2573 O O . TYR A 1 313 ? -9.536 7.306 -13.073 1.00 90.25 313 TYR A O 1
ATOM 2581 N N . ILE A 1 314 ? -8.078 9.016 -13.082 1.00 92.12 314 ILE A N 1
ATOM 2582 C CA . ILE A 1 314 ? -9.071 10.047 -12.733 1.00 92.12 314 ILE A CA 1
ATOM 2583 C C . ILE A 1 314 ? -10.185 10.117 -13.788 1.00 92.12 314 ILE A C 1
ATOM 2585 O O . ILE A 1 314 ? -11.361 10.141 -13.434 1.00 92.12 314 ILE A O 1
ATOM 2589 N N . HIS A 1 315 ? -9.837 10.084 -15.076 1.00 90.44 315 HIS A N 1
ATOM 2590 C CA . HIS A 1 315 ? -10.798 10.040 -16.179 1.00 90.44 315 HIS A CA 1
ATOM 2591 C C . HIS A 1 315 ? -11.732 8.825 -16.048 1.00 90.44 315 HIS A C 1
ATOM 2593 O O . HIS A 1 315 ? -12.952 8.966 -16.132 1.00 90.44 315 HIS A O 1
ATOM 2599 N N . HIS A 1 316 ? -11.190 7.637 -15.752 1.00 92.25 316 HIS A N 1
ATOM 2600 C CA . HIS A 1 316 ? -12.007 6.454 -15.471 1.00 92.25 316 HIS A CA 1
ATOM 2601 C C . HIS A 1 316 ? -12.967 6.679 -14.289 1.00 92.25 316 HIS A C 1
ATOM 2603 O O . HIS A 1 316 ? -14.157 6.386 -14.406 1.00 92.25 316 HIS A O 1
ATOM 2609 N N . LEU A 1 317 ? -12.491 7.240 -13.173 1.00 95.06 317 LEU A N 1
ATOM 2610 C CA . LEU A 1 317 ? -13.345 7.546 -12.019 1.00 95.06 317 LEU A CA 1
ATOM 2611 C C . LEU A 1 317 ? -14.469 8.533 -12.385 1.00 95.06 317 LEU A C 1
ATOM 2613 O O . LEU A 1 317 ? -15.625 8.312 -12.022 1.00 95.06 317 LEU A O 1
ATOM 2617 N N . ARG A 1 318 ? -14.164 9.573 -13.166 1.00 93.81 318 ARG A N 1
ATOM 2618 C CA . ARG A 1 318 ? -15.146 10.579 -13.591 1.00 93.81 318 ARG A CA 1
ATOM 2619 C C . ARG A 1 318 ? -16.260 9.976 -14.443 1.00 93.81 318 ARG A C 1
ATOM 2621 O O . ARG A 1 318 ? -17.428 10.048 -14.069 1.00 93.81 318 ARG A O 1
ATOM 2628 N N . TYR A 1 319 ? -15.917 9.352 -15.570 1.00 92.12 319 TYR A N 1
ATOM 2629 C CA . TYR A 1 319 ? -16.925 8.952 -16.564 1.00 92.12 319 TYR A CA 1
ATOM 2630 C C . TYR A 1 319 ? -17.491 7.548 -16.359 1.00 92.12 319 TYR A C 1
ATOM 2632 O O . TYR A 1 319 ? -18.613 7.291 -16.786 1.00 92.12 319 TYR A O 1
ATOM 2640 N N . HIS A 1 320 ? -16.755 6.643 -15.706 1.00 91.31 320 HIS A N 1
ATOM 2641 C CA . HIS A 1 320 ? -17.210 5.263 -15.489 1.00 91.31 320 HIS A CA 1
ATOM 2642 C C . HIS A 1 320 ? -17.643 4.979 -14.050 1.00 91.31 320 HIS A C 1
ATOM 2644 O O . HIS A 1 320 ? -18.358 4.003 -13.823 1.00 91.31 320 HIS A O 1
ATOM 2650 N N . LYS A 1 321 ? -17.231 5.802 -13.076 1.00 93.06 321 LYS A N 1
ATOM 2651 C CA . LYS A 1 321 ? -17.656 5.672 -11.670 1.00 93.06 321 LYS A CA 1
ATOM 2652 C C . LYS A 1 321 ? -18.536 6.825 -11.181 1.00 93.06 321 LYS A C 1
ATOM 2654 O O . LYS A 1 321 ? -19.022 6.755 -10.060 1.00 93.06 321 LYS A O 1
ATOM 2659 N N . GLY A 1 322 ? -18.795 7.832 -12.020 1.00 91.31 322 GLY A N 1
ATOM 2660 C CA . GLY A 1 322 ? -19.718 8.926 -11.709 1.00 91.31 322 GLY A CA 1
ATOM 2661 C C . GLY A 1 322 ? -19.183 9.917 -10.675 1.00 91.31 322 GLY A C 1
ATOM 2662 O O . GLY A 1 322 ? -19.972 10.564 -9.989 1.00 91.31 322 GLY A O 1
ATOM 2663 N N . VAL A 1 323 ? -17.858 10.022 -10.543 1.00 94.12 323 VAL A N 1
ATOM 2664 C CA . VAL A 1 323 ? -17.221 10.977 -9.631 1.00 94.12 323 VAL A CA 1
ATOM 2665 C C . VAL A 1 323 ? -17.263 12.378 -10.246 1.00 94.12 323 VAL A C 1
ATOM 2667 O O . VAL A 1 323 ? -16.694 12.599 -11.316 1.00 94.12 323 VAL A O 1
ATOM 2670 N N . SER A 1 324 ? -17.927 13.333 -9.586 1.00 94.12 324 SER A N 1
ATOM 2671 C CA . SER A 1 324 ? -18.028 14.712 -10.089 1.00 94.12 324 SER A CA 1
ATOM 2672 C C . SER A 1 324 ? -16.802 15.524 -9.675 1.00 94.12 324 SER A C 1
ATOM 2674 O O . SER A 1 324 ? -16.462 15.558 -8.499 1.00 94.12 324 SER A O 1
ATOM 2676 N N . LEU A 1 325 ? -16.130 16.165 -10.632 1.00 93.06 325 LEU A N 1
ATOM 2677 C CA . LEU A 1 325 ? -14.886 16.912 -10.412 1.00 93.06 325 LEU A CA 1
ATOM 2678 C C . LEU A 1 325 ? -14.911 18.215 -11.218 1.00 93.06 325 LEU A C 1
ATOM 2680 O O . LEU A 1 325 ? -15.331 18.209 -12.382 1.00 93.06 325 LEU A O 1
ATOM 2684 N N . GLN A 1 326 ? -14.437 19.304 -10.619 1.00 91.44 326 GLN A N 1
ATOM 2685 C CA . GLN A 1 326 ? -14.351 20.634 -11.219 1.00 91.44 326 GLN A CA 1
ATOM 2686 C C . GLN A 1 326 ? -13.111 20.794 -12.106 1.00 91.44 326 GLN A C 1
ATOM 2688 O O . GLN A 1 326 ? -13.201 21.380 -13.188 1.00 91.44 326 GLN A O 1
ATOM 2693 N N . ILE A 1 327 ? -11.955 20.272 -11.686 1.00 89.25 327 ILE A N 1
ATOM 2694 C CA . ILE A 1 327 ? -10.717 20.319 -12.472 1.00 89.25 327 ILE A CA 1
ATOM 2695 C C . ILE A 1 327 ? -10.931 19.502 -13.755 1.00 89.25 327 ILE A C 1
ATOM 2697 O O . ILE A 1 327 ? -11.558 18.447 -13.727 1.00 89.25 327 ILE A O 1
ATOM 2701 N N . SER A 1 328 ? -10.453 19.965 -14.911 1.00 87.75 328 SER A N 1
ATOM 2702 C CA . SER A 1 328 ? -10.628 19.247 -16.185 1.00 87.75 328 SER A CA 1
ATOM 2703 C C . SER A 1 328 ? -9.638 18.082 -16.337 1.00 87.75 328 SER A C 1
ATOM 2705 O O . SER A 1 328 ? -8.566 18.083 -15.734 1.00 87.75 328 SER A O 1
ATOM 2707 N N . ASP A 1 329 ? -9.945 17.098 -17.190 1.00 85.25 329 ASP A N 1
ATOM 2708 C CA . ASP A 1 329 ? -9.011 15.992 -17.471 1.00 85.25 329 ASP A CA 1
ATOM 2709 C C . ASP A 1 329 ? -7.676 16.484 -18.049 1.00 85.25 329 ASP A C 1
ATOM 2711 O O . ASP A 1 329 ? -6.619 15.930 -17.744 1.00 85.25 329 ASP A O 1
ATOM 2715 N N . GLN A 1 330 ? -7.718 17.538 -18.871 1.00 80.25 330 GLN A N 1
ATOM 2716 C CA . GLN A 1 330 ? -6.524 18.178 -19.421 1.00 80.25 330 GLN A CA 1
ATOM 2717 C C . GLN A 1 330 ? -5.668 18.778 -18.303 1.00 80.25 330 GLN A C 1
ATOM 2719 O O . GLN A 1 330 ? -4.454 18.581 -18.283 1.00 80.25 330 GLN A O 1
ATOM 2724 N N . GLN A 1 331 ? -6.292 19.457 -17.338 1.00 80.12 331 GLN A N 1
ATOM 2725 C CA . GLN A 1 331 ? -5.565 20.052 -16.224 1.00 80.12 331 GLN A CA 1
ATOM 2726 C C . GLN A 1 331 ? -4.982 18.978 -15.302 1.00 80.12 331 GLN A C 1
ATOM 2728 O O . GLN A 1 331 ? -3.794 19.026 -14.996 1.00 80.12 331 GLN A O 1
ATOM 2733 N N . TYR A 1 332 ? -5.756 17.948 -14.944 1.00 85.00 332 TYR A N 1
ATOM 2734 C CA . TYR A 1 332 ? -5.223 16.802 -14.200 1.00 85.00 332 TYR A CA 1
ATOM 2735 C C . TYR A 1 332 ? -4.054 16.136 -14.917 1.00 85.00 332 TYR A C 1
ATOM 2737 O O . TYR A 1 332 ? -3.121 15.682 -14.266 1.00 85.00 332 TYR A O 1
ATOM 2745 N N . SER A 1 333 ? -4.079 16.101 -16.248 1.00 76.69 333 SER A N 1
ATOM 2746 C CA . SER A 1 333 ? -2.996 15.550 -17.055 1.00 76.69 333 SER A CA 1
ATOM 2747 C C . SER A 1 333 ? -1.702 16.353 -16.965 1.00 76.69 333 SER A C 1
ATOM 2749 O O . SER A 1 333 ? -0.626 15.763 -16.866 1.00 76.69 333 SER A O 1
ATOM 2751 N N . ILE A 1 334 ? -1.807 17.681 -16.915 1.00 72.19 334 ILE A N 1
ATOM 2752 C CA . ILE A 1 334 ? -0.668 18.578 -16.693 1.00 72.19 334 ILE A CA 1
ATOM 2753 C C . ILE A 1 334 ? -0.137 18.440 -15.258 1.00 72.19 334 ILE A C 1
ATOM 2755 O O . ILE A 1 334 ? 1.076 18.388 -15.046 1.00 72.19 334 ILE A O 1
ATOM 2759 N N . LEU A 1 335 ? -1.034 18.334 -14.274 1.00 74.19 335 LEU A N 1
ATOM 2760 C CA . LEU A 1 335 ? -0.690 18.259 -12.852 1.00 74.19 335 LEU A CA 1
ATOM 2761 C C . LEU A 1 335 ? 0.064 16.986 -12.463 1.00 74.19 335 LEU A C 1
ATOM 2763 O O . LEU A 1 335 ? 0.786 17.004 -11.475 1.00 74.19 335 LEU A O 1
ATOM 2767 N N . GLN A 1 336 ? -0.013 15.905 -13.245 1.00 71.38 336 GLN A N 1
ATOM 2768 C CA . GLN A 1 336 ? 0.685 14.654 -12.912 1.00 71.38 336 GLN A CA 1
ATOM 2769 C C . GLN A 1 336 ? 2.217 14.813 -12.769 1.00 71.38 336 GLN A C 1
ATOM 2771 O O . GLN A 1 336 ? 2.880 13.940 -12.207 1.00 71.38 336 GLN A O 1
ATOM 2776 N N . GLN A 1 337 ? 2.786 15.900 -13.303 1.00 61.28 337 GLN A N 1
ATOM 2777 C CA . GLN A 1 337 ? 4.212 16.238 -13.216 1.00 61.28 337 GLN A CA 1
ATOM 2778 C C . GLN A 1 337 ? 4.517 17.409 -12.270 1.00 61.28 337 GLN A C 1
ATOM 2780 O O . GLN A 1 337 ? 5.676 17.801 -12.154 1.00 61.28 337 GLN A O 1
ATOM 2785 N N . HIS A 1 338 ? 3.504 17.982 -11.620 1.00 65.12 338 HIS A N 1
ATOM 2786 C CA . HIS A 1 338 ? 3.614 19.238 -10.886 1.00 65.12 338 HIS A CA 1
ATOM 2787 C C . HIS A 1 338 ? 2.975 19.125 -9.498 1.00 65.12 338 HIS A C 1
ATOM 2789 O O . HIS A 1 338 ? 2.047 18.348 -9.277 1.00 65.12 338 HIS A O 1
ATOM 2795 N N . ALA A 1 339 ? 3.471 19.930 -8.564 1.00 68.38 339 ALA A N 1
ATOM 2796 C CA . ALA A 1 339 ? 2.778 20.222 -7.318 1.00 68.38 339 ALA A CA 1
ATOM 2797 C C . ALA A 1 339 ? 2.251 21.662 -7.382 1.00 68.38 339 ALA A C 1
ATOM 2799 O O . ALA A 1 339 ? 2.888 22.531 -7.979 1.00 68.38 339 ALA A O 1
ATOM 2800 N N . VAL A 1 340 ? 1.087 21.912 -6.789 1.00 72.38 340 VAL A N 1
ATOM 2801 C CA . VAL A 1 340 ? 0.504 23.256 -6.681 1.00 72.38 340 VAL A CA 1
ATOM 2802 C C . VAL A 1 340 ? 0.904 23.847 -5.340 1.00 72.38 340 VAL A C 1
ATOM 2804 O O . VAL A 1 340 ? 0.581 23.265 -4.312 1.00 72.38 340 VAL A O 1
ATOM 2807 N N . ILE A 1 341 ? 1.590 24.989 -5.346 1.00 71.19 341 ILE A N 1
ATOM 2808 C CA . ILE A 1 341 ? 1.960 25.717 -4.127 1.00 71.19 341 ILE A CA 1
ATOM 2809 C C . ILE A 1 341 ? 0.820 26.661 -3.762 1.00 71.19 341 ILE A C 1
ATOM 2811 O O . ILE A 1 341 ? 0.337 27.420 -4.601 1.00 71.19 341 ILE A O 1
ATOM 2815 N N . LEU A 1 342 ? 0.406 26.629 -2.504 1.00 71.31 342 LEU A N 1
ATOM 2816 C CA . LEU A 1 342 ? -0.597 27.536 -1.969 1.00 71.31 342 LEU A CA 1
ATOM 2817 C C . LEU A 1 342 ? 0.066 28.874 -1.609 1.00 71.31 342 LEU A C 1
ATOM 2819 O O . LEU A 1 342 ? 0.988 28.902 -0.799 1.00 71.31 342 LEU A O 1
ATOM 2823 N N . ASN A 1 343 ? -0.407 29.973 -2.207 1.00 65.81 343 ASN A N 1
ATOM 2824 C CA . ASN A 1 343 ? 0.145 31.324 -2.028 1.00 65.81 343 ASN A CA 1
ATOM 2825 C C . ASN A 1 343 ? 0.206 31.753 -0.543 1.00 65.81 343 ASN A C 1
ATOM 2827 O O . ASN A 1 343 ? -0.752 31.582 0.210 1.00 65.81 343 ASN A O 1
ATOM 2831 N N . ASP A 1 344 ? 1.317 32.379 -0.145 1.00 61.88 344 ASP A N 1
ATOM 2832 C CA . ASP A 1 344 ? 1.666 32.720 1.243 1.00 61.88 344 ASP A CA 1
ATOM 2833 C C . ASP A 1 344 ? 0.964 33.968 1.804 1.00 61.88 344 ASP A C 1
ATOM 2835 O O . ASP A 1 344 ? 1.142 34.334 2.966 1.00 61.88 344 ASP A O 1
ATOM 2839 N N . SER A 1 345 ? 0.164 34.656 0.990 1.00 59.84 345 SER A N 1
ATOM 2840 C CA . SER A 1 345 ? -0.364 35.979 1.347 1.00 59.84 345 SER A CA 1
ATOM 2841 C C . SER A 1 345 ? -1.493 35.953 2.392 1.00 59.84 345 SER A C 1
ATOM 2843 O O . SER A 1 345 ? -1.800 36.998 2.970 1.00 59.84 345 SER A O 1
ATOM 2845 N N . LEU A 1 346 ? -2.134 34.800 2.638 1.00 62.12 346 LEU A N 1
ATOM 2846 C CA . LEU A 1 346 ? -3.276 34.674 3.553 1.00 62.12 346 LEU A CA 1
ATOM 2847 C C . LEU A 1 346 ? -3.163 33.434 4.464 1.00 62.12 346 LEU A C 1
ATOM 2849 O O . LEU A 1 346 ? -2.769 32.367 4.002 1.00 62.12 346 LEU A O 1
ATOM 2853 N N . PRO A 1 347 ? -3.575 33.528 5.747 1.00 65.00 347 PRO A N 1
ATOM 2854 C CA . PRO A 1 347 ? -3.538 32.400 6.688 1.00 65.00 347 PRO A CA 1
ATOM 2855 C C . PRO A 1 347 ? -4.581 31.304 6.394 1.00 65.00 347 PRO A C 1
ATOM 2857 O O . PRO A 1 347 ? -4.523 30.220 6.978 1.00 65.00 347 PRO A O 1
ATOM 2860 N N . PHE A 1 348 ? -5.546 31.586 5.516 1.00 72.25 348 PHE A N 1
ATOM 2861 C CA . PHE A 1 348 ? -6.564 30.655 5.039 1.00 72.25 348 PHE A CA 1
ATOM 2862 C C . PHE A 1 348 ? -6.826 30.894 3.549 1.00 72.25 348 PHE A C 1
ATOM 2864 O O . PHE A 1 348 ? -6.814 32.039 3.093 1.00 72.25 348 PHE A O 1
ATOM 2871 N N . VAL A 1 349 ? -7.109 29.820 2.814 1.00 81.19 349 VAL A N 1
ATOM 2872 C CA . VAL A 1 349 ? -7.542 29.858 1.410 1.00 81.19 349 VAL A CA 1
ATOM 2873 C C . VAL A 1 349 ? -8.841 29.066 1.267 1.00 81.19 349 VAL A C 1
ATOM 2875 O O . VAL A 1 349 ? -9.016 28.040 1.929 1.00 81.19 349 VAL A O 1
ATOM 2878 N N . SER A 1 350 ? -9.791 29.547 0.462 1.00 85.69 350 SER A N 1
ATOM 2879 C CA . SER A 1 350 ? -11.006 28.771 0.198 1.00 85.69 350 SER A CA 1
ATOM 2880 C C . SER A 1 350 ? -10.698 27.635 -0.782 1.00 85.69 350 SER A C 1
ATOM 2882 O O . SER A 1 350 ? -9.891 27.800 -1.696 1.00 85.69 350 SER A O 1
ATOM 2884 N N . ALA A 1 351 ? -11.331 26.474 -0.610 1.00 84.81 351 ALA A N 1
ATOM 2885 C CA . ALA A 1 351 ? -11.163 25.359 -1.540 1.00 84.81 351 ALA A CA 1
ATOM 2886 C C . ALA A 1 351 ? -11.586 25.734 -2.972 1.00 84.81 351 ALA A C 1
ATOM 2888 O O . ALA A 1 351 ? -10.940 25.321 -3.929 1.00 84.81 351 ALA A O 1
ATOM 2889 N N . GLU A 1 352 ? -12.626 26.559 -3.121 1.00 85.31 352 GLU A N 1
ATOM 2890 C CA . GLU A 1 352 ? -13.081 27.062 -4.420 1.00 85.31 352 GLU A CA 1
ATOM 2891 C C . GLU A 1 352 ? -11.995 27.888 -5.121 1.00 85.31 352 GLU A C 1
ATOM 2893 O O . GLU A 1 352 ? -11.735 27.658 -6.302 1.00 85.31 352 GLU A O 1
ATOM 2898 N N . ASP A 1 353 ? -11.306 28.773 -4.391 1.00 83.69 353 ASP A N 1
ATOM 2899 C CA . ASP A 1 353 ? -10.198 29.564 -4.937 1.00 83.69 353 ASP A CA 1
ATOM 2900 C C . ASP A 1 353 ? -9.020 28.669 -5.336 1.00 83.69 353 ASP A C 1
ATOM 2902 O O . ASP A 1 353 ? -8.506 28.808 -6.445 1.00 83.69 353 ASP A O 1
ATOM 2906 N N . VAL A 1 354 ? -8.637 27.699 -4.490 1.00 82.06 354 VAL A N 1
ATOM 2907 C CA . VAL A 1 354 ? -7.565 26.734 -4.812 1.00 82.06 354 VAL A CA 1
ATOM 2908 C C . VAL A 1 354 ? -7.887 25.984 -6.105 1.00 82.06 354 VAL A C 1
ATOM 2910 O O . VAL A 1 354 ? -7.036 25.870 -6.990 1.00 82.06 354 VAL A O 1
ATOM 2913 N N . LEU A 1 355 ? -9.116 25.482 -6.244 1.00 83.12 355 LEU A N 1
ATOM 2914 C CA . LEU A 1 355 ? -9.543 24.722 -7.419 1.00 83.12 355 LEU A CA 1
ATOM 2915 C C . LEU A 1 355 ? -9.662 25.611 -8.666 1.00 83.12 355 LEU A C 1
ATOM 2917 O O . LEU A 1 355 ? -9.274 25.183 -9.754 1.00 83.12 355 LEU A O 1
ATOM 2921 N N . ALA A 1 356 ? -10.145 26.848 -8.530 1.00 81.19 356 ALA A N 1
ATOM 2922 C CA . ALA A 1 356 ? -10.243 27.808 -9.628 1.00 81.19 356 ALA A CA 1
ATOM 2923 C C . ALA A 1 356 ? -8.862 28.283 -10.116 1.00 81.19 356 ALA A C 1
ATOM 2925 O O . ALA A 1 356 ? -8.622 28.362 -11.325 1.00 81.19 356 ALA A O 1
ATOM 2926 N N . GLU A 1 357 ? -7.930 28.549 -9.200 1.00 75.69 357 GLU A N 1
ATOM 2927 C CA . GLU A 1 357 ? -6.545 28.899 -9.523 1.00 75.69 357 GLU A CA 1
ATOM 2928 C C . GLU A 1 357 ? -5.844 27.725 -10.214 1.00 75.69 357 GLU A C 1
ATOM 2930 O O . GLU A 1 357 ? -5.268 27.889 -11.291 1.00 75.69 357 GLU A O 1
ATOM 2935 N N . THR A 1 358 ? -6.010 26.512 -9.678 1.00 72.94 358 THR A N 1
ATOM 2936 C CA . THR A 1 358 ? -5.487 25.275 -10.276 1.00 72.94 358 THR A CA 1
ATOM 2937 C C . THR A 1 358 ? -6.059 25.016 -11.670 1.00 72.94 358 THR A C 1
ATOM 2939 O O . THR A 1 358 ? -5.355 24.509 -12.540 1.00 72.94 358 THR A O 1
ATOM 2942 N N . ALA A 1 359 ? -7.326 25.360 -11.915 1.00 64.75 359 ALA A N 1
ATOM 2943 C CA . ALA A 1 359 ? -7.963 25.212 -13.222 1.00 64.75 359 ALA A CA 1
ATOM 2944 C C . ALA A 1 359 ? -7.463 26.226 -14.267 1.00 64.75 359 ALA A C 1
ATOM 2946 O O . ALA A 1 359 ? -7.653 26.006 -15.463 1.00 64.75 359 ALA A O 1
ATOM 2947 N N . THR A 1 360 ? -6.858 27.336 -13.834 1.00 61.16 360 THR A N 1
ATOM 2948 C CA . THR A 1 360 ? -6.484 28.464 -14.703 1.00 61.16 360 THR A CA 1
ATOM 2949 C C . THR A 1 360 ? -4.976 28.655 -14.858 1.00 61.16 360 THR A C 1
ATOM 2951 O O . THR A 1 360 ? -4.555 29.257 -15.846 1.00 61.16 360 THR A O 1
ATOM 2954 N N . HIS A 1 361 ? -4.162 28.126 -13.940 1.00 56.81 361 HIS A N 1
ATOM 2955 C CA . HIS A 1 361 ? -2.711 28.306 -13.926 1.00 56.81 361 HIS A CA 1
ATOM 2956 C C . HIS A 1 361 ? -1.958 26.972 -13.989 1.00 56.81 361 HIS A C 1
ATOM 2958 O O . HIS A 1 361 ? -2.278 25.998 -13.311 1.00 56.81 361 HIS A O 1
ATOM 2964 N N . THR A 1 362 ? -0.906 26.939 -14.806 1.00 51.88 362 THR A N 1
ATOM 2965 C CA . THR A 1 362 ? 0.098 25.872 -14.813 1.00 51.88 362 THR A CA 1
ATOM 2966 C C . THR A 1 362 ? 1.306 26.338 -14.013 1.00 51.88 362 THR A C 1
ATOM 2968 O O . THR A 1 362 ? 2.092 27.149 -14.504 1.00 51.88 362 THR A O 1
ATOM 2971 N N . PHE A 1 363 ? 1.460 25.845 -12.788 1.00 51.88 363 PHE A N 1
ATOM 2972 C CA . PHE A 1 363 ? 2.673 26.076 -12.009 1.00 51.88 363 PHE A CA 1
ATOM 2973 C C . PHE A 1 363 ? 3.757 25.097 -12.476 1.00 51.88 363 PHE A C 1
ATOM 2975 O O . PHE A 1 363 ? 3.647 23.895 -12.254 1.00 51.88 363 PHE A O 1
ATOM 2982 N N . SER A 1 364 ? 4.792 25.595 -13.156 1.00 45.00 364 SER A N 1
ATOM 2983 C CA . SER A 1 364 ? 6.034 24.850 -13.401 1.00 45.00 364 SER A CA 1
ATOM 2984 C C . SER A 1 364 ? 6.982 25.073 -12.223 1.00 45.00 364 SER A C 1
ATOM 2986 O O . SER A 1 364 ? 7.218 26.234 -11.887 1.00 45.00 364 SER A O 1
ATOM 2988 N N . TYR A 1 365 ? 7.543 24.018 -11.620 1.00 51.12 365 TYR A N 1
ATOM 2989 C CA . TYR A 1 365 ? 8.494 24.174 -10.510 1.00 51.12 365 TYR A CA 1
ATOM 2990 C C . TYR A 1 365 ? 9.837 23.472 -10.760 1.00 51.12 365 TYR A C 1
ATOM 2992 O O . TYR A 1 365 ? 9.883 22.341 -11.250 1.00 51.12 365 TYR A O 1
ATOM 3000 N N . GLU A 1 366 ? 10.917 24.170 -10.394 1.00 43.78 366 GLU A N 1
ATOM 3001 C CA . GLU A 1 366 ? 12.280 23.659 -10.198 1.00 43.78 366 GLU A CA 1
ATOM 3002 C C . GLU A 1 366 ? 12.422 23.249 -8.726 1.00 43.78 366 GLU A C 1
ATOM 3004 O O . GLU A 1 366 ? 12.077 24.030 -7.857 1.00 43.78 366 GLU A O 1
ATOM 3009 N N . TRP A 1 367 ? 12.914 22.041 -8.437 1.00 45.78 367 TRP A N 1
ATOM 3010 C CA . TRP A 1 367 ? 12.884 21.335 -7.136 1.00 45.78 367 TRP A CA 1
ATOM 3011 C C . TRP A 1 367 ? 13.524 22.029 -5.908 1.00 45.78 367 TRP A C 1
ATOM 3013 O O . TRP A 1 367 ? 13.639 21.404 -4.852 1.00 45.78 367 TRP A O 1
ATOM 3023 N N . ASP A 1 368 ? 13.931 23.292 -6.000 1.00 39.66 368 ASP A N 1
ATOM 3024 C CA . ASP A 1 368 ? 14.650 23.979 -4.936 1.00 39.66 368 ASP A CA 1
ATOM 3025 C C . ASP A 1 368 ? 13.700 24.611 -3.899 1.00 39.66 368 ASP A C 1
ATOM 3027 O O . ASP A 1 368 ? 12.898 25.501 -4.184 1.00 39.66 368 ASP A O 1
ATOM 3031 N N . TYR A 1 369 ? 13.838 24.105 -2.669 1.00 47.25 369 TYR A N 1
ATOM 3032 C CA . TYR A 1 369 ? 13.391 24.656 -1.384 1.00 47.25 369 TYR A CA 1
ATOM 3033 C C . TYR A 1 369 ? 11.925 25.105 -1.290 1.00 47.25 369 TYR A C 1
ATOM 3035 O O . TYR A 1 369 ? 11.610 26.291 -1.309 1.00 47.25 369 TYR A O 1
ATOM 3043 N N . LEU A 1 370 ? 11.036 24.137 -1.061 1.00 52.62 370 LEU A N 1
ATOM 3044 C CA . LEU A 1 370 ? 9.701 24.402 -0.524 1.00 52.62 370 LEU A CA 1
ATOM 3045 C C . LEU A 1 370 ? 9.811 24.560 0.998 1.00 52.62 370 LEU A C 1
ATOM 3047 O O . LEU A 1 370 ? 10.273 23.649 1.691 1.00 52.62 370 LEU A O 1
ATOM 3051 N N . GLU A 1 371 ? 9.432 25.728 1.515 1.00 52.47 371 GLU A N 1
ATOM 3052 C CA . GLU A 1 371 ? 9.338 25.958 2.956 1.00 52.47 371 GLU A CA 1
ATOM 3053 C C . GLU A 1 371 ? 8.228 25.076 3.550 1.00 52.47 371 GLU A C 1
ATOM 3055 O O . GLU A 1 371 ? 7.143 24.936 2.990 1.00 52.47 371 GLU A O 1
ATOM 3060 N N . ALA A 1 372 ? 8.504 24.445 4.693 1.00 57.22 372 ALA A N 1
ATOM 3061 C CA . ALA A 1 372 ? 7.599 23.510 5.361 1.00 57.22 372 ALA A CA 1
ATOM 3062 C C . ALA A 1 372 ? 6.480 24.228 6.139 1.00 57.22 372 ALA A C 1
ATOM 3064 O O . ALA A 1 372 ? 6.185 23.875 7.282 1.00 57.22 372 ALA A O 1
ATOM 3065 N N . GLU A 1 373 ? 5.888 25.271 5.562 1.00 67.00 373 GLU A N 1
ATOM 3066 C CA . GLU A 1 373 ? 4.767 25.952 6.196 1.00 67.00 373 GLU A CA 1
ATOM 3067 C C . GLU A 1 373 ? 3.470 25.174 5.978 1.00 67.00 373 GLU A C 1
ATOM 3069 O O . GLU A 1 373 ? 3.232 24.610 4.909 1.00 67.00 373 GLU A O 1
ATOM 3074 N N . SER A 1 374 ? 2.618 25.140 7.001 1.00 72.44 374 SER A N 1
ATOM 3075 C CA . SER A 1 374 ? 1.272 24.592 6.877 1.00 72.44 374 SER A CA 1
ATOM 3076 C C . SER A 1 374 ? 0.312 25.634 6.300 1.00 72.44 374 SER A C 1
ATOM 3078 O O . SER A 1 374 ? 0.489 26.852 6.458 1.00 72.44 374 SER A O 1
ATOM 3080 N N . ARG A 1 375 ? -0.728 25.162 5.608 1.00 78.19 375 ARG A N 1
ATOM 3081 C CA . ARG A 1 375 ? -1.811 26.006 5.087 1.00 78.19 375 ARG A CA 1
ATOM 3082 C C . ARG A 1 375 ? -3.168 25.405 5.411 1.00 78.19 375 ARG A C 1
ATOM 3084 O O . ARG A 1 375 ? -3.363 24.196 5.341 1.00 78.19 375 ARG A O 1
ATOM 3091 N N . ASN A 1 376 ? -4.110 26.281 5.749 1.00 84.31 376 ASN A N 1
ATOM 3092 C CA . ASN A 1 376 ? -5.482 25.906 6.056 1.00 84.31 376 ASN A CA 1
ATOM 3093 C C . ASN A 1 376 ? -6.376 26.136 4.836 1.00 84.31 376 ASN A C 1
ATOM 3095 O O . ASN A 1 376 ? -6.578 27.279 4.416 1.00 84.31 376 ASN A O 1
ATOM 3099 N N . ILE A 1 377 ? -6.933 25.053 4.301 1.00 86.19 377 ILE A N 1
ATOM 3100 C CA . ILE A 1 377 ? -7.905 25.070 3.211 1.00 86.19 377 ILE A CA 1
ATOM 3101 C C . ILE A 1 377 ? -9.299 24.958 3.823 1.00 86.19 377 ILE A C 1
ATOM 3103 O O . ILE A 1 377 ? -9.610 23.991 4.522 1.00 86.19 377 ILE A O 1
ATOM 3107 N N . MET A 1 378 ? -10.133 25.966 3.584 1.00 86.56 378 MET A N 1
ATOM 3108 C CA . MET A 1 378 ? -11.490 26.028 4.115 1.00 86.56 378 MET A CA 1
ATOM 3109 C C . MET A 1 378 ? -12.500 25.571 3.068 1.00 86.56 378 MET A C 1
ATOM 3111 O O . MET A 1 378 ? -12.579 26.135 1.976 1.00 86.56 378 MET A O 1
ATOM 3115 N N . PHE A 1 379 ? -13.340 24.620 3.454 1.00 86.94 379 PHE A N 1
ATOM 3116 C CA . PHE A 1 379 ? -14.545 24.265 2.723 1.00 86.94 379 PHE A CA 1
ATOM 3117 C C . PHE A 1 379 ? -15.776 24.814 3.431 1.00 86.94 379 PHE A C 1
ATOM 3119 O O . PHE A 1 379 ? -15.832 24.835 4.663 1.00 86.94 379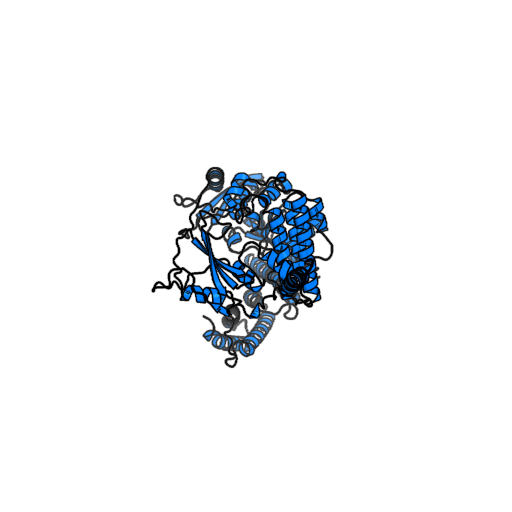 PHE A O 1
ATOM 3126 N N . ALA A 1 380 ? -16.778 25.209 2.651 1.00 83.88 380 ALA A N 1
ATOM 3127 C CA . ALA A 1 380 ? -18.055 25.694 3.144 1.00 83.88 380 ALA A CA 1
ATOM 3128 C C . ALA A 1 380 ? -19.195 24.949 2.444 1.00 83.88 380 ALA A C 1
ATOM 3130 O O . ALA A 1 380 ? -19.272 24.925 1.217 1.00 83.88 380 ALA A O 1
ATOM 3131 N N . PHE A 1 381 ? -20.094 24.360 3.230 1.00 79.94 381 PHE A N 1
ATOM 3132 C CA . PHE A 1 381 ? -21.216 23.572 2.731 1.00 79.94 381 PHE A CA 1
ATOM 3133 C C . PHE A 1 381 ? -22.516 24.020 3.385 1.00 79.94 381 PHE A C 1
ATOM 3135 O O . PHE A 1 381 ? -22.556 24.343 4.573 1.00 79.94 381 PHE A O 1
ATOM 3142 N N . MET A 1 382 ? -23.599 23.986 2.616 1.00 76.62 382 MET A N 1
ATOM 3143 C CA . MET A 1 382 ? -24.942 24.077 3.172 1.00 76.62 382 MET A CA 1
ATOM 3144 C C . MET A 1 382 ? -25.417 22.668 3.513 1.00 76.62 382 MET A C 1
ATOM 3146 O O . MET A 1 382 ? -25.565 21.834 2.623 1.00 76.62 382 MET A O 1
ATOM 3150 N N . GLU A 1 383 ? -25.675 22.412 4.791 1.00 71.69 383 GLU A N 1
ATOM 3151 C CA . GLU A 1 383 ? -26.256 21.156 5.259 1.00 71.69 383 GLU A CA 1
ATOM 3152 C C . GLU A 1 383 ? -27.642 21.404 5.843 1.00 71.69 383 GLU A C 1
ATOM 3154 O O . GLU A 1 383 ? -27.876 22.374 6.565 1.00 71.69 383 GLU A O 1
ATOM 3159 N N . THR A 1 384 ? -28.580 20.516 5.534 1.00 69.88 384 THR A N 1
ATOM 3160 C CA . THR A 1 384 ? -29.914 20.541 6.127 1.00 69.88 384 THR A CA 1
ATOM 3161 C C . THR A 1 384 ? -29.890 19.732 7.420 1.00 69.88 384 THR A C 1
ATOM 3163 O O . THR A 1 384 ? -29.602 18.536 7.405 1.00 69.88 384 THR A O 1
ATOM 3166 N N . ASP A 1 385 ? -30.173 20.378 8.550 1.00 67.31 385 ASP A N 1
ATOM 3167 C CA . ASP A 1 385 ? -30.234 19.703 9.846 1.00 67.31 385 ASP A CA 1
ATOM 3168 C C . ASP A 1 385 ? -31.494 18.805 9.969 1.00 67.31 385 ASP A C 1
ATOM 3170 O O . ASP A 1 385 ? -32.411 18.895 9.145 1.00 67.31 385 ASP A O 1
ATOM 3174 N N . PRO A 1 386 ? -31.599 17.945 11.004 1.00 63.69 386 PRO A N 1
ATOM 3175 C CA . PRO A 1 386 ? -32.769 17.079 11.204 1.00 63.69 386 PRO A CA 1
ATOM 3176 C C . PRO A 1 386 ? -34.110 17.820 11.363 1.00 63.69 386 PRO A C 1
ATOM 3178 O O . PRO A 1 386 ? -35.172 17.219 11.197 1.00 63.69 386 PRO A O 1
ATOM 3181 N N . ASN A 1 387 ? -34.084 19.123 11.662 1.00 72.12 387 ASN A N 1
ATOM 3182 C CA . ASN A 1 387 ? -35.264 19.986 11.732 1.00 72.12 387 ASN A CA 1
ATOM 3183 C C . ASN A 1 387 ? -35.562 20.678 10.391 1.00 72.12 387 ASN A C 1
ATOM 3185 O O . ASN A 1 387 ? -36.392 21.585 10.347 1.00 72.12 387 ASN A O 1
ATOM 3189 N N . HIS A 1 388 ? -34.923 20.240 9.303 1.00 68.00 388 HIS A N 1
ATOM 3190 C CA . HIS A 1 388 ? -35.041 20.801 7.957 1.00 68.00 388 HIS A CA 1
ATOM 3191 C C . HIS A 1 388 ? -34.556 22.257 7.843 1.00 68.00 388 HIS A C 1
ATOM 3193 O O . HIS A 1 388 ? -34.954 22.976 6.926 1.00 68.00 388 HIS A O 1
ATOM 3199 N N . MET A 1 389 ? -33.686 22.702 8.755 1.00 71.62 389 MET A N 1
ATOM 3200 C CA . MET A 1 389 ? -33.065 24.023 8.685 1.00 71.62 389 MET A CA 1
ATOM 3201 C C . MET A 1 389 ? -31.705 23.929 8.003 1.00 71.62 389 MET A C 1
ATOM 3203 O O . MET A 1 389 ? -30.835 23.166 8.417 1.00 71.62 389 MET A O 1
ATOM 3207 N N . ASN A 1 390 ? -31.505 24.751 6.977 1.00 76.31 390 ASN A N 1
ATOM 3208 C CA . ASN A 1 390 ? -30.223 24.861 6.296 1.00 76.31 390 ASN A CA 1
ATOM 3209 C C . ASN A 1 390 ? -29.221 25.622 7.175 1.00 76.31 390 ASN A C 1
ATOM 3211 O O . ASN A 1 390 ? -29.472 26.766 7.562 1.00 76.31 390 ASN A O 1
ATOM 3215 N N . ARG A 1 391 ? -28.082 24.997 7.475 1.00 74.00 391 ARG A N 1
ATOM 3216 C CA . ARG A 1 391 ? -26.969 25.579 8.227 1.00 74.00 391 ARG A CA 1
ATOM 3217 C C . ARG A 1 391 ? -25.708 25.580 7.379 1.00 74.00 391 ARG A C 1
ATOM 3219 O O . ARG A 1 391 ? -25.443 24.632 6.645 1.00 74.00 391 ARG A O 1
ATOM 3226 N N . LEU A 1 392 ? -24.938 26.654 7.510 1.00 78.50 392 LEU A N 1
ATOM 3227 C CA . LEU A 1 392 ? -23.589 26.713 6.972 1.00 78.50 392 LEU A CA 1
ATOM 3228 C C . LEU A 1 392 ? -22.674 25.894 7.883 1.00 78.50 392 LEU A C 1
ATOM 3230 O O . LEU A 1 392 ? -22.560 26.202 9.069 1.00 78.50 392 LEU A O 1
ATOM 3234 N N . ASN A 1 393 ? -22.026 24.884 7.317 1.00 79.81 393 ASN A N 1
ATOM 3235 C CA . ASN A 1 393 ? -20.984 24.106 7.967 1.00 79.81 393 ASN A CA 1
ATOM 3236 C C . ASN A 1 393 ? -19.658 24.313 7.246 1.00 79.81 393 ASN A C 1
ATOM 3238 O O . ASN A 1 393 ? -19.622 24.535 6.035 1.00 79.81 393 ASN A O 1
ATOM 3242 N N . THR A 1 394 ? -18.570 24.230 8.003 1.00 82.38 394 THR A N 1
ATOM 3243 C CA . THR A 1 394 ? -17.218 24.351 7.469 1.00 82.38 394 THR A CA 1
ATOM 3244 C C . THR A 1 394 ? -16.383 23.126 7.808 1.00 82.38 394 THR A C 1
ATOM 3246 O O . THR A 1 394 ? -16.586 22.482 8.839 1.00 82.38 394 THR A O 1
ATOM 3249 N N . LEU A 1 395 ? -15.446 22.810 6.919 1.00 87.69 395 LEU A N 1
ATOM 3250 C CA . LEU A 1 395 ? -14.380 21.838 7.142 1.00 87.69 395 LEU A CA 1
ATOM 3251 C C . LEU A 1 395 ? -13.049 22.564 6.934 1.00 87.69 395 LEU A C 1
ATOM 3253 O O . LEU A 1 395 ? -12.884 23.265 5.935 1.00 87.69 395 LEU A O 1
ATOM 3257 N N . MET A 1 396 ? -12.124 22.411 7.879 1.00 87.44 396 MET A N 1
ATOM 3258 C CA . MET A 1 396 ? -10.803 23.036 7.829 1.00 87.44 396 MET A CA 1
ATOM 3259 C C . MET A 1 396 ? -9.750 21.952 7.641 1.00 87.44 396 MET A C 1
ATOM 3261 O O . MET A 1 396 ? -9.543 21.138 8.537 1.00 87.44 396 MET A O 1
ATOM 3265 N N . VAL A 1 397 ? -9.084 21.958 6.490 1.00 88.31 397 VAL A N 1
ATOM 3266 C CA . VAL A 1 397 ? -8.043 20.986 6.147 1.00 88.31 397 VAL A CA 1
ATOM 3267 C C . VAL A 1 397 ? -6.684 21.650 6.304 1.00 88.31 397 VAL A C 1
ATOM 3269 O O . VAL A 1 397 ? -6.371 22.610 5.602 1.00 88.31 397 VAL A O 1
ATOM 3272 N N . GLU A 1 398 ? -5.886 21.147 7.239 1.00 86.25 398 GLU A N 1
ATOM 3273 C CA . GLU A 1 398 ? -4.531 21.637 7.496 1.00 86.25 398 GLU A CA 1
ATOM 3274 C C . GLU A 1 398 ? -3.542 20.805 6.675 1.00 86.25 398 GLU A C 1
ATOM 3276 O O . GLU A 1 398 ? -3.251 19.660 7.014 1.00 86.25 398 GLU A O 1
ATOM 3281 N N . HIS A 1 399 ? -3.043 21.359 5.571 1.00 81.69 399 HIS A N 1
ATOM 3282 C CA . HIS A 1 399 ? -2.105 20.666 4.694 1.00 81.69 399 HIS A CA 1
ATOM 3283 C C . HIS A 1 399 ? -0.668 21.090 4.995 1.00 81.69 399 HIS A C 1
ATOM 3285 O O . HIS A 1 399 ? -0.367 22.284 5.064 1.00 81.69 399 HIS A O 1
ATOM 3291 N N . THR A 1 400 ? 0.216 20.108 5.171 1.00 76.19 400 THR A N 1
ATOM 3292 C CA . THR A 1 400 ? 1.653 20.324 5.369 1.00 76.19 400 THR A CA 1
ATOM 3293 C C . THR A 1 400 ? 2.431 19.315 4.535 1.00 76.19 400 THR A C 1
ATOM 3295 O O . THR A 1 400 ? 2.174 18.117 4.667 1.00 76.19 400 THR A O 1
ATOM 3298 N N . PRO A 1 401 ? 3.422 19.752 3.743 1.00 71.56 401 PRO A N 1
ATOM 3299 C CA . PRO A 1 401 ? 3.805 21.148 3.444 1.00 71.56 401 PRO A CA 1
ATOM 3300 C C . PRO A 1 401 ? 2.759 21.901 2.591 1.00 71.56 401 PRO A C 1
ATOM 3302 O O . PRO A 1 401 ? 1.763 21.316 2.171 1.00 71.56 401 PRO A O 1
ATOM 3305 N N . ASN A 1 402 ? 2.961 23.196 2.332 1.00 72.69 402 ASN A N 1
ATOM 3306 C CA . ASN A 1 402 ? 2.046 24.086 1.590 1.00 72.69 402 ASN A CA 1
ATOM 3307 C C . ASN A 1 402 ? 1.899 23.781 0.082 1.00 72.69 402 ASN A C 1
ATOM 3309 O O . ASN A 1 402 ? 1.417 24.634 -0.666 1.00 72.69 402 ASN A O 1
ATOM 3313 N N . TYR A 1 403 ? 2.294 22.594 -0.377 1.00 77.06 403 TYR A N 1
ATOM 3314 C CA . TYR A 1 403 ? 2.112 22.155 -1.754 1.00 77.06 403 TYR A CA 1
ATOM 3315 C C . TYR A 1 403 ? 1.203 20.930 -1.844 1.00 77.06 403 TYR A C 1
ATOM 3317 O O . TYR A 1 403 ? 1.171 20.099 -0.941 1.00 77.06 403 TYR A O 1
ATOM 3325 N N . LEU A 1 404 ? 0.486 20.815 -2.959 1.00 81.62 404 LEU A N 1
ATOM 3326 C CA . LEU A 1 404 ? -0.502 19.774 -3.228 1.00 81.62 404 LEU A CA 1
ATOM 3327 C C . LEU A 1 404 ? -0.102 18.970 -4.464 1.00 81.62 404 LEU A C 1
ATOM 3329 O O . LEU A 1 404 ? 0.127 19.541 -5.534 1.00 81.62 404 LEU A O 1
ATOM 3333 N N . TYR A 1 405 ? -0.064 17.646 -4.347 1.00 83.50 405 TYR A N 1
ATOM 3334 C CA . TYR A 1 405 ? 0.051 16.749 -5.492 1.00 83.50 405 TYR A CA 1
ATOM 3335 C C . TYR A 1 405 ? -1.302 16.547 -6.184 1.00 83.50 405 TYR A C 1
ATOM 3337 O O . TYR A 1 405 ? -2.365 16.933 -5.693 1.00 83.50 405 TYR A O 1
ATOM 3345 N N . THR A 1 406 ? -1.274 15.881 -7.341 1.00 86.75 406 THR A N 1
ATOM 3346 C CA . THR A 1 406 ? -2.489 15.557 -8.106 1.00 86.75 406 THR A CA 1
ATOM 3347 C C . THR A 1 406 ? -3.496 14.762 -7.268 1.00 86.75 406 THR A C 1
ATOM 3349 O O . THR A 1 406 ? -4.696 15.027 -7.341 1.00 86.75 406 THR A O 1
ATOM 3352 N N . CYS A 1 407 ? -3.029 13.816 -6.448 1.00 90.19 407 CYS A N 1
ATOM 3353 C CA . CYS A 1 407 ? -3.900 13.058 -5.555 1.00 90.19 407 CYS A CA 1
ATOM 3354 C C . CYS A 1 407 ? -4.563 13.923 -4.473 1.00 90.19 407 CYS A C 1
ATOM 3356 O O . CYS A 1 407 ? -5.736 13.703 -4.171 1.00 90.19 407 CYS A O 1
ATOM 3358 N N . ASP A 1 408 ? -3.858 14.923 -3.941 1.00 90.31 408 ASP A N 1
ATOM 3359 C CA . ASP A 1 408 ? -4.397 15.832 -2.925 1.00 90.31 408 ASP A CA 1
ATOM 3360 C C . ASP A 1 408 ? -5.481 16.712 -3.548 1.00 90.31 408 ASP A C 1
ATOM 3362 O O . ASP A 1 408 ? -6.599 16.786 -3.040 1.00 90.31 408 ASP A O 1
ATOM 3366 N N . LEU A 1 409 ? -5.201 17.272 -4.729 1.00 90.50 409 LEU A N 1
ATOM 3367 C CA . LEU A 1 409 ? -6.165 18.049 -5.511 1.00 90.50 409 LEU A CA 1
ATOM 3368 C C . LEU A 1 409 ? -7.403 17.234 -5.884 1.00 90.50 409 LEU A C 1
ATOM 3370 O O . LEU A 1 409 ? -8.505 17.768 -5.855 1.00 90.50 409 LEU A O 1
ATOM 3374 N N . PHE A 1 410 ? -7.256 15.946 -6.205 1.00 94.19 410 PHE A N 1
ATOM 3375 C CA . PHE A 1 410 ? -8.404 15.066 -6.426 1.00 94.19 410 PHE A CA 1
ATOM 3376 C C . PHE A 1 410 ? -9.279 14.945 -5.174 1.00 94.19 410 PHE A C 1
ATOM 3378 O O . PHE A 1 410 ? -10.500 15.029 -5.282 1.00 94.19 410 PHE A O 1
ATOM 3385 N N . ILE A 1 411 ? -8.683 14.758 -3.991 1.00 95.00 411 ILE A N 1
ATOM 3386 C CA . ILE A 1 411 ? -9.447 14.640 -2.742 1.00 95.00 411 ILE A CA 1
ATOM 3387 C C . ILE A 1 411 ? -10.152 15.965 -2.422 1.00 95.00 411 ILE A C 1
ATOM 3389 O O . ILE A 1 411 ? -11.338 15.949 -2.100 1.00 95.00 411 ILE A O 1
ATOM 3393 N N . LEU A 1 412 ? -9.466 17.104 -2.558 1.00 93.31 412 LEU A N 1
ATOM 3394 C CA . LEU A 1 412 ? -10.062 18.424 -2.327 1.00 93.31 412 LEU A CA 1
ATOM 3395 C C . LEU A 1 412 ? -11.203 18.714 -3.318 1.00 93.31 412 LEU A C 1
ATOM 3397 O O . LEU A 1 412 ? -12.278 19.143 -2.905 1.00 93.31 412 LEU A O 1
ATOM 3401 N N . ASP A 1 413 ? -11.008 18.418 -4.605 1.00 93.56 413 ASP A N 1
ATOM 3402 C CA . ASP A 1 413 ? -12.036 18.562 -5.645 1.00 93.56 413 ASP A CA 1
ATOM 3403 C C . ASP A 1 413 ? -13.245 17.651 -5.362 1.00 93.56 413 ASP A C 1
ATOM 3405 O O . ASP A 1 413 ? -14.402 18.083 -5.404 1.00 93.56 413 ASP A O 1
ATOM 3409 N N . TYR A 1 414 ? -12.987 16.402 -4.955 1.00 95.19 414 TYR A N 1
ATOM 3410 C CA . TYR A 1 414 ? -14.037 15.476 -4.546 1.00 95.19 414 TYR A CA 1
ATOM 3411 C C . TYR A 1 414 ? -14.839 16.014 -3.360 1.00 95.19 414 TYR A C 1
ATOM 3413 O O . TYR A 1 414 ? -16.072 15.977 -3.395 1.00 95.19 414 TYR A O 1
ATOM 3421 N N . ILE A 1 415 ? -14.158 16.515 -2.324 1.00 93.56 415 ILE A N 1
ATOM 3422 C CA . ILE A 1 415 ? -14.803 17.073 -1.135 1.00 93.56 415 ILE A CA 1
ATOM 3423 C C . ILE A 1 415 ? -15.695 18.255 -1.535 1.00 93.56 415 ILE A C 1
ATOM 3425 O O . ILE A 1 415 ? -16.868 18.286 -1.164 1.00 93.56 415 ILE A O 1
ATOM 3429 N N . GLN A 1 416 ? -15.180 19.182 -2.345 1.00 91.25 416 GLN A N 1
ATOM 3430 C CA . GLN A 1 416 ? -15.930 20.358 -2.788 1.00 91.25 416 GLN A CA 1
ATOM 3431 C C . GLN A 1 416 ? -17.218 19.982 -3.541 1.00 91.25 416 GLN A C 1
ATOM 3433 O O . GLN A 1 416 ? -18.253 20.619 -3.347 1.00 91.25 416 GLN A O 1
ATOM 3438 N N . ASN A 1 417 ? -17.169 18.945 -4.382 1.00 90.44 417 ASN A N 1
ATOM 3439 C CA . ASN A 1 417 ? -18.251 18.640 -5.322 1.00 90.44 417 ASN A CA 1
ATOM 3440 C C . ASN A 1 417 ? -19.205 17.522 -4.880 1.00 90.44 417 ASN A C 1
ATOM 3442 O O . ASN A 1 417 ? -20.334 17.460 -5.367 1.00 90.44 417 ASN A O 1
ATOM 3446 N N . ASN A 1 418 ? -18.783 16.631 -3.978 1.00 90.19 418 ASN A N 1
ATOM 3447 C CA . ASN A 1 418 ? -19.529 15.399 -3.688 1.00 90.19 418 ASN A CA 1
ATOM 3448 C C . ASN A 1 418 ? -19.839 15.203 -2.201 1.00 90.19 418 ASN A C 1
ATOM 3450 O O . ASN A 1 418 ? -20.775 14.469 -1.887 1.00 90.19 418 ASN A O 1
ATOM 3454 N N . PHE A 1 419 ? -19.107 15.845 -1.285 1.00 82.38 419 PHE A N 1
ATOM 3455 C CA . PHE A 1 419 ? -19.093 15.482 0.140 1.00 82.38 419 PHE A CA 1
ATOM 3456 C C . PHE A 1 419 ? -20.462 15.503 0.834 1.00 82.38 419 PHE A C 1
ATOM 3458 O O . PHE A 1 419 ? -20.725 14.674 1.703 1.00 82.38 419 PHE A O 1
ATOM 3465 N N . THR A 1 420 ? -21.363 16.399 0.424 1.00 78.69 420 THR A N 1
ATOM 3466 C CA . THR A 1 420 ? -22.725 16.495 0.977 1.00 78.69 420 THR A CA 1
ATOM 3467 C C . THR A 1 420 ? -23.618 15.304 0.626 1.00 78.69 420 THR A C 1
ATOM 3469 O O . THR A 1 420 ? -24.525 14.986 1.391 1.00 78.69 420 THR A O 1
ATOM 3472 N N . ASN A 1 421 ? -23.371 14.628 -0.502 1.00 82.06 421 ASN A N 1
ATOM 3473 C CA . ASN A 1 421 ? -24.223 13.545 -1.012 1.00 82.06 421 ASN A CA 1
ATOM 3474 C C . ASN A 1 421 ? -23.519 12.182 -1.076 1.00 82.06 421 ASN A C 1
ATOM 3476 O O . ASN A 1 421 ? -24.186 11.148 -1.071 1.00 82.06 421 ASN A O 1
ATOM 3480 N N . GLN A 1 422 ? -22.189 12.169 -1.155 1.00 89.19 422 GLN A N 1
ATOM 3481 C CA . GLN A 1 422 ? -21.374 10.966 -1.281 1.00 89.19 422 GLN A CA 1
ATOM 3482 C C . GLN A 1 422 ? -20.265 10.978 -0.221 1.00 89.19 422 GLN A C 1
ATOM 3484 O O . GLN A 1 422 ? -19.312 11.757 -0.322 1.00 89.19 422 GLN A O 1
ATOM 3489 N N . PRO A 1 423 ? -20.350 10.103 0.795 1.00 92.50 423 PRO A N 1
ATOM 3490 C CA . PRO A 1 423 ? -19.357 10.044 1.859 1.00 92.50 423 PRO A CA 1
ATOM 3491 C C . PRO A 1 423 ? -17.945 9.763 1.338 1.00 92.50 423 PRO A C 1
ATOM 3493 O O . PRO A 1 423 ? -17.759 8.931 0.451 1.00 92.50 423 PRO A O 1
ATOM 3496 N N . LEU A 1 424 ? -16.946 10.407 1.942 1.00 95.69 424 LEU A N 1
ATOM 3497 C CA . LEU A 1 424 ? -15.533 10.105 1.720 1.00 95.69 424 LEU A CA 1
ATOM 3498 C C . LEU A 1 424 ? -15.011 9.207 2.844 1.00 95.69 424 LEU A C 1
ATOM 3500 O O . LEU A 1 424 ? -15.138 9.542 4.024 1.00 95.69 424 LEU A O 1
ATOM 3504 N N . CYS A 1 425 ? -14.425 8.073 2.476 1.00 95.12 425 CYS A N 1
ATOM 3505 C CA . CYS A 1 425 ? -13.794 7.127 3.386 1.00 95.12 425 CYS A CA 1
ATOM 3506 C C . CYS A 1 425 ? -12.319 6.909 3.031 1.00 95.12 425 CYS A C 1
ATOM 3508 O O . CYS A 1 425 ? -11.930 7.006 1.871 1.00 95.12 425 CYS A O 1
ATOM 3510 N N . PHE A 1 426 ? -11.519 6.527 4.020 1.00 95.31 426 PHE A N 1
ATOM 3511 C CA . PHE A 1 426 ? -10.121 6.136 3.888 1.00 95.31 426 PHE A CA 1
ATOM 3512 C C . PHE A 1 426 ? -9.933 4.745 4.486 1.00 95.31 426 PHE A C 1
ATOM 3514 O O . PHE A 1 426 ? -10.392 4.469 5.595 1.00 95.31 426 PHE A O 1
ATOM 3521 N N . SER A 1 427 ? -9.256 3.858 3.764 1.00 92.12 427 SER A N 1
ATOM 3522 C CA . SER A 1 427 ? -8.854 2.560 4.305 1.00 92.12 427 SER A CA 1
ATOM 3523 C C . SER A 1 427 ? -7.829 2.731 5.434 1.00 92.12 427 SER A C 1
ATOM 3525 O O . SER A 1 427 ? -7.066 3.699 5.444 1.00 92.12 427 SER A O 1
ATOM 3527 N N . LEU A 1 428 ? -7.733 1.751 6.337 1.00 85.12 428 LEU A N 1
ATOM 3528 C CA . LEU A 1 428 ? -6.671 1.727 7.357 1.00 85.12 428 LEU A CA 1
ATOM 3529 C C . LEU A 1 428 ? -5.253 1.580 6.769 1.00 85.12 428 LEU A C 1
ATOM 3531 O O . LEU A 1 428 ? -4.281 1.773 7.489 1.00 85.12 428 LEU A O 1
ATOM 3535 N N . ALA A 1 429 ? -5.130 1.217 5.487 1.00 84.31 429 ALA A N 1
ATOM 3536 C CA . ALA A 1 429 ? -3.852 1.064 4.793 1.00 84.31 429 ALA A CA 1
ATOM 3537 C C . ALA A 1 429 ? -3.346 2.371 4.155 1.00 84.31 429 ALA A C 1
ATOM 3539 O O . ALA A 1 429 ? -2.248 2.394 3.597 1.00 84.31 429 ALA A O 1
ATOM 3540 N N . CYS A 1 430 ? -4.131 3.453 4.204 1.00 88.00 430 CYS A N 1
ATOM 3541 C CA . CYS A 1 430 ? -3.680 4.765 3.751 1.00 88.00 430 CYS A CA 1
ATOM 3542 C C . CYS A 1 430 ? -2.513 5.262 4.615 1.00 88.00 430 CYS A C 1
ATOM 3544 O O . CYS A 1 430 ? -2.511 5.094 5.832 1.00 88.00 430 CYS A O 1
ATOM 3546 N N . GLN A 1 431 ? -1.524 5.888 3.975 1.00 83.19 431 GLN A N 1
ATOM 3547 C CA . GLN A 1 431 ? -0.399 6.498 4.683 1.00 83.19 431 GLN A CA 1
ATOM 3548 C C . GLN A 1 431 ? -0.888 7.645 5.570 1.00 83.19 431 GLN A C 1
ATOM 3550 O O . GLN A 1 431 ? -1.808 8.369 5.188 1.00 83.19 431 GLN A O 1
ATOM 3555 N N . GLU A 1 432 ? -0.235 7.843 6.720 1.00 84.06 432 GLU A N 1
ATOM 3556 C CA . GLU A 1 432 ? -0.615 8.895 7.669 1.00 84.06 432 GLU A CA 1
ATOM 3557 C C . GLU A 1 432 ? -0.602 10.277 7.008 1.00 84.06 432 GLU A C 1
ATOM 3559 O O . GLU A 1 432 ? -1.539 11.035 7.210 1.00 84.06 432 GLU A O 1
ATOM 3564 N N . SER A 1 433 ? 0.354 10.555 6.114 1.00 83.69 433 SER A N 1
ATOM 3565 C CA . SER A 1 433 ? 0.427 11.805 5.338 1.00 83.69 433 SER A CA 1
ATOM 3566 C C . SER A 1 433 ? -0.847 12.137 4.551 1.00 83.69 433 SER A C 1
ATOM 3568 O O . SER A 1 433 ? -1.156 13.308 4.367 1.00 83.69 433 SER A O 1
ATOM 3570 N N . VAL A 1 434 ? -1.608 11.128 4.116 1.00 87.06 434 VAL A N 1
ATOM 3571 C CA . VAL A 1 434 ? -2.865 11.305 3.370 1.00 87.06 434 VAL A CA 1
ATOM 3572 C C . VAL A 1 434 ? -4.028 11.611 4.315 1.00 87.06 434 VAL A C 1
ATOM 3574 O O . VAL A 1 434 ? -4.941 12.355 3.965 1.00 87.06 434 VAL A O 1
ATOM 3577 N N . THR A 1 435 ? -4.027 11.018 5.511 1.00 89.88 435 THR A N 1
ATOM 3578 C CA . THR A 1 435 ? -5.124 11.143 6.486 1.00 89.88 435 THR A CA 1
ATOM 3579 C C . THR A 1 435 ? -4.916 12.259 7.507 1.00 89.88 435 THR A C 1
ATOM 3581 O O . THR A 1 435 ? -5.899 12.766 8.045 1.00 89.88 435 THR A O 1
ATOM 3584 N N . GLU A 1 436 ? -3.669 12.654 7.775 1.00 89.88 436 GLU A N 1
ATOM 3585 C CA . GLU A 1 436 ? -3.299 13.669 8.768 1.00 89.88 436 GLU A CA 1
ATOM 3586 C C . GLU A 1 436 ? -4.019 15.004 8.538 1.00 89.88 436 GLU A C 1
ATOM 3588 O O . GLU A 1 436 ? -4.580 15.516 9.513 1.00 89.88 436 GLU A O 1
ATOM 3593 N N . PRO A 1 437 ? -4.151 15.517 7.290 1.00 89.19 437 PRO A N 1
ATOM 3594 C CA . PRO A 1 437 ? -4.867 16.771 7.039 1.00 89.19 437 PRO A CA 1
ATOM 3595 C C . PRO A 1 437 ? -6.334 16.760 7.490 1.00 89.19 437 PRO A C 1
ATOM 3597 O O . PRO A 1 437 ? -6.924 17.814 7.722 1.00 89.19 437 PRO A O 1
ATOM 3600 N N . TYR A 1 438 ? -6.917 15.567 7.634 1.00 90.25 438 TYR A N 1
ATOM 3601 C CA . TYR A 1 438 ? -8.325 15.340 7.953 1.00 90.25 438 TYR A CA 1
ATOM 3602 C C . TYR A 1 438 ? -8.544 14.756 9.353 1.00 90.25 438 TYR A C 1
ATOM 3604 O O . TYR A 1 438 ? -9.682 14.564 9.774 1.00 90.25 438 TYR A O 1
ATOM 3612 N N . LYS A 1 439 ? -7.478 14.443 10.094 1.00 88.25 439 LYS A N 1
ATOM 3613 C CA . LYS A 1 439 ? -7.506 13.623 11.319 1.00 88.25 439 LYS A CA 1
ATOM 3614 C C . LYS A 1 439 ? -8.487 14.097 12.387 1.00 88.25 439 LYS A C 1
ATOM 3616 O O . LYS A 1 439 ? -9.063 13.272 13.094 1.00 88.25 439 LYS A O 1
ATOM 3621 N N . LYS A 1 440 ? -8.691 15.412 12.504 1.00 86.19 440 LYS A N 1
ATOM 3622 C CA . LYS A 1 440 ? -9.635 16.017 13.461 1.00 86.19 440 LYS A CA 1
ATOM 3623 C C . LYS A 1 440 ? -11.093 15.646 13.144 1.00 86.19 440 LYS A C 1
ATOM 3625 O O . LYS A 1 440 ? -11.892 15.544 14.075 1.00 86.19 440 LYS A O 1
ATOM 3630 N N . ASP A 1 441 ? -11.388 15.361 11.879 1.00 87.00 441 ASP A N 1
ATOM 3631 C CA . ASP A 1 441 ? -12.719 15.148 11.300 1.00 87.00 441 ASP A CA 1
ATOM 3632 C C . ASP A 1 441 ? -12.964 13.692 10.848 1.00 87.00 441 ASP A C 1
ATOM 3634 O O . ASP A 1 441 ? -14.046 13.344 10.368 1.00 87.00 441 ASP A O 1
ATOM 3638 N N . LEU A 1 442 ? -11.976 12.806 11.020 1.00 86.81 442 LEU A N 1
ATOM 3639 C CA . LEU A 1 442 ? -12.112 11.379 10.735 1.00 86.81 442 LEU A CA 1
ATOM 3640 C C . LEU A 1 442 ? -12.822 10.637 11.877 1.00 86.81 442 LEU A C 1
ATOM 3642 O O . LEU A 1 442 ? -12.464 10.741 13.051 1.00 86.81 442 LEU A O 1
ATOM 3646 N N . VAL A 1 443 ? -13.804 9.812 11.514 1.00 81.00 443 VAL A N 1
ATOM 3647 C CA . VAL A 1 443 ? -14.538 8.922 12.421 1.00 81.00 443 VAL A CA 1
ATOM 3648 C C . VAL A 1 443 ? -14.316 7.471 12.007 1.00 81.00 443 VAL A C 1
ATOM 3650 O O . VAL A 1 443 ? -14.574 7.098 10.865 1.00 81.00 443 VAL A O 1
ATOM 3653 N N . SER A 1 444 ? -13.868 6.632 12.944 1.00 77.81 444 SER A N 1
ATOM 3654 C CA . SER A 1 444 ? -13.723 5.185 12.726 1.00 77.81 444 SER A CA 1
ATOM 3655 C C . SER A 1 444 ? -15.081 4.517 12.481 1.00 77.81 444 SER A C 1
ATOM 3657 O O . SER A 1 444 ? -16.003 4.637 13.301 1.00 77.81 444 SER A O 1
ATOM 3659 N N . LEU A 1 445 ? -15.179 3.772 11.378 1.00 77.88 445 LEU A N 1
ATOM 3660 C CA . LEU A 1 445 ? -16.329 2.959 10.999 1.00 77.88 445 LEU A CA 1
ATOM 3661 C C . LEU A 1 445 ? -15.874 1.541 10.621 1.00 77.88 445 LEU A C 1
ATOM 3663 O O . LEU A 1 445 ? -15.911 1.122 9.467 1.00 77.88 445 LEU A O 1
ATOM 3667 N N . GLY A 1 446 ? -15.428 0.771 11.612 1.00 78.06 446 GLY A N 1
ATOM 3668 C CA . GLY A 1 446 ? -14.858 -0.559 11.383 1.00 78.06 446 GLY A CA 1
ATOM 3669 C C . GLY A 1 446 ? -13.493 -0.460 10.694 1.00 78.06 446 GLY A C 1
ATOM 3670 O O . GLY A 1 446 ? -12.597 0.179 11.225 1.00 78.06 446 GLY A O 1
ATOM 3671 N N . LEU A 1 447 ? -13.313 -1.069 9.520 1.00 81.44 447 LEU A N 1
ATOM 3672 C CA . LEU A 1 447 ? -12.025 -1.082 8.804 1.00 81.44 447 LEU A CA 1
ATOM 3673 C C . LEU A 1 447 ? -11.793 0.136 7.888 1.00 81.44 447 LEU A C 1
ATOM 3675 O O . LEU A 1 447 ? -10.945 0.088 6.994 1.00 81.44 447 LEU A O 1
ATOM 3679 N N . VAL A 1 448 ? -12.543 1.222 8.087 1.00 87.25 448 VAL A N 1
ATOM 3680 C CA . VAL A 1 448 ? -12.359 2.489 7.364 1.00 87.25 448 VAL A CA 1
ATOM 3681 C C . VAL A 1 448 ? -12.522 3.679 8.304 1.00 87.25 448 VAL A C 1
ATOM 3683 O O . VAL A 1 448 ? -13.243 3.607 9.301 1.00 87.25 448 VAL A O 1
ATOM 3686 N N . TYR A 1 449 ? -11.904 4.799 7.947 1.00 88.75 449 TYR A N 1
ATOM 3687 C CA . TYR A 1 449 ? -12.205 6.112 8.503 1.00 88.75 449 TYR A CA 1
ATOM 3688 C C . TYR A 1 449 ? -13.143 6.863 7.568 1.00 88.75 449 TYR A C 1
ATOM 3690 O O . TYR A 1 449 ? -12.866 6.954 6.379 1.00 88.75 449 TYR A O 1
ATOM 3698 N N . GLN A 1 450 ? -14.227 7.428 8.086 1.00 90.31 450 GLN A N 1
ATOM 3699 C CA . GLN A 1 450 ? -15.120 8.310 7.338 1.00 90.31 450 GLN A CA 1
ATOM 3700 C C . GLN A 1 450 ? -14.827 9.768 7.700 1.00 90.31 450 GLN A C 1
ATOM 3702 O O . GLN A 1 450 ? -14.799 10.105 8.882 1.00 90.31 450 GLN A O 1
ATOM 3707 N N . LEU A 1 451 ? -14.682 10.636 6.699 1.00 91.25 451 LEU A N 1
ATOM 3708 C CA . LEU A 1 451 ? -14.638 12.083 6.905 1.00 91.25 451 LEU A CA 1
ATOM 3709 C C . LEU A 1 451 ? -16.038 12.611 7.247 1.00 91.25 451 LEU A C 1
ATOM 3711 O O . LEU A 1 451 ? -16.998 12.316 6.529 1.00 91.25 451 LEU A O 1
ATOM 3715 N N . LYS A 1 452 ? -16.158 13.382 8.331 1.00 85.56 452 LYS A N 1
ATOM 3716 C CA . LYS A 1 452 ? -17.414 14.004 8.775 1.00 85.56 452 LYS A CA 1
ATOM 3717 C C . LYS A 1 452 ? -17.191 15.438 9.239 1.00 85.56 452 LYS A C 1
ATOM 3719 O O . LYS A 1 452 ? -16.192 15.715 9.883 1.00 85.56 452 LYS A O 1
ATOM 3724 N N . THR A 1 453 ? -18.148 16.333 8.993 1.00 77.50 453 THR A N 1
ATOM 3725 C CA . THR A 1 453 ? -18.112 17.675 9.607 1.00 77.50 453 THR A CA 1
ATOM 3726 C C . THR A 1 453 ? -18.284 17.589 11.127 1.00 77.50 453 THR A C 1
ATOM 3728 O O . THR A 1 453 ? -18.883 16.639 11.643 1.00 77.50 453 THR A O 1
ATOM 3731 N N . SER A 1 454 ? -17.852 18.620 11.859 1.00 69.56 454 SER A N 1
ATOM 3732 C CA . SER A 1 454 ? -18.066 18.726 13.313 1.00 69.56 454 SER A CA 1
ATOM 3733 C C . SER A 1 454 ? -19.527 18.497 13.721 1.00 69.56 454 SER A C 1
ATOM 3735 O O . SER A 1 454 ? -19.800 17.790 14.687 1.00 69.56 454 SER A O 1
ATOM 3737 N N . SER A 1 455 ? -20.484 19.020 12.945 1.00 66.31 455 SER A N 1
ATOM 3738 C CA . SER A 1 455 ? -21.914 18.841 13.231 1.00 66.31 455 SER A CA 1
ATOM 3739 C C . SER A 1 455 ? -22.396 17.401 12.997 1.00 66.31 455 SER A C 1
ATOM 3741 O O . SER A 1 455 ? -23.178 16.860 13.782 1.00 66.31 455 SER A O 1
ATOM 3743 N N . GLN A 1 456 ? -21.886 16.739 11.953 1.00 69.19 456 GLN A N 1
ATOM 3744 C CA . GLN A 1 456 ? -22.164 15.331 11.673 1.00 69.19 456 GLN A CA 1
ATOM 3745 C C . GLN A 1 456 ? -21.535 14.416 12.731 1.00 69.19 456 GLN A C 1
ATOM 3747 O O . GLN A 1 456 ? -22.050 13.325 12.987 1.00 69.19 456 GLN A O 1
ATOM 3752 N N . ARG A 1 457 ? -20.431 14.844 13.354 1.00 65.19 457 ARG A N 1
ATOM 3753 C CA . ARG A 1 457 ? -19.769 14.122 14.443 1.00 65.19 457 ARG A CA 1
ATOM 3754 C C . ARG A 1 457 ? -20.593 14.143 15.724 1.00 65.19 457 ARG A C 1
ATOM 3756 O O . ARG A 1 457 ? -20.824 13.077 16.279 1.00 65.19 457 ARG A O 1
ATOM 3763 N N . GLU A 1 458 ? -21.126 15.297 16.123 1.00 60.19 458 GLU A N 1
ATOM 3764 C CA . GLU A 1 458 ? -22.029 15.392 17.283 1.00 60.19 458 GLU A CA 1
ATOM 3765 C C . GLU A 1 458 ? -23.255 14.473 17.131 1.00 60.19 458 GLU A C 1
ATOM 3767 O O . GLU A 1 458 ? -23.696 13.841 18.090 1.00 60.19 458 GLU A O 1
ATOM 3772 N N . GLN A 1 459 ? -23.774 14.326 15.906 1.00 56.59 459 GLN A N 1
ATOM 3773 C CA . GLN A 1 459 ? -24.848 13.374 15.598 1.00 56.59 459 GLN A CA 1
ATOM 3774 C C . GLN A 1 459 ? -24.362 11.914 15.586 1.00 56.59 459 GLN A C 1
ATOM 3776 O O . GLN A 1 459 ? -25.086 11.016 16.015 1.00 56.59 459 GLN A O 1
ATOM 3781 N N . ALA A 1 460 ? -23.138 11.655 15.117 1.00 52.97 460 ALA A N 1
ATOM 3782 C CA . ALA A 1 460 ? -22.531 10.324 15.107 1.00 52.97 460 ALA A CA 1
ATOM 3783 C C . ALA A 1 460 ? -22.196 9.815 16.518 1.00 52.97 460 ALA A C 1
ATOM 3785 O O . ALA A 1 460 ? -22.357 8.622 16.771 1.00 52.97 460 ALA A O 1
ATOM 3786 N N . ASP A 1 461 ? -21.824 10.704 17.443 1.00 50.62 461 ASP A N 1
ATOM 3787 C CA . ASP A 1 461 ? -21.561 10.378 18.849 1.00 50.62 461 ASP A CA 1
ATOM 3788 C C . ASP A 1 461 ? -22.833 9.891 19.577 1.00 50.62 461 ASP A C 1
ATOM 3790 O O . ASP A 1 461 ? -22.759 9.118 20.534 1.00 50.62 461 ASP A O 1
ATOM 3794 N N . VAL A 1 462 ? -24.019 10.239 19.059 1.00 46.47 462 VAL A N 1
ATOM 3795 C CA . VAL A 1 462 ? -25.323 9.718 19.513 1.00 46.47 462 VAL A CA 1
ATOM 3796 C C . VAL A 1 462 ? -25.673 8.370 18.851 1.00 46.47 462 VAL A C 1
ATOM 3798 O O . VAL A 1 462 ? -26.399 7.561 19.435 1.00 46.47 462 VAL A O 1
ATOM 3801 N N . ILE A 1 463 ? -25.104 8.063 17.678 1.00 43.25 463 ILE A N 1
ATOM 3802 C CA . ILE A 1 463 ? -25.338 6.837 16.884 1.00 43.25 463 ILE A CA 1
ATOM 3803 C C . ILE A 1 463 ? -24.126 5.882 16.994 1.00 43.25 463 ILE A C 1
ATOM 3805 O O . ILE A 1 463 ? -23.713 5.227 16.041 1.00 43.25 463 ILE A O 1
ATOM 3809 N N . LEU A 1 464 ? -23.538 5.762 18.187 1.00 48.06 464 LEU A N 1
ATOM 3810 C CA . LEU A 1 464 ? -22.514 4.745 18.492 1.00 48.06 464 LEU A CA 1
ATOM 3811 C C . LEU A 1 464 ? -23.086 3.466 19.118 1.00 48.06 464 LEU A C 1
ATOM 3813 O O . LEU A 1 464 ? -22.357 2.504 19.359 1.00 48.06 464 LEU A O 1
ATOM 3817 N N . LYS A 1 465 ? -24.403 3.404 19.331 1.00 49.81 465 LYS A N 1
ATOM 3818 C CA . LYS A 1 465 ? -25.081 2.227 19.879 1.00 49.81 465 LYS A CA 1
ATOM 3819 C C . LYS A 1 465 ? -25.687 1.382 18.761 1.00 49.81 465 LYS A C 1
ATOM 3821 O O . LYS A 1 465 ? -26.719 1.748 18.209 1.00 49.81 465 LYS A O 1
ATOM 3826 N N . ASN A 1 466 ? -25.033 0.246 18.480 1.00 40.75 466 ASN A N 1
ATOM 3827 C CA . ASN A 1 466 ? -25.546 -1.001 17.865 1.00 40.75 466 ASN A CA 1
ATOM 3828 C C . ASN A 1 466 ? -24.854 -1.496 16.577 1.00 40.75 466 ASN A C 1
ATOM 3830 O O . ASN A 1 466 ? -24.941 -2.692 16.303 1.00 40.75 466 ASN A O 1
ATOM 3834 N N . ASN A 1 467 ? -24.118 -0.671 15.819 1.00 46.78 467 ASN A N 1
ATOM 3835 C CA . ASN A 1 467 ? -23.455 -1.145 14.583 1.00 46.78 467 ASN A CA 1
ATOM 3836 C C . ASN A 1 467 ? -22.042 -1.724 14.796 1.00 46.78 467 ASN A C 1
ATOM 3838 O O . ASN A 1 467 ? -21.649 -2.638 14.075 1.00 46.78 467 ASN A O 1
ATOM 3842 N N . LYS A 1 468 ? -21.293 -1.259 15.803 1.00 50.56 468 LYS A N 1
ATOM 3843 C CA . LYS A 1 468 ? -19.870 -1.612 15.982 1.00 50.56 468 LYS A CA 1
ATOM 3844 C C . LYS A 1 468 ? -19.627 -3.049 16.460 1.00 50.56 468 LYS A C 1
ATOM 3846 O O . LYS A 1 468 ? -18.725 -3.707 15.960 1.00 50.56 468 LYS A O 1
ATOM 3851 N N . ILE A 1 469 ? -20.485 -3.579 17.332 1.00 46.56 469 ILE A N 1
ATOM 3852 C CA . ILE A 1 469 ? -20.383 -4.963 17.834 1.00 46.56 469 ILE A CA 1
ATOM 3853 C C . ILE A 1 469 ? -20.754 -5.984 16.736 1.00 46.56 469 ILE A C 1
ATOM 3855 O O . ILE A 1 469 ? -20.082 -6.999 16.580 1.00 46.56 469 ILE A O 1
ATOM 3859 N N . ARG A 1 470 ? -21.757 -5.683 15.894 1.00 45.69 470 ARG A N 1
ATOM 3860 C CA . ARG A 1 470 ? -22.210 -6.575 14.804 1.00 45.69 470 ARG A CA 1
ATOM 3861 C C . ARG A 1 470 ? -21.209 -6.722 13.656 1.00 45.69 470 ARG A C 1
ATOM 3863 O O . ARG A 1 470 ? -21.151 -7.789 13.048 1.00 45.69 470 ARG A O 1
ATOM 3870 N N . LEU A 1 471 ? -20.441 -5.672 13.351 1.00 50.19 471 LEU A N 1
ATOM 3871 C CA . LEU A 1 471 ? -19.315 -5.760 12.415 1.00 50.19 471 LEU A CA 1
ATOM 3872 C C . LEU A 1 471 ? -18.233 -6.694 12.986 1.00 50.19 471 LEU A C 1
ATOM 3874 O O . LEU A 1 471 ? -17.780 -7.593 12.295 1.00 50.19 471 LEU A O 1
ATOM 3878 N N . LEU A 1 472 ? -17.882 -6.579 14.266 1.00 53.06 472 LEU A N 1
ATOM 3879 C CA . LEU A 1 472 ? -16.839 -7.422 14.862 1.00 53.06 472 LEU A CA 1
ATOM 3880 C C . LEU A 1 472 ? -17.243 -8.912 14.957 1.00 53.06 472 LEU A C 1
ATOM 3882 O O . LEU A 1 472 ? -16.405 -9.785 14.755 1.00 53.06 472 LEU A O 1
ATOM 3886 N N . GLU A 1 473 ? -18.523 -9.232 15.172 1.00 47.94 473 GLU A N 1
ATOM 3887 C CA . GLU A 1 473 ? -18.999 -10.624 15.300 1.00 47.94 473 GLU A CA 1
ATOM 3888 C C . GLU A 1 473 ? -19.108 -11.398 13.973 1.00 47.94 473 GLU A C 1
ATOM 3890 O O . GLU A 1 473 ? -18.871 -12.607 13.950 1.00 47.94 473 GLU A O 1
ATOM 3895 N N . LYS A 1 474 ? -19.460 -10.744 12.855 1.00 51.00 474 LYS A N 1
ATOM 3896 C CA . LYS A 1 474 ? -19.703 -11.429 11.565 1.00 51.00 474 LYS A CA 1
ATOM 3897 C C . LYS A 1 474 ? -18.410 -11.884 10.866 1.00 51.00 474 LYS A C 1
ATOM 3899 O O . LYS A 1 474 ? -18.446 -12.759 10.005 1.00 51.00 474 LYS A O 1
ATOM 3904 N N . TYR A 1 475 ? -17.275 -11.295 11.227 1.00 52.84 475 TYR A N 1
ATOM 3905 C CA . TYR A 1 475 ? -16.139 -11.149 10.316 1.00 52.84 475 TYR A CA 1
ATOM 3906 C C . TYR A 1 475 ? -14.852 -11.862 10.731 1.00 52.84 475 TYR A C 1
ATOM 3908 O O . TYR A 1 475 ? -13.884 -11.852 9.975 1.00 52.84 475 TYR A O 1
ATOM 3916 N N . ILE A 1 476 ? -14.858 -12.526 11.889 1.00 55.12 476 ILE A N 1
ATOM 3917 C CA . ILE A 1 476 ? -13.651 -13.106 12.496 1.00 55.12 476 ILE A CA 1
ATOM 3918 C C . ILE A 1 476 ? -13.558 -14.633 12.313 1.00 55.12 476 ILE A C 1
ATOM 3920 O O . ILE A 1 476 ? -12.494 -15.234 12.433 1.00 55.12 476 ILE A O 1
ATOM 3924 N N . TRP A 1 477 ? -14.659 -15.282 11.930 1.00 52.66 477 TRP A N 1
ATOM 3925 C CA . TRP A 1 477 ? -14.816 -16.735 12.053 1.00 52.66 477 TRP A CA 1
ATOM 3926 C C . TRP A 1 477 ? -14.140 -17.605 10.980 1.00 52.66 477 TRP A C 1
ATOM 3928 O O . TRP A 1 477 ? -14.201 -18.826 11.096 1.00 52.66 477 TRP A O 1
ATOM 3938 N N . ASN A 1 478 ? -13.475 -17.038 9.965 1.00 52.06 478 ASN A N 1
ATOM 3939 C CA . ASN A 1 478 ? -12.912 -17.822 8.850 1.00 52.06 478 ASN A CA 1
ATOM 3940 C C . ASN A 1 478 ? -11.443 -17.509 8.514 1.00 52.06 478 ASN A C 1
ATOM 3942 O O . ASN A 1 478 ? -11.034 -17.509 7.352 1.00 52.06 478 ASN A O 1
ATOM 3946 N N . PHE A 1 479 ? -10.599 -17.286 9.521 1.00 56.34 479 PHE A N 1
ATOM 3947 C CA . PHE A 1 479 ? -9.181 -17.012 9.282 1.00 56.34 479 PHE A CA 1
ATOM 3948 C C . PHE A 1 479 ? -8.319 -18.281 9.247 1.00 56.34 479 PHE A C 1
ATOM 3950 O O . PHE A 1 479 ? -7.694 -18.680 10.226 1.00 56.34 479 PHE A O 1
ATOM 3957 N N . LYS A 1 480 ? -8.231 -18.894 8.061 1.00 52.94 480 LYS A N 1
ATOM 3958 C CA . LYS A 1 480 ? -7.094 -19.742 7.663 1.00 52.94 480 LYS A CA 1
ATOM 3959 C C . LYS A 1 480 ? -6.370 -19.068 6.496 1.00 52.94 480 LYS A C 1
ATOM 3961 O O . LYS A 1 480 ? -6.683 -19.333 5.342 1.00 52.94 480 LYS A O 1
ATOM 3966 N N . ALA A 1 481 ? -5.421 -18.180 6.783 1.00 54.56 481 ALA A N 1
ATOM 3967 C CA . ALA A 1 481 ? -4.530 -17.648 5.751 1.00 54.56 481 ALA A CA 1
ATOM 3968 C C . ALA A 1 481 ? -3.367 -18.614 5.499 1.00 54.56 481 ALA A C 1
ATOM 3970 O O . ALA A 1 481 ? -2.760 -19.110 6.452 1.00 54.56 481 ALA A O 1
ATOM 3971 N N . LYS A 1 482 ? -3.032 -18.867 4.227 1.00 56.78 482 LYS A N 1
ATOM 3972 C CA . LYS A 1 482 ? -1.799 -19.587 3.868 1.00 56.78 482 LYS A CA 1
ATOM 3973 C C . LYS A 1 482 ? -0.582 -18.656 3.915 1.00 56.78 482 LYS A C 1
ATOM 3975 O O . LYS A 1 482 ? 0.534 -19.127 4.117 1.00 56.78 482 LYS A O 1
ATOM 3980 N N . ASP A 1 483 ? -0.805 -17.350 3.758 1.00 65.06 483 ASP A N 1
ATOM 3981 C CA . ASP A 1 483 ? 0.208 -16.298 3.853 1.00 65.06 483 ASP A CA 1
ATOM 3982 C C . ASP A 1 483 ? 0.305 -15.750 5.288 1.00 65.06 483 ASP A C 1
ATOM 3984 O O . ASP A 1 483 ? -0.519 -14.946 5.722 1.00 65.06 483 ASP A O 1
ATOM 3988 N N . LEU A 1 484 ? 1.313 -16.212 6.035 1.00 64.44 484 LEU A N 1
ATOM 3989 C CA . LEU A 1 484 ? 1.530 -15.831 7.437 1.00 64.44 484 LEU A CA 1
ATOM 3990 C C . LEU A 1 484 ? 1.882 -14.346 7.605 1.00 64.44 484 LEU A C 1
ATOM 3992 O O . LEU A 1 484 ? 1.496 -13.745 8.601 1.00 64.44 484 LEU A O 1
ATOM 3996 N N . PHE A 1 485 ? 2.579 -13.746 6.637 1.00 66.44 485 PHE A N 1
ATOM 3997 C CA . PHE A 1 485 ? 2.973 -12.339 6.715 1.00 66.44 485 PHE A CA 1
ATOM 3998 C C . PHE A 1 485 ? 1.752 -11.425 6.575 1.00 66.44 485 PHE A C 1
ATOM 4000 O O . PHE A 1 485 ? 1.521 -10.546 7.405 1.00 66.44 485 PHE A O 1
ATOM 4007 N N . LEU A 1 486 ? 0.918 -11.677 5.561 1.00 72.62 486 LEU A N 1
ATOM 4008 C CA . LEU A 1 486 ? -0.317 -10.914 5.373 1.00 72.62 486 LEU A CA 1
ATOM 4009 C C . LEU A 1 486 ? -1.333 -11.186 6.479 1.00 72.62 486 LEU A C 1
ATOM 4011 O O . LEU A 1 486 ? -2.066 -10.279 6.862 1.00 72.62 486 LEU A O 1
ATOM 4015 N N . ARG A 1 487 ? -1.358 -12.408 7.023 1.00 76.69 487 ARG A N 1
ATOM 4016 C CA . ARG A 1 487 ? -2.173 -12.730 8.194 1.00 76.69 487 ARG A CA 1
ATOM 4017 C C . ARG A 1 487 ? -1.866 -11.774 9.343 1.00 76.69 487 ARG A C 1
ATOM 4019 O O . ARG A 1 487 ? -2.792 -11.164 9.862 1.00 76.69 487 ARG A O 1
ATOM 4026 N N . ASP A 1 488 ? -0.599 -11.630 9.719 1.00 76.19 488 ASP A N 1
ATOM 4027 C CA . ASP A 1 488 ? -0.220 -10.828 10.885 1.00 76.19 488 ASP A CA 1
ATOM 4028 C C . ASP A 1 488 ? -0.503 -9.335 10.655 1.00 76.19 488 ASP A C 1
ATOM 4030 O O . ASP A 1 488 ? -1.028 -8.671 11.548 1.00 76.19 488 ASP A O 1
ATOM 4034 N N . MET A 1 489 ? -0.268 -8.826 9.438 1.00 78.44 489 MET A N 1
ATOM 4035 C CA . MET A 1 489 ? -0.652 -7.459 9.058 1.00 78.44 489 MET A CA 1
ATOM 4036 C C . MET A 1 489 ? -2.165 -7.231 9.201 1.00 78.44 489 MET A C 1
ATOM 4038 O O . MET A 1 489 ? -2.592 -6.272 9.844 1.00 78.44 489 MET A O 1
ATOM 4042 N N . LEU A 1 490 ? -2.982 -8.120 8.625 1.00 80.06 490 LEU A N 1
ATOM 4043 C CA . LEU A 1 490 ? -4.440 -8.003 8.655 1.00 80.06 490 LEU A CA 1
ATOM 4044 C C . LEU A 1 490 ? -4.986 -8.140 10.082 1.00 80.06 490 LEU A C 1
ATOM 4046 O O . LEU A 1 490 ? -5.808 -7.326 10.496 1.00 80.06 490 LEU A O 1
ATOM 4050 N N . LEU A 1 491 ? -4.512 -9.125 10.855 1.00 81.12 491 LEU A N 1
ATOM 4051 C CA . LEU A 1 491 ? -4.891 -9.292 12.263 1.00 81.12 491 LEU A CA 1
ATOM 4052 C C . LEU A 1 491 ? -4.488 -8.075 13.102 1.00 81.12 491 LEU A C 1
ATOM 4054 O O . LEU A 1 491 ? -5.270 -7.658 13.954 1.00 81.12 491 LEU A O 1
ATOM 4058 N N . GLY A 1 492 ? -3.333 -7.463 12.824 1.00 83.50 492 GLY A N 1
ATOM 4059 C CA . GLY A 1 492 ? -2.910 -6.208 13.445 1.00 83.50 492 GLY A CA 1
ATOM 4060 C C . GLY A 1 492 ? -3.926 -5.077 13.249 1.00 83.50 492 GLY A C 1
ATOM 4061 O O . GLY A 1 492 ? -4.250 -4.371 14.205 1.00 83.50 492 GLY A O 1
ATOM 4062 N N . SER A 1 493 ? -4.516 -4.951 12.054 1.00 80.19 493 SER A N 1
ATOM 4063 C CA . SER A 1 493 ? -5.581 -3.970 11.793 1.00 80.19 493 SER A CA 1
ATOM 4064 C C . SER A 1 493 ? -6.838 -4.226 12.632 1.00 80.19 493 SER A C 1
ATOM 4066 O O . SER A 1 493 ? -7.423 -3.280 13.161 1.00 80.19 493 SER A O 1
ATOM 4068 N N . TYR A 1 494 ? -7.239 -5.489 12.818 1.00 82.19 494 TYR A N 1
ATOM 4069 C CA . TYR A 1 494 ? -8.366 -5.815 13.701 1.00 82.19 494 TYR A CA 1
ATOM 4070 C C . TYR A 1 494 ? -8.022 -5.586 15.176 1.00 82.19 494 TYR A C 1
ATOM 4072 O O . TYR A 1 494 ? -8.822 -4.973 15.881 1.00 82.19 494 TYR A O 1
ATOM 4080 N N . LYS A 1 495 ? -6.838 -6.011 15.642 1.00 86.31 495 LYS A N 1
ATOM 4081 C CA . LYS A 1 495 ? -6.355 -5.743 17.009 1.00 86.31 495 LYS A CA 1
ATOM 4082 C C . LYS A 1 495 ? -6.430 -4.247 17.322 1.00 86.31 495 LYS A C 1
ATOM 4084 O O . LYS A 1 495 ? -7.013 -3.849 18.331 1.00 86.31 495 LYS A O 1
ATOM 4089 N N . TYR A 1 496 ? -5.906 -3.421 16.417 1.00 83.81 496 TYR A N 1
ATOM 4090 C CA . TYR A 1 496 ? -5.975 -1.968 16.523 1.00 83.81 496 TYR A CA 1
ATOM 4091 C C . TYR A 1 496 ? -7.419 -1.463 16.620 1.00 83.81 496 TYR A C 1
ATOM 4093 O O . TYR A 1 496 ? -7.727 -0.668 17.509 1.00 83.81 496 TYR A O 1
ATOM 4101 N N . LEU A 1 497 ? -8.316 -1.954 15.759 1.00 79.94 497 LEU A N 1
ATOM 4102 C CA . LEU A 1 497 ? -9.724 -1.559 15.762 1.00 79.94 497 LEU A CA 1
ATOM 4103 C C . LEU A 1 497 ? -10.399 -1.843 17.110 1.00 79.94 497 LEU A C 1
ATOM 4105 O O . LEU A 1 497 ? -11.006 -0.946 17.686 1.00 79.94 497 LEU A O 1
ATOM 4109 N N . PHE A 1 498 ? -10.256 -3.052 17.657 1.00 83.31 498 PHE A N 1
ATOM 4110 C CA . PHE A 1 498 ? -10.820 -3.396 18.969 1.00 83.31 498 PHE A CA 1
ATOM 4111 C C . PHE A 1 498 ? -10.330 -2.454 20.077 1.00 83.31 498 PHE A C 1
ATOM 4113 O O . PHE A 1 498 ? -11.134 -1.981 20.882 1.00 83.31 498 PHE A O 1
ATOM 4120 N N . ILE A 1 499 ? -9.031 -2.133 20.089 1.00 87.25 499 ILE A N 1
ATOM 4121 C CA . ILE A 1 499 ? -8.443 -1.199 21.058 1.00 87.25 499 ILE A CA 1
ATOM 4122 C C . ILE A 1 499 ? -9.045 0.204 20.895 1.00 87.25 499 ILE A C 1
ATOM 4124 O O . ILE A 1 499 ? -9.430 0.823 21.888 1.00 87.25 499 ILE A O 1
ATOM 4128 N N . GLN A 1 500 ? -9.153 0.721 19.668 1.00 80.69 500 GLN A N 1
ATOM 4129 C CA . GLN A 1 500 ? -9.720 2.055 19.426 1.00 80.69 500 GLN A CA 1
ATOM 4130 C C . GLN A 1 500 ? -11.204 2.135 19.780 1.00 80.69 500 GLN A C 1
ATOM 4132 O O . GLN A 1 500 ? -11.667 3.142 20.326 1.00 80.69 500 GLN A O 1
ATOM 4137 N N . GLU A 1 501 ? -11.954 1.069 19.520 1.00 78.88 501 GLU A N 1
ATOM 4138 C CA . GLU A 1 501 ? -13.371 1.015 19.854 1.00 78.88 501 GLU A CA 1
ATOM 4139 C C . GLU A 1 501 ? -13.603 0.922 21.363 1.00 78.88 501 GLU A C 1
ATOM 4141 O O . GLU A 1 501 ? -14.453 1.635 21.900 1.00 78.88 501 GLU A O 1
ATOM 4146 N N . ALA A 1 502 ? -12.784 0.147 22.078 1.00 84.50 502 ALA A N 1
ATOM 4147 C CA . ALA A 1 502 ? -12.814 0.114 23.537 1.00 84.50 502 ALA A CA 1
ATOM 4148 C C . ALA A 1 502 ? -12.437 1.479 24.145 1.00 84.50 502 ALA A C 1
ATOM 4150 O O . ALA A 1 502 ? -13.118 1.960 25.055 1.00 84.50 502 ALA A O 1
ATOM 4151 N N . LYS A 1 503 ? -11.412 2.160 23.604 1.00 84.31 503 LYS A N 1
ATOM 4152 C CA . LYS A 1 503 ? -11.055 3.537 24.003 1.00 84.31 503 LYS A CA 1
ATOM 4153 C C . LYS A 1 503 ? -12.225 4.498 23.809 1.00 84.31 503 LYS A C 1
ATOM 4155 O O . LYS A 1 503 ? -12.548 5.256 24.722 1.00 84.31 503 LYS A O 1
ATOM 4160 N N . SER A 1 504 ? -12.872 4.439 22.647 1.00 77.25 504 SER A N 1
ATOM 4161 C CA . SER A 1 504 ? -14.014 5.293 22.306 1.00 77.25 504 SER A CA 1
ATOM 4162 C C . SER A 1 504 ? -15.200 5.058 23.244 1.00 77.25 504 SER A C 1
ATOM 4164 O O . SER A 1 504 ? -15.788 6.021 23.736 1.00 77.25 504 SER A O 1
ATOM 4166 N N . ALA A 1 505 ? -15.502 3.795 23.563 1.00 78.38 505 ALA A N 1
ATOM 4167 C CA . ALA A 1 505 ? -16.542 3.430 24.524 1.00 78.38 505 ALA A CA 1
ATOM 4168 C C . ALA A 1 505 ? -16.272 4.026 25.918 1.00 78.38 505 ALA A C 1
ATOM 4170 O O . ALA A 1 505 ? -17.171 4.609 26.527 1.00 78.38 505 ALA A O 1
ATOM 4171 N N . LEU A 1 506 ? -15.024 3.983 26.400 1.00 82.94 506 LEU A N 1
ATOM 4172 C CA . LEU A 1 506 ? -14.665 4.604 27.679 1.00 82.94 506 LEU A CA 1
ATOM 4173 C C . LEU A 1 506 ? -14.769 6.136 27.657 1.00 82.94 506 LEU A C 1
ATOM 4175 O O . LEU A 1 506 ? -15.146 6.726 28.670 1.00 82.94 506 LEU A O 1
ATOM 4179 N N . THR A 1 507 ? -14.471 6.792 26.531 1.00 80.56 507 THR A N 1
ATOM 4180 C CA . THR A 1 507 ? -14.619 8.254 26.384 1.00 80.56 507 THR A CA 1
ATOM 4181 C C . THR A 1 507 ? -16.073 8.697 26.565 1.00 80.56 507 THR A C 1
ATOM 4183 O O . THR A 1 507 ? -16.330 9.698 27.233 1.00 80.56 507 THR A O 1
ATOM 4186 N N . ILE A 1 508 ? -17.033 7.914 26.061 1.00 75.94 508 ILE A N 1
ATOM 4187 C CA . ILE A 1 508 ? -18.475 8.161 26.249 1.00 75.94 508 ILE A CA 1
ATOM 4188 C C . ILE A 1 508 ? -19.045 7.524 27.530 1.00 75.94 508 ILE A C 1
ATOM 4190 O O . ILE A 1 508 ? -20.262 7.498 27.719 1.00 75.94 508 ILE A O 1
ATOM 4194 N N . LYS A 1 509 ? -18.176 7.040 28.430 1.00 83.69 509 LYS A N 1
ATOM 4195 C CA . LYS A 1 509 ? -18.520 6.397 29.712 1.00 83.69 509 LYS A CA 1
ATOM 4196 C C . LYS A 1 509 ? -19.358 5.115 29.582 1.00 83.69 509 LYS A C 1
ATOM 4198 O O . LYS A 1 509 ? -20.086 4.761 30.508 1.00 83.69 509 LYS A O 1
ATOM 4203 N N . ASP A 1 510 ? -19.247 4.400 28.464 1.00 81.88 510 ASP A N 1
ATOM 4204 C CA . ASP A 1 510 ? -19.843 3.075 28.272 1.00 81.88 510 ASP A CA 1
ATOM 4205 C C . ASP A 1 510 ? -18.838 1.965 28.625 1.00 81.88 510 ASP A C 1
ATOM 4207 O O . ASP A 1 510 ? -18.246 1.307 27.765 1.00 81.88 510 ASP A O 1
ATOM 4211 N N . THR A 1 511 ? -18.628 1.769 29.927 1.00 88.12 511 THR A N 1
ATOM 4212 C CA . THR A 1 511 ? -17.669 0.782 30.444 1.00 88.12 511 THR A CA 1
ATOM 4213 C C . THR A 1 511 ? -18.049 -0.657 30.086 1.00 88.12 511 THR A C 1
ATOM 4215 O O . THR A 1 511 ? -17.165 -1.471 29.844 1.00 88.12 511 THR A O 1
ATOM 4218 N N . ASN A 1 512 ? -19.344 -0.981 29.991 1.00 84.94 512 ASN A N 1
ATOM 4219 C CA . ASN A 1 512 ? -19.795 -2.338 29.660 1.00 84.94 512 ASN A CA 1
ATOM 4220 C C . ASN A 1 512 ? -19.409 -2.723 28.229 1.00 84.94 512 ASN A C 1
ATOM 4222 O O . ASN A 1 512 ? -18.914 -3.826 27.998 1.00 84.94 512 ASN A O 1
ATOM 4226 N N . THR A 1 513 ? -19.600 -1.808 27.275 1.00 81.56 513 THR A N 1
ATOM 4227 C CA . THR A 1 513 ? -19.165 -2.024 25.891 1.00 81.56 513 THR A CA 1
ATOM 4228 C C . THR A 1 513 ? -17.643 -2.134 25.804 1.00 81.56 513 THR A C 1
ATOM 4230 O O . THR A 1 513 ? -17.142 -2.995 25.085 1.00 81.56 513 THR A O 1
ATOM 4233 N N . ALA A 1 514 ? -16.900 -1.319 26.562 1.00 85.75 514 ALA A N 1
ATOM 4234 C CA . ALA A 1 514 ? -15.442 -1.412 26.606 1.00 85.75 514 ALA A CA 1
ATOM 4235 C C . ALA A 1 514 ? -14.962 -2.787 27.103 1.00 85.75 514 ALA A C 1
ATOM 4237 O O . ALA A 1 514 ? -14.146 -3.410 26.429 1.00 85.75 514 ALA A O 1
ATOM 4238 N N . ILE A 1 515 ? -15.516 -3.288 28.216 1.00 89.56 515 ILE A N 1
ATOM 4239 C CA . ILE A 1 515 ? -15.200 -4.622 28.760 1.00 89.56 515 ILE A CA 1
ATOM 4240 C C . ILE A 1 515 ? -15.502 -5.711 27.725 1.00 89.56 515 ILE A C 1
ATOM 4242 O O . ILE A 1 515 ? -14.643 -6.538 27.436 1.00 89.56 515 ILE A O 1
ATOM 4246 N N . LEU A 1 516 ? -16.683 -5.671 27.097 1.00 84.81 516 LEU A N 1
ATOM 4247 C CA . LEU A 1 516 ? -17.070 -6.651 26.078 1.00 84.81 516 LEU A CA 1
ATOM 4248 C C . LEU A 1 516 ? -16.087 -6.684 24.896 1.00 84.81 516 LEU A C 1
ATOM 4250 O O . LEU A 1 516 ? -15.743 -7.759 24.408 1.00 84.81 516 LEU A O 1
ATOM 4254 N N . LEU A 1 517 ? -15.644 -5.515 24.424 1.00 84.06 517 LEU A N 1
ATOM 4255 C CA . LEU A 1 517 ? -14.680 -5.407 23.327 1.00 84.06 517 LEU A CA 1
ATOM 4256 C C . LEU A 1 517 ? -13.301 -5.947 23.726 1.00 84.06 517 LEU A C 1
ATOM 4258 O O . LEU A 1 517 ? -12.671 -6.635 22.927 1.00 84.06 517 LEU A O 1
ATOM 4262 N N . ILE A 1 518 ? -12.850 -5.673 24.952 1.00 89.75 518 ILE A N 1
ATOM 4263 C CA . ILE A 1 518 ? -11.580 -6.180 25.489 1.00 89.75 518 ILE A CA 1
ATOM 4264 C C . ILE A 1 518 ? -11.625 -7.705 25.644 1.00 89.75 518 ILE A C 1
ATOM 4266 O O . ILE A 1 518 ? -10.713 -8.396 25.195 1.00 89.75 518 ILE A O 1
ATOM 4270 N N . ASP A 1 519 ? -12.701 -8.250 26.209 1.00 87.75 519 ASP A N 1
ATOM 4271 C CA . ASP A 1 519 ? -12.856 -9.698 26.367 1.00 87.75 519 ASP A CA 1
ATOM 4272 C C . ASP A 1 519 ? -12.879 -10.404 25.008 1.00 87.75 519 ASP A C 1
ATOM 4274 O O . ASP A 1 519 ? -12.212 -11.424 24.817 1.00 87.75 519 ASP A O 1
ATOM 4278 N N . LYS A 1 520 ? -13.573 -9.818 24.024 1.00 83.19 520 LYS A N 1
ATOM 4279 C CA . LYS A 1 520 ? -13.575 -10.325 22.649 1.00 83.19 520 LYS A CA 1
ATOM 4280 C C . LYS A 1 520 ? -12.206 -10.230 21.988 1.00 83.19 520 LYS A C 1
ATOM 4282 O O . LYS A 1 520 ? -11.819 -11.172 21.306 1.00 83.19 520 LYS A O 1
ATOM 4287 N N . TYR A 1 521 ? -11.455 -9.151 22.203 1.00 87.69 521 TYR A N 1
ATOM 4288 C CA . TYR A 1 521 ? -10.073 -9.055 21.731 1.00 87.69 521 TYR A CA 1
ATOM 4289 C C . TYR A 1 521 ? -9.239 -10.242 22.232 1.00 87.69 521 TYR A C 1
ATOM 4291 O O . TYR A 1 521 ? -8.585 -10.914 21.437 1.00 87.69 521 TYR A O 1
ATOM 4299 N N . ILE A 1 522 ? -9.292 -10.522 23.538 1.00 88.06 522 ILE A N 1
ATOM 4300 C CA . ILE A 1 522 ? -8.488 -11.578 24.170 1.00 88.06 522 ILE A CA 1
ATOM 4301 C C . ILE A 1 522 ? -8.913 -12.966 23.670 1.00 88.06 522 ILE A C 1
ATOM 4303 O O . ILE A 1 522 ? -8.063 -13.817 23.414 1.00 88.06 522 ILE A O 1
ATOM 4307 N N . GLU A 1 523 ? -10.217 -13.191 23.488 1.00 84.44 523 GLU A N 1
ATOM 4308 C CA . GLU A 1 523 ? -10.765 -14.437 22.935 1.00 84.44 523 GLU A CA 1
ATOM 4309 C C . GLU A 1 523 ? -10.298 -14.690 21.493 1.00 84.44 523 GLU A C 1
ATOM 4311 O O . GLU A 1 523 ? -9.985 -15.823 21.126 1.00 84.44 523 GLU A O 1
ATOM 4316 N N . LEU A 1 524 ? -10.274 -13.643 20.668 1.00 79.62 524 LEU A N 1
ATOM 4317 C CA . LEU A 1 524 ? -10.106 -13.754 19.218 1.00 79.62 524 LEU A CA 1
ATOM 4318 C C . LEU A 1 524 ? -8.654 -13.665 18.758 1.00 79.62 524 LEU A C 1
ATOM 4320 O O . LEU A 1 524 ? -8.307 -14.224 17.715 1.00 79.62 524 LEU A O 1
ATOM 4324 N N . PHE A 1 525 ? -7.804 -12.989 19.528 1.00 83.94 525 PHE A N 1
ATOM 4325 C CA . PHE A 1 525 ? -6.389 -12.838 19.216 1.00 83.94 525 PHE A CA 1
ATOM 4326 C C . PHE A 1 525 ? -5.489 -13.377 20.327 1.00 83.94 525 PHE A C 1
ATOM 4328 O O . PHE A 1 525 ? -4.621 -12.637 20.786 1.00 83.94 525 PHE A O 1
ATOM 4335 N N . PRO A 1 526 ? -5.642 -14.642 20.760 1.00 84.12 526 PRO A N 1
ATOM 4336 C CA . PRO A 1 526 ? -4.716 -15.216 21.721 1.00 84.12 526 PRO A CA 1
ATOM 4337 C C . PRO A 1 526 ? -3.310 -15.311 21.110 1.00 84.12 526 PRO A C 1
ATOM 4339 O O . PRO A 1 526 ? -3.147 -15.392 19.888 1.00 84.12 526 PRO A O 1
ATOM 4342 N N . ASP A 1 527 ? -2.293 -15.380 21.969 1.00 80.81 527 ASP A N 1
ATOM 4343 C CA . ASP A 1 527 ? -0.877 -15.457 21.573 1.00 80.81 527 ASP A CA 1
ATOM 4344 C C . ASP A 1 527 ? -0.580 -16.607 20.584 1.00 80.81 527 ASP A C 1
ATOM 4346 O O . ASP A 1 527 ? 0.251 -16.482 19.686 1.00 80.81 527 ASP A O 1
ATOM 4350 N N . SER A 1 528 ? -1.341 -17.705 20.672 1.00 79.56 528 SER A N 1
ATOM 4351 C CA . SER A 1 528 ? -1.249 -18.860 19.768 1.00 79.56 528 SER A CA 1
ATOM 4352 C C . SER A 1 528 ? -1.697 -18.585 18.325 1.00 79.56 528 SER A C 1
ATOM 4354 O O . SER A 1 528 ? -1.339 -19.345 17.422 1.00 79.56 528 SER A O 1
ATOM 4356 N N . ILE A 1 529 ? -2.485 -17.530 18.098 1.00 77.50 529 ILE A N 1
ATOM 4357 C CA . ILE A 1 529 ? -2.953 -17.095 16.775 1.00 77.50 529 ILE A CA 1
ATOM 4358 C C . ILE A 1 529 ? -2.061 -15.977 16.234 1.00 77.50 529 ILE A C 1
ATOM 4360 O O . ILE A 1 529 ? -1.629 -16.047 15.081 1.00 77.50 529 ILE A O 1
ATOM 4364 N N . MET A 1 530 ? -1.776 -14.969 17.062 1.00 78.38 530 MET A N 1
ATOM 4365 C CA . MET A 1 530 ? -0.868 -13.869 16.744 1.00 78.38 530 MET A CA 1
ATOM 4366 C C . MET A 1 530 ? -0.120 -13.455 18.007 1.00 78.38 530 MET A C 1
ATOM 4368 O O . MET A 1 530 ? -0.742 -12.959 18.951 1.00 78.38 530 MET A O 1
ATOM 4372 N N . THR A 1 531 ? 1.204 -13.612 17.971 1.00 82.44 531 THR A N 1
ATOM 4373 C CA . THR A 1 531 ? 2.089 -13.338 19.103 1.00 82.44 531 THR A CA 1
ATOM 4374 C C . THR A 1 531 ? 1.849 -11.946 19.676 1.00 82.44 531 THR A C 1
ATOM 4376 O O . THR A 1 531 ? 1.660 -10.974 18.932 1.00 82.44 531 THR A O 1
ATOM 4379 N N . TYR A 1 532 ? 1.815 -11.864 21.002 1.00 86.62 532 TYR A N 1
ATOM 4380 C CA . TYR A 1 532 ? 1.633 -10.604 21.710 1.00 86.62 532 TYR A CA 1
ATOM 4381 C C . TYR A 1 532 ? 2.807 -9.644 21.479 1.00 86.62 532 TYR A C 1
ATOM 4383 O O . TYR A 1 532 ? 3.943 -10.045 21.231 1.00 86.62 532 TYR A O 1
ATOM 4391 N N . GLY A 1 533 ? 2.529 -8.347 21.567 1.00 85.75 533 GLY A N 1
ATOM 4392 C CA . GLY A 1 533 ? 3.519 -7.292 21.403 1.00 85.75 533 GLY A CA 1
ATOM 4393 C C . GLY A 1 533 ? 2.972 -5.924 21.801 1.00 85.75 533 GLY A C 1
ATOM 4394 O O . GLY A 1 533 ? 2.391 -5.740 22.869 1.00 85.75 533 GLY A O 1
ATOM 4395 N N . HIS A 1 534 ? 3.169 -4.928 20.939 1.00 83.88 534 HIS A N 1
ATOM 4396 C CA . HIS A 1 534 ? 2.820 -3.535 21.241 1.00 83.88 534 HIS A CA 1
ATOM 4397 C C . HIS A 1 534 ? 1.313 -3.253 21.326 1.00 83.88 534 HIS A C 1
ATOM 4399 O O . HIS A 1 534 ? 0.904 -2.337 22.046 1.00 83.88 534 HIS A O 1
ATOM 4405 N N . TYR A 1 535 ? 0.476 -4.028 20.628 1.00 89.19 535 TYR A N 1
ATOM 4406 C CA . TYR A 1 535 ? -0.979 -3.905 20.746 1.00 89.19 535 TYR A CA 1
ATOM 4407 C C . TYR A 1 535 ? -1.432 -4.221 22.172 1.00 89.19 535 TYR A C 1
ATOM 4409 O O . TYR A 1 535 ? 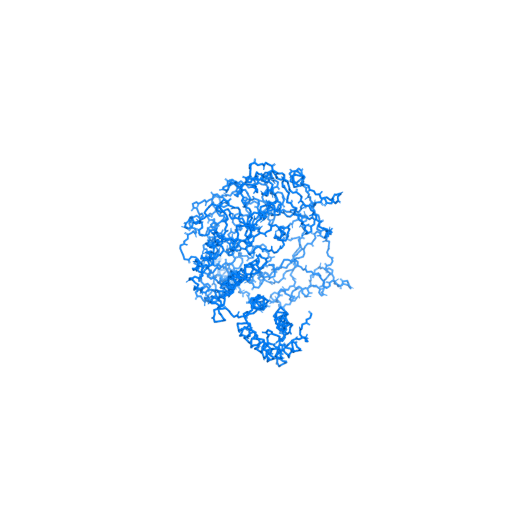-2.176 -3.447 22.770 1.00 89.19 535 TYR A O 1
ATOM 4417 N N . GLU A 1 536 ? -0.913 -5.298 22.761 1.00 93.25 536 GLU A N 1
ATOM 4418 C CA . GLU A 1 536 ? -1.221 -5.688 24.133 1.00 93.25 536 GLU A CA 1
ATOM 4419 C C . GLU A 1 536 ? -0.670 -4.694 25.160 1.00 93.25 536 GLU A C 1
ATOM 4421 O O . GLU A 1 536 ? -1.356 -4.409 26.136 1.00 93.25 536 GLU A O 1
ATOM 4426 N N . ALA A 1 537 ? 0.497 -4.084 24.920 1.00 88.44 537 ALA A N 1
ATOM 4427 C CA . ALA A 1 537 ? 0.971 -2.975 25.755 1.00 88.44 537 ALA A CA 1
ATOM 4428 C C . ALA A 1 537 ? -0.006 -1.784 25.728 1.00 88.44 537 ALA A C 1
ATOM 4430 O O . ALA A 1 537 ? -0.306 -1.198 26.766 1.00 88.44 537 ALA A O 1
ATOM 4431 N N . THR A 1 538 ? -0.591 -1.480 24.564 1.00 88.56 538 THR A N 1
ATOM 4432 C CA . THR A 1 538 ? -1.629 -0.442 24.439 1.00 88.56 538 THR A CA 1
ATOM 4433 C C . THR A 1 538 ? -2.951 -0.850 25.110 1.00 88.56 538 THR A C 1
ATOM 4435 O O . THR A 1 538 ? -3.682 0.010 25.607 1.00 88.56 538 THR A O 1
ATOM 4438 N N . LEU A 1 539 ? -3.272 -2.149 25.138 1.00 93.19 539 LEU A N 1
ATOM 4439 C CA . LEU A 1 539 ? -4.458 -2.707 25.797 1.00 93.19 539 LEU A CA 1
ATOM 4440 C C . LEU A 1 539 ? -4.380 -2.604 27.332 1.00 93.19 539 LEU A C 1
ATOM 4442 O O . LEU A 1 539 ? -5.418 -2.545 27.987 1.00 93.19 539 LEU A O 1
ATOM 4446 N N . MET A 1 540 ? -3.181 -2.535 27.922 1.00 92.94 540 MET A N 1
ATOM 4447 C CA . MET A 1 540 ? -3.013 -2.477 29.383 1.00 92.94 540 MET A CA 1
ATOM 4448 C C . MET A 1 540 ? -3.711 -1.280 30.034 1.00 92.94 540 MET A C 1
ATOM 4450 O O . MET A 1 540 ? -4.359 -1.457 31.064 1.00 92.94 540 MET A O 1
ATOM 4454 N N . ASP A 1 541 ? -3.652 -0.088 29.426 1.00 91.56 541 ASP A N 1
ATOM 4455 C CA . ASP A 1 541 ? -4.387 1.093 29.918 1.00 91.56 541 ASP A CA 1
ATOM 4456 C C . ASP A 1 541 ? -5.896 0.819 30.001 1.00 91.56 541 ASP A C 1
ATOM 4458 O O . ASP A 1 541 ? -6.561 1.158 30.981 1.00 91.56 541 ASP A O 1
ATOM 4462 N N . LEU A 1 542 ? -6.437 0.131 28.995 1.00 93.62 542 LEU A N 1
ATOM 4463 C CA . LEU A 1 542 ? -7.849 -0.226 28.950 1.00 93.62 542 LEU A CA 1
ATOM 4464 C C . LEU A 1 542 ? -8.220 -1.215 30.054 1.00 93.62 542 LEU A C 1
ATOM 4466 O O . LEU A 1 542 ? -9.246 -1.022 30.707 1.00 93.62 542 LEU A O 1
ATOM 4470 N N . LEU A 1 543 ? -7.381 -2.223 30.305 1.00 95.38 543 LEU A N 1
ATOM 4471 C CA . LEU A 1 543 ? -7.577 -3.204 31.379 1.00 95.38 543 LEU A CA 1
ATOM 4472 C C . LEU A 1 543 ? -7.538 -2.551 32.767 1.00 95.38 543 LEU A C 1
ATOM 4474 O O . LEU A 1 543 ? -8.335 -2.898 33.636 1.00 95.38 543 LEU A O 1
ATOM 4478 N N . ILE A 1 544 ? -6.662 -1.561 32.969 1.00 94.12 544 ILE A N 1
ATOM 4479 C CA . ILE A 1 544 ? -6.608 -0.774 34.211 1.00 94.12 544 ILE A CA 1
ATOM 4480 C C . ILE A 1 544 ? -7.910 0.012 34.391 1.00 94.12 544 ILE A C 1
ATOM 4482 O O . ILE A 1 544 ? -8.559 -0.086 35.433 1.00 94.12 544 ILE A O 1
ATOM 4486 N N . ARG A 1 545 ? -8.334 0.754 33.359 1.00 93.19 545 ARG A N 1
ATOM 4487 C CA . ARG A 1 545 ? -9.535 1.610 33.394 1.00 93.19 545 ARG A CA 1
ATOM 4488 C C . ARG A 1 545 ? -10.848 0.835 33.530 1.00 93.19 545 ARG A C 1
ATOM 4490 O O . ARG A 1 545 ? -11.858 1.418 33.916 1.00 93.19 545 ARG A O 1
ATOM 4497 N N . THR A 1 546 ? -10.841 -0.452 33.201 1.00 94.75 546 THR A N 1
ATOM 4498 C CA . THR A 1 546 ? -11.984 -1.371 33.324 1.00 94.75 546 THR A CA 1
ATOM 4499 C C . THR A 1 546 ? -11.880 -2.307 34.531 1.00 94.75 546 THR A C 1
ATOM 4501 O O . THR A 1 546 ? -12.782 -3.112 34.750 1.00 94.75 546 THR A O 1
ATOM 4504 N N . HIS A 1 547 ? -10.829 -2.177 35.349 1.00 93.94 547 HIS A N 1
ATOM 4505 C CA . HIS A 1 547 ? -10.567 -3.003 36.535 1.00 93.94 547 HIS A CA 1
ATOM 4506 C C . HIS A 1 547 ? -10.406 -4.510 36.245 1.00 93.94 547 HIS A C 1
ATOM 4508 O O . HIS A 1 547 ? -10.729 -5.359 37.077 1.00 93.94 547 HIS A O 1
ATOM 4514 N N . GLN A 1 548 ? -9.861 -4.858 35.078 1.00 94.50 548 GLN A N 1
ATOM 4515 C CA . GLN A 1 548 ? -9.620 -6.233 34.627 1.00 94.50 548 GLN A CA 1
ATOM 4516 C C . GLN A 1 548 ? -8.221 -6.742 35.050 1.00 94.50 548 GLN A C 1
ATOM 4518 O O . GLN A 1 548 ? -7.398 -7.161 34.235 1.00 94.50 548 GLN A O 1
ATOM 4523 N N . THR A 1 549 ? -7.939 -6.707 36.358 1.00 92.81 549 THR A N 1
ATOM 4524 C CA . THR A 1 549 ? -6.596 -6.924 36.936 1.00 92.81 549 THR A CA 1
ATOM 4525 C C . THR A 1 549 ? -5.977 -8.297 36.642 1.00 92.81 549 THR A C 1
ATOM 4527 O O . THR A 1 549 ? -4.767 -8.389 36.445 1.00 92.81 549 THR A O 1
ATOM 4530 N N . ASN A 1 550 ? -6.769 -9.371 36.584 1.00 93.12 550 ASN A N 1
ATOM 4531 C CA . ASN A 1 550 ? -6.232 -10.711 36.301 1.00 93.12 550 ASN A CA 1
ATOM 4532 C C . ASN A 1 550 ? -5.667 -10.790 34.875 1.00 93.12 550 ASN A C 1
ATOM 4534 O O . ASN A 1 550 ? -4.504 -11.127 34.688 1.00 93.12 550 ASN A O 1
ATOM 4538 N N . GLN A 1 551 ? -6.459 -10.366 33.884 1.00 93.62 551 GLN A N 1
ATOM 4539 C CA . GLN A 1 551 ? -6.031 -10.317 32.482 1.00 93.62 551 GLN A CA 1
ATOM 4540 C C . GLN A 1 551 ? -4.835 -9.375 32.288 1.00 93.62 551 GLN A C 1
ATOM 4542 O O . GLN A 1 551 ? -3.932 -9.687 31.516 1.00 93.62 551 GLN A O 1
ATOM 4547 N N . LEU A 1 552 ? -4.793 -8.249 33.015 1.00 95.25 552 LEU A N 1
ATOM 4548 C CA . LEU A 1 552 ? -3.640 -7.345 33.015 1.00 95.25 552 LEU A CA 1
ATOM 4549 C C . LEU A 1 552 ? -2.352 -8.063 33.442 1.00 95.25 552 LEU A C 1
ATOM 4551 O O . LEU A 1 552 ? -1.329 -7.926 32.771 1.00 95.25 552 LEU A O 1
ATOM 4555 N N . ASN A 1 553 ? -2.397 -8.829 34.536 1.00 94.81 553 ASN A N 1
ATOM 4556 C CA . ASN A 1 553 ? -1.230 -9.555 35.040 1.00 94.81 553 ASN A CA 1
ATOM 4557 C C . ASN A 1 553 ? -0.801 -10.690 34.103 1.00 94.81 553 ASN A C 1
ATOM 4559 O O . ASN A 1 553 ? 0.398 -10.835 33.857 1.00 94.81 553 ASN A O 1
ATOM 4563 N N . ASP A 1 554 ? -1.754 -11.429 33.533 1.00 93.50 554 ASP A N 1
ATOM 4564 C CA . ASP A 1 554 ? -1.474 -12.505 32.575 1.00 93.50 554 ASP A CA 1
ATOM 4565 C C . ASP A 1 554 ? -0.777 -11.963 31.318 1.00 93.50 554 ASP A C 1
ATOM 4567 O O . ASP A 1 554 ? 0.284 -12.448 30.916 1.00 93.50 554 ASP A O 1
ATOM 4571 N N . ILE A 1 555 ? -1.329 -10.897 30.727 1.00 94.06 555 ILE A N 1
ATOM 4572 C CA . ILE A 1 555 ? -0.764 -10.257 29.533 1.00 94.06 555 ILE A CA 1
ATOM 4573 C C . ILE A 1 555 ? 0.610 -9.652 29.836 1.00 94.06 555 ILE A C 1
ATOM 4575 O O . ILE A 1 555 ? 1.540 -9.829 29.048 1.00 94.06 555 ILE A O 1
ATOM 4579 N N . ALA A 1 556 ? 0.770 -8.971 30.976 1.00 94.94 556 ALA A N 1
ATOM 4580 C CA . ALA A 1 556 ? 2.060 -8.415 31.380 1.00 94.94 556 ALA A CA 1
ATOM 4581 C C . ALA A 1 556 ? 3.123 -9.502 31.552 1.00 94.94 556 ALA A C 1
ATOM 4583 O O . ALA A 1 556 ? 4.240 -9.341 31.062 1.00 94.94 556 ALA A O 1
ATOM 4584 N N . SER A 1 557 ? 2.776 -10.622 32.189 1.00 94.56 557 SER A N 1
ATOM 4585 C CA . SER A 1 557 ? 3.692 -11.749 32.362 1.00 94.56 557 SER A CA 1
ATOM 4586 C C . SER A 1 557 ? 4.149 -12.322 31.015 1.00 94.56 557 SER A C 1
ATOM 4588 O O . SER A 1 557 ? 5.352 -12.470 30.797 1.00 94.56 557 SER A O 1
ATOM 4590 N N . HIS A 1 558 ? 3.221 -12.549 30.076 1.00 92.56 558 HIS A N 1
ATOM 4591 C CA . HIS A 1 558 ? 3.548 -13.052 28.735 1.00 92.56 558 HIS A CA 1
ATOM 4592 C C . HIS A 1 558 ? 4.412 -12.080 27.922 1.00 92.56 558 HIS A C 1
ATOM 4594 O O . HIS A 1 558 ? 5.391 -12.499 27.305 1.00 92.56 558 HIS A O 1
ATOM 4600 N N . LEU A 1 559 ? 4.105 -10.777 27.937 1.00 93.94 559 LEU A N 1
ATOM 4601 C CA . LEU A 1 559 ? 4.950 -9.784 27.263 1.00 93.94 559 LEU A CA 1
ATOM 4602 C C . LEU A 1 559 ? 6.368 -9.775 27.841 1.00 93.94 559 LEU A C 1
ATOM 4604 O O . LEU A 1 559 ? 7.338 -9.696 27.090 1.00 93.94 559 LEU A O 1
ATOM 4608 N N . LEU A 1 560 ? 6.509 -9.906 29.161 1.00 95.06 560 LEU A N 1
ATOM 4609 C CA . LEU A 1 560 ? 7.815 -9.996 29.812 1.00 95.06 560 LEU A CA 1
ATOM 4610 C C . LEU A 1 560 ? 8.562 -11.289 29.446 1.00 95.06 560 LEU A C 1
ATOM 4612 O O . LEU A 1 560 ? 9.788 -11.264 29.328 1.00 95.06 560 LEU A O 1
ATOM 4616 N N . ASP A 1 561 ? 7.865 -12.403 29.223 1.00 94.44 561 ASP A N 1
ATOM 4617 C CA . ASP A 1 561 ? 8.482 -13.634 28.713 1.00 94.44 561 ASP A CA 1
ATOM 4618 C C . ASP A 1 561 ? 9.045 -13.434 27.296 1.00 94.44 561 ASP A C 1
ATOM 4620 O O . ASP A 1 561 ? 10.183 -13.830 27.026 1.00 94.44 561 ASP A O 1
ATOM 4624 N N . LEU A 1 562 ? 8.310 -12.747 26.415 1.00 92.62 562 LEU A N 1
ATOM 4625 C CA . LEU A 1 562 ? 8.775 -12.399 25.065 1.00 92.62 562 LEU A CA 1
ATOM 4626 C C . LEU A 1 562 ? 9.967 -11.435 25.093 1.00 92.62 562 LEU A C 1
ATOM 4628 O O . LEU A 1 562 ? 10.956 -11.654 24.389 1.00 92.62 562 LEU A O 1
ATOM 4632 N N . VAL A 1 563 ? 9.927 -10.423 25.962 1.00 92.88 563 VAL A N 1
ATOM 4633 C CA . VAL A 1 563 ? 11.064 -9.522 26.198 1.00 92.88 563 VAL A CA 1
ATOM 4634 C C . VAL A 1 563 ? 12.298 -10.314 26.638 1.00 92.88 563 VAL A C 1
ATOM 4636 O O . VAL A 1 563 ? 13.403 -10.069 26.155 1.00 92.88 563 VAL A O 1
ATOM 4639 N N . ASN A 1 564 ? 12.133 -11.304 27.516 1.00 93.81 564 ASN A N 1
ATOM 4640 C CA . ASN A 1 564 ? 13.238 -12.156 27.942 1.00 93.81 564 ASN A CA 1
ATOM 4641 C C . ASN A 1 564 ? 13.810 -12.990 26.780 1.00 93.81 564 ASN A C 1
ATOM 4643 O O . ASN A 1 564 ? 15.031 -13.129 26.665 1.00 93.81 564 ASN A O 1
ATOM 4647 N N . VAL A 1 565 ? 12.964 -13.506 25.879 1.00 90.56 565 VAL A N 1
ATOM 4648 C CA . VAL A 1 565 ? 13.420 -14.176 24.646 1.00 90.56 565 VAL A CA 1
ATOM 4649 C C . VAL A 1 565 ? 14.223 -13.211 23.772 1.00 90.56 565 VAL A C 1
ATOM 4651 O O . VAL A 1 565 ? 15.324 -13.559 23.342 1.00 90.56 565 VAL A O 1
ATOM 4654 N N . PHE A 1 566 ? 13.740 -11.987 23.555 1.00 89.75 566 PHE A N 1
ATOM 4655 C CA . PHE A 1 566 ? 14.465 -10.965 22.795 1.00 89.75 566 PHE A CA 1
ATOM 4656 C C . PHE A 1 566 ? 15.835 -10.652 23.417 1.00 89.75 566 PHE A C 1
ATOM 4658 O O . PHE A 1 566 ? 16.861 -10.751 22.741 1.00 89.75 566 PHE A O 1
ATOM 4665 N N . ILE A 1 567 ? 15.888 -10.381 24.725 1.00 89.19 567 ILE A N 1
ATOM 4666 C CA . ILE A 1 567 ? 17.141 -10.100 25.442 1.00 89.19 567 ILE A CA 1
ATOM 4667 C C . ILE A 1 567 ? 18.132 -11.265 25.298 1.00 89.19 567 ILE A C 1
ATOM 4669 O O . ILE A 1 567 ? 19.309 -11.057 25.005 1.00 89.19 567 ILE A O 1
ATOM 4673 N N . THR A 1 568 ? 17.672 -12.503 25.488 1.00 87.81 568 THR A N 1
ATOM 4674 C CA . THR A 1 568 ? 18.554 -13.684 25.508 1.00 87.81 568 THR A CA 1
ATOM 4675 C C . THR A 1 568 ? 19.018 -14.135 24.122 1.00 87.81 568 THR A C 1
ATOM 4677 O O . THR A 1 568 ? 20.088 -14.744 24.013 1.00 87.81 568 THR A O 1
ATOM 4680 N N . THR A 1 569 ? 18.256 -13.829 23.068 1.00 83.69 569 THR A N 1
ATOM 4681 C CA . THR A 1 569 ? 18.541 -14.285 21.695 1.00 83.69 569 THR A CA 1
ATOM 4682 C C . THR A 1 569 ? 19.092 -13.197 20.775 1.00 83.69 569 THR A C 1
ATOM 4684 O O . THR A 1 569 ? 19.905 -13.514 19.910 1.00 83.69 569 THR A O 1
ATOM 4687 N N . LYS A 1 570 ? 18.687 -11.933 20.947 1.00 82.50 570 LYS A N 1
ATOM 4688 C CA . LYS A 1 570 ? 19.013 -10.820 20.035 1.00 82.50 570 LYS A CA 1
ATOM 4689 C C . LYS A 1 570 ? 19.969 -9.795 20.630 1.00 82.50 570 LYS A C 1
ATOM 4691 O O . LYS A 1 570 ? 20.789 -9.255 19.897 1.00 82.50 570 LYS A O 1
ATOM 4696 N N . LEU A 1 571 ? 19.911 -9.563 21.942 1.00 81.88 571 LEU A N 1
ATOM 4697 C CA . LEU A 1 571 ? 20.837 -8.662 22.649 1.00 81.88 571 LEU A CA 1
ATOM 4698 C C . LEU A 1 571 ? 22.042 -9.395 23.253 1.00 81.88 571 LEU A C 1
ATOM 4700 O O . LEU A 1 571 ? 22.790 -8.838 24.056 1.00 81.88 571 LEU A O 1
ATOM 4704 N N . ASN A 1 572 ? 22.235 -10.662 22.889 1.00 70.06 572 ASN A N 1
ATOM 4705 C CA . ASN A 1 572 ? 23.310 -11.475 23.425 1.00 70.06 572 ASN A CA 1
ATOM 4706 C C . ASN A 1 572 ? 24.666 -11.000 22.866 1.00 70.06 572 ASN A C 1
ATOM 4708 O O . ASN A 1 572 ? 24.901 -11.125 21.663 1.00 70.06 572 ASN A O 1
ATOM 4712 N N . PRO A 1 573 ? 25.594 -10.524 23.717 1.00 64.12 573 PRO A N 1
ATOM 4713 C CA . PRO A 1 573 ? 26.857 -9.925 23.277 1.00 64.12 573 PRO A CA 1
ATOM 4714 C C . PRO A 1 573 ? 27.798 -10.907 22.562 1.00 64.12 573 PRO A C 1
ATOM 4716 O O . PRO A 1 573 ? 28.774 -10.483 21.949 1.00 64.12 573 PRO A O 1
ATOM 4719 N N . ASN A 1 574 ? 27.515 -12.214 22.607 1.00 63.09 574 ASN A N 1
ATOM 4720 C CA . ASN A 1 574 ? 28.259 -13.221 21.848 1.00 63.09 574 ASN A CA 1
ATOM 4721 C C . ASN A 1 574 ? 27.888 -13.260 20.352 1.00 63.09 574 ASN A C 1
ATOM 4723 O O . ASN A 1 574 ? 28.528 -13.982 19.587 1.00 63.09 574 ASN A O 1
ATOM 4727 N N . TRP A 1 575 ? 26.863 -12.518 19.925 1.00 59.22 575 TRP A N 1
ATOM 4728 C CA . TRP A 1 575 ? 26.407 -12.455 18.539 1.00 59.22 575 TRP A CA 1
ATOM 4729 C C . TRP A 1 575 ? 26.920 -11.157 17.904 1.00 59.22 575 TRP A C 1
ATOM 4731 O O . TRP A 1 575 ? 26.739 -10.075 18.446 1.00 59.22 575 TRP A O 1
ATOM 4741 N N . GLN A 1 576 ? 27.584 -11.253 16.747 1.00 51.81 576 GLN A N 1
ATOM 4742 C CA . GLN A 1 576 ? 28.202 -10.101 16.063 1.00 51.81 576 GLN A CA 1
ATOM 4743 C C . GLN A 1 576 ? 27.200 -9.187 15.326 1.00 51.81 576 GLN A C 1
ATOM 4745 O O . GLN A 1 576 ? 27.616 -8.247 14.650 1.00 51.81 576 GLN A O 1
ATOM 4750 N N . SER A 1 577 ? 25.895 -9.455 15.406 1.00 57.94 577 SER A N 1
ATOM 4751 C CA . SER A 1 577 ? 24.864 -8.653 14.742 1.00 57.94 577 SER A CA 1
ATOM 4752 C C . SER A 1 577 ? 24.420 -7.481 15.614 1.00 57.94 577 SER A C 1
ATOM 4754 O O . SER A 1 577 ? 24.045 -7.681 16.767 1.00 57.94 577 SER A O 1
ATOM 4756 N N . VAL A 1 578 ? 24.402 -6.276 15.042 1.00 65.94 578 VAL A N 1
ATOM 4757 C CA . VAL A 1 578 ? 23.729 -5.117 15.646 1.00 65.94 578 VAL A CA 1
ATOM 4758 C C . VAL A 1 578 ? 22.224 -5.422 15.714 1.00 65.94 578 VAL A C 1
ATOM 4760 O O . VAL A 1 578 ? 21.673 -5.858 14.699 1.00 65.94 578 VAL A O 1
ATOM 4763 N N . PRO A 1 579 ? 21.567 -5.264 16.878 1.00 72.12 579 PRO A N 1
ATOM 4764 C CA . PRO A 1 579 ? 20.131 -5.493 16.996 1.00 72.12 579 PRO A CA 1
ATOM 4765 C C . PRO A 1 579 ? 19.340 -4.467 16.177 1.00 72.12 579 PRO A C 1
ATOM 4767 O O . PRO A 1 579 ? 19.781 -3.333 16.000 1.00 72.12 579 PRO A O 1
ATOM 4770 N N . ASP A 1 580 ? 18.181 -4.883 15.670 1.00 82.12 580 ASP A N 1
ATOM 4771 C CA . ASP A 1 580 ? 17.293 -4.028 14.882 1.00 82.12 580 ASP A CA 1
ATOM 4772 C C . ASP A 1 580 ? 16.755 -2.866 15.735 1.00 82.12 580 ASP A C 1
ATOM 4774 O O . ASP A 1 580 ? 16.158 -3.089 16.788 1.00 82.12 580 ASP A O 1
ATOM 4778 N N . GLU A 1 581 ? 16.984 -1.622 15.301 1.00 83.44 581 GLU A N 1
ATOM 4779 C CA . GLU A 1 581 ? 16.647 -0.426 16.090 1.00 83.44 581 GLU A CA 1
ATOM 4780 C C . GLU A 1 581 ? 15.134 -0.298 16.335 1.00 83.44 581 GLU A C 1
ATOM 4782 O O . GLU A 1 581 ? 14.722 0.123 17.417 1.00 83.44 581 GLU A O 1
ATOM 4787 N N . HIS A 1 582 ? 14.297 -0.715 15.376 1.00 81.88 582 HIS A N 1
ATOM 4788 C CA . HIS A 1 582 ? 12.840 -0.705 15.542 1.00 81.88 582 HIS A CA 1
ATOM 4789 C C . HIS A 1 582 ? 12.386 -1.740 16.575 1.00 81.88 582 HIS A C 1
ATOM 4791 O O . HIS A 1 582 ? 11.563 -1.430 17.437 1.00 81.88 582 HIS A O 1
ATOM 4797 N N . GLU A 1 583 ? 12.935 -2.955 16.534 1.00 85.25 583 GLU A N 1
ATOM 4798 C CA . GLU A 1 583 ? 12.635 -4.006 17.510 1.00 85.25 583 GLU A CA 1
ATOM 4799 C C . GLU A 1 583 ? 13.091 -3.616 18.929 1.00 85.25 583 GLU A C 1
ATOM 4801 O O . GLU A 1 583 ? 12.358 -3.827 19.899 1.00 85.25 583 GLU A O 1
ATOM 4806 N N . VAL A 1 584 ? 14.258 -2.971 19.064 1.00 89.06 584 VAL A N 1
ATOM 4807 C CA . VAL A 1 584 ? 14.729 -2.414 20.346 1.00 89.06 584 VAL A CA 1
ATOM 4808 C C . VAL A 1 584 ? 13.765 -1.345 20.863 1.00 89.06 584 VAL A C 1
ATOM 4810 O O . VAL A 1 584 ? 13.381 -1.388 22.034 1.00 89.06 584 VAL A O 1
ATOM 4813 N N . ALA A 1 585 ? 13.342 -0.412 20.006 1.00 89.44 585 ALA A N 1
ATOM 4814 C CA . ALA A 1 585 ? 12.392 0.634 20.375 1.00 89.44 585 ALA A CA 1
ATOM 4815 C C . ALA A 1 585 ? 11.036 0.072 20.819 1.00 89.44 585 ALA A C 1
ATOM 4817 O O . ALA A 1 585 ? 10.451 0.541 21.797 1.00 89.44 585 ALA A O 1
ATOM 4818 N N . LEU A 1 586 ? 10.569 -0.983 20.151 1.00 89.25 586 LEU A N 1
ATOM 4819 C CA . LEU A 1 586 ? 9.337 -1.680 20.495 1.00 89.25 586 LEU A CA 1
ATOM 4820 C C . LEU A 1 586 ? 9.390 -2.269 21.910 1.00 89.25 586 LEU A C 1
ATOM 4822 O O . LEU A 1 586 ? 8.499 -2.023 22.724 1.00 89.25 586 LEU A O 1
ATOM 4826 N N . TRP A 1 587 ? 10.438 -3.035 22.224 1.00 92.75 587 TRP A N 1
ATOM 4827 C CA . TRP A 1 587 ? 10.567 -3.670 23.538 1.00 92.75 587 TRP A CA 1
ATOM 4828 C C . TRP A 1 587 ? 10.905 -2.670 24.646 1.00 92.75 587 TRP A C 1
ATOM 4830 O O . TRP A 1 587 ? 10.508 -2.873 25.798 1.00 92.75 587 TRP A O 1
ATOM 4840 N N . MET A 1 588 ? 11.553 -1.555 24.300 1.00 92.38 588 MET A N 1
ATOM 4841 C CA . MET A 1 588 ? 11.701 -0.410 25.195 1.00 92.38 588 MET A CA 1
ATOM 4842 C C . MET A 1 588 ? 10.338 0.165 25.586 1.00 92.38 588 MET A C 1
ATOM 4844 O O . MET A 1 588 ? 10.045 0.304 26.772 1.00 92.38 588 MET A O 1
ATOM 4848 N N . TYR A 1 589 ? 9.474 0.427 24.601 1.00 92.12 589 TYR A N 1
ATOM 4849 C CA . TYR A 1 589 ? 8.115 0.907 24.841 1.00 92.12 589 TYR A CA 1
ATOM 4850 C C . TYR A 1 589 ? 7.331 -0.053 25.746 1.00 92.12 589 TYR A C 1
ATOM 4852 O O . TYR A 1 589 ? 6.820 0.368 26.781 1.00 92.12 589 TYR A O 1
ATOM 4860 N N . VAL A 1 590 ? 7.315 -1.353 25.423 1.00 92.75 590 VAL A N 1
ATOM 4861 C CA . VAL A 1 590 ? 6.598 -2.377 26.207 1.00 92.75 590 VAL A CA 1
ATOM 4862 C C . VAL A 1 590 ? 7.078 -2.423 27.662 1.00 92.75 590 VAL A C 1
ATOM 4864 O O . VAL A 1 590 ? 6.264 -2.388 28.586 1.00 92.75 590 VAL A O 1
ATOM 4867 N N . THR A 1 591 ? 8.394 -2.496 27.889 1.00 93.94 591 THR A N 1
ATOM 4868 C CA . THR A 1 591 ? 8.946 -2.573 29.254 1.00 93.94 591 THR A CA 1
ATOM 4869 C C . THR A 1 591 ? 8.707 -1.292 30.043 1.00 93.94 591 THR A C 1
ATOM 4871 O O . THR A 1 591 ? 8.375 -1.381 31.227 1.00 93.94 591 THR A O 1
ATOM 4874 N N . ASN A 1 592 ? 8.797 -0.122 29.400 1.00 93.44 592 ASN A N 1
ATOM 4875 C CA . ASN A 1 592 ? 8.471 1.151 30.035 1.00 93.44 592 ASN A CA 1
ATOM 4876 C C . ASN A 1 592 ? 6.992 1.219 30.433 1.00 93.44 592 ASN A C 1
ATOM 4878 O O . ASN A 1 592 ? 6.686 1.526 31.583 1.00 93.44 592 ASN A O 1
ATOM 4882 N N . THR A 1 593 ? 6.082 0.845 29.526 1.00 92.44 593 THR A N 1
ATOM 4883 C CA . THR A 1 593 ? 4.640 0.814 29.803 1.00 92.44 593 THR A CA 1
ATOM 4884 C C . THR A 1 593 ? 4.326 -0.058 31.016 1.00 92.44 593 THR A C 1
ATOM 4886 O O . THR A 1 593 ? 3.632 0.400 31.914 1.00 92.44 593 THR A O 1
ATOM 4889 N N . ILE A 1 594 ? 4.875 -1.276 31.102 1.00 93.81 594 ILE A N 1
ATOM 4890 C CA . ILE A 1 594 ? 4.627 -2.184 32.238 1.00 93.81 594 ILE A CA 1
ATOM 4891 C C . ILE A 1 594 ? 5.235 -1.638 33.540 1.00 93.81 594 ILE A C 1
ATOM 4893 O O . ILE A 1 594 ? 4.619 -1.723 34.604 1.00 93.81 594 ILE A O 1
ATOM 4897 N N . LYS A 1 595 ? 6.443 -1.067 33.467 1.00 91.88 595 LYS A N 1
ATOM 4898 C CA . LYS A 1 595 ? 7.167 -0.484 34.610 1.00 91.88 595 LYS A CA 1
ATOM 4899 C C . LYS A 1 595 ? 6.404 0.682 35.250 1.00 91.88 595 LYS A C 1
ATOM 4901 O O . LYS A 1 595 ? 6.439 0.819 36.475 1.00 91.88 595 LYS A O 1
ATOM 4906 N N . GLU A 1 596 ? 5.725 1.495 34.445 1.00 92.00 596 GLU A N 1
ATOM 4907 C CA . GLU A 1 596 ? 4.965 2.669 34.895 1.00 92.00 596 GLU A CA 1
ATOM 4908 C C . GLU A 1 596 ? 3.613 2.321 35.545 1.00 92.00 596 GLU A C 1
ATOM 4910 O O . GLU A 1 596 ? 3.016 3.172 36.210 1.00 92.00 596 GLU A O 1
ATOM 4915 N N . ILE A 1 597 ? 3.140 1.072 35.435 1.00 93.06 597 ILE A N 1
ATOM 4916 C CA . ILE A 1 597 ? 1.876 0.655 36.053 1.00 93.06 597 ILE A CA 1
ATOM 4917 C C . ILE A 1 597 ? 1.987 0.688 37.585 1.00 93.06 597 ILE A C 1
ATOM 4919 O O . ILE A 1 597 ? 2.930 0.166 38.198 1.00 93.06 597 ILE A O 1
ATOM 4923 N N . SER A 1 598 ? 0.982 1.304 38.216 1.00 90.44 598 SER A N 1
ATOM 4924 C CA . SER A 1 598 ? 0.902 1.450 39.671 1.00 90.44 598 SER A CA 1
ATOM 4925 C C . SER A 1 598 ? 0.875 0.084 40.389 1.00 90.44 598 SER A C 1
ATOM 4927 O O . SER A 1 598 ? 0.206 -0.842 39.920 1.00 90.44 598 SER A O 1
ATOM 4929 N N . PRO A 1 599 ? 1.540 -0.044 41.563 1.00 88.69 599 PRO A N 1
ATOM 4930 C CA . PRO A 1 599 ? 1.507 -1.254 42.393 1.00 88.69 599 PRO A CA 1
ATOM 4931 C C . PRO A 1 599 ? 0.104 -1.736 42.782 1.00 88.69 599 PRO A C 1
ATOM 4933 O O . PRO A 1 599 ? -0.044 -2.882 43.185 1.00 88.69 599 PRO A O 1
ATOM 4936 N N . GLU A 1 600 ? -0.903 -0.865 42.712 1.00 91.31 600 GLU A N 1
ATOM 4937 C CA . GLU A 1 600 ? -2.300 -1.213 42.991 1.00 91.31 600 GLU A CA 1
ATOM 4938 C C . GLU A 1 600 ? -2.886 -2.184 41.951 1.00 91.31 600 GLU A C 1
ATOM 4940 O O . GLU A 1 600 ? -3.742 -2.998 42.290 1.00 91.31 600 GLU A O 1
ATOM 4945 N N . TYR A 1 601 ? -2.415 -2.122 40.701 1.00 90.06 601 TYR A N 1
ATOM 4946 C CA . TYR A 1 601 ? -2.995 -2.871 39.579 1.00 90.06 601 TYR A CA 1
ATOM 4947 C C . TYR A 1 601 ? -2.110 -4.021 39.093 1.00 90.06 601 TYR A C 1
ATOM 4949 O O . TYR A 1 601 ? -2.621 -4.972 38.512 1.00 90.06 601 TYR A O 1
ATOM 4957 N N . LEU A 1 602 ? -0.792 -3.961 39.300 1.00 92.75 602 LEU A N 1
ATOM 4958 C CA . LEU A 1 602 ? 0.141 -4.949 38.754 1.00 92.75 602 LEU A CA 1
ATOM 4959 C C . LEU A 1 602 ? 0.976 -5.611 39.850 1.00 92.75 602 LEU A C 1
ATOM 4961 O O . LEU A 1 602 ? 1.553 -4.934 40.706 1.00 92.75 602 LEU A O 1
ATOM 4965 N N . GLU A 1 603 ? 1.087 -6.938 39.781 1.00 92.50 603 GLU A N 1
ATOM 4966 C CA . GLU A 1 603 ? 1.866 -7.737 40.718 1.00 92.50 603 GLU A CA 1
ATOM 4967 C C . GLU A 1 603 ? 3.331 -7.288 40.783 1.00 92.50 603 GLU A C 1
ATOM 4969 O O . GLU A 1 603 ? 3.991 -7.017 39.773 1.00 92.50 603 GLU A O 1
ATOM 4974 N N . THR A 1 604 ? 3.879 -7.279 42.001 1.00 90.50 604 THR A N 1
ATOM 4975 C CA . THR A 1 604 ? 5.263 -6.869 42.273 1.00 90.50 604 THR A CA 1
ATOM 4976 C C . THR A 1 604 ? 6.280 -7.646 41.432 1.00 90.50 604 THR A C 1
ATOM 4978 O O . THR A 1 604 ? 7.269 -7.064 40.992 1.00 90.50 604 THR A O 1
ATOM 4981 N N . GLY A 1 605 ? 6.034 -8.935 41.166 1.00 91.69 605 GLY A N 1
ATOM 4982 C CA . GLY A 1 605 ? 6.912 -9.768 40.338 1.00 91.69 605 GLY A CA 1
ATOM 4983 C C . GLY A 1 605 ? 7.059 -9.234 38.911 1.00 91.69 605 GLY A C 1
ATOM 4984 O O . GLY A 1 605 ? 8.180 -9.035 38.443 1.00 91.69 605 GLY A O 1
ATOM 4985 N N . ASN A 1 606 ? 5.942 -8.920 38.251 1.00 92.94 606 ASN A N 1
ATOM 4986 C CA . ASN A 1 606 ? 5.943 -8.360 36.898 1.00 92.94 606 ASN A CA 1
ATOM 4987 C C . ASN A 1 606 ? 6.601 -6.974 36.856 1.00 92.94 606 ASN A C 1
ATOM 4989 O O . ASN A 1 606 ? 7.409 -6.703 35.970 1.00 92.94 606 ASN A O 1
ATOM 4993 N N . ARG A 1 607 ? 6.347 -6.122 37.858 1.00 93.06 607 ARG A N 1
ATOM 4994 C CA . ARG A 1 607 ? 6.971 -4.788 37.953 1.00 93.06 607 ARG A CA 1
ATOM 4995 C C . ARG A 1 607 ? 8.492 -4.852 38.096 1.00 93.06 607 ARG A C 1
ATOM 4997 O O . ARG A 1 607 ? 9.206 -4.098 37.436 1.00 93.06 607 ARG A O 1
ATOM 5004 N N . LEU A 1 608 ? 8.997 -5.756 38.937 1.00 93.88 608 LEU A N 1
ATOM 5005 C CA . LEU A 1 608 ? 10.438 -5.944 39.123 1.00 93.88 608 LEU A CA 1
ATOM 5006 C C . LEU A 1 608 ? 11.108 -6.465 37.846 1.00 93.88 608 LEU A C 1
ATOM 5008 O O . LEU A 1 608 ? 12.132 -5.917 37.443 1.00 93.88 608 LEU A O 1
ATOM 5012 N N . ARG A 1 609 ? 10.497 -7.457 37.180 1.00 96.81 609 ARG A N 1
ATOM 5013 C CA . ARG A 1 609 ? 10.962 -7.976 35.882 1.00 96.81 609 ARG A CA 1
ATOM 5014 C C . ARG A 1 609 ? 11.001 -6.883 34.814 1.00 96.81 609 ARG A C 1
ATOM 5016 O O . ARG A 1 609 ? 12.005 -6.752 34.124 1.00 96.81 609 ARG A O 1
ATOM 5023 N N . ALA A 1 610 ? 9.946 -6.073 34.706 1.00 95.19 610 ALA A N 1
ATOM 5024 C CA . ALA A 1 610 ? 9.878 -4.974 33.743 1.00 95.19 610 ALA A CA 1
ATOM 5025 C C . ALA A 1 610 ? 11.004 -3.957 33.956 1.00 95.19 610 ALA A C 1
ATOM 5027 O O . ALA A 1 610 ? 11.664 -3.566 32.997 1.00 95.19 610 ALA A O 1
ATOM 5028 N N . ASN A 1 611 ? 11.270 -3.579 35.211 1.00 95.50 611 ASN A N 1
ATOM 5029 C CA . ASN A 1 611 ? 12.365 -2.670 35.530 1.00 95.50 611 ASN A CA 1
ATOM 5030 C C . ASN A 1 611 ? 13.737 -3.281 35.204 1.00 95.50 611 ASN A C 1
ATOM 5032 O O . ASN A 1 611 ? 14.571 -2.613 34.605 1.00 95.50 611 ASN A O 1
ATOM 5036 N N . GLU A 1 612 ? 13.966 -4.551 35.546 1.00 96.19 612 GLU A N 1
ATOM 5037 C CA . GLU A 1 612 ? 15.210 -5.250 35.204 1.00 96.19 612 GLU A CA 1
ATOM 5038 C C . GLU A 1 612 ? 15.438 -5.313 33.685 1.00 96.19 612 GLU A C 1
ATOM 5040 O O . GLU A 1 612 ? 16.547 -5.073 33.207 1.00 96.19 612 GLU A O 1
ATOM 5045 N N . TYR A 1 613 ? 14.398 -5.637 32.916 1.00 96.31 613 TYR A N 1
ATOM 5046 C CA . TYR A 1 613 ? 14.490 -5.744 31.462 1.00 96.31 613 TYR A CA 1
ATOM 5047 C C . TYR A 1 613 ? 14.663 -4.384 30.786 1.00 96.31 613 TYR A C 1
ATOM 5049 O O . TYR A 1 613 ? 15.478 -4.283 29.872 1.00 96.31 613 TYR A O 1
ATOM 5057 N N . TYR A 1 614 ? 13.986 -3.339 31.269 1.00 95.31 614 TYR A N 1
ATOM 5058 C CA . TYR A 1 614 ? 14.176 -1.966 30.794 1.00 95.31 614 TYR A CA 1
ATOM 5059 C C . TYR A 1 614 ? 15.656 -1.554 30.860 1.00 95.31 614 TYR A C 1
ATOM 5061 O O . TYR A 1 614 ? 16.238 -1.154 29.853 1.00 95.31 614 TYR A O 1
ATOM 5069 N N . GLU A 1 615 ? 16.307 -1.755 32.012 1.00 94.88 615 GLU A N 1
ATOM 5070 C CA . GLU A 1 615 ? 17.730 -1.424 32.196 1.00 94.88 615 GLU A CA 1
ATOM 5071 C C . GLU A 1 615 ? 18.662 -2.252 31.292 1.00 94.88 615 GLU A C 1
ATOM 5073 O O . GLU A 1 615 ? 19.729 -1.783 30.899 1.00 94.88 615 GLU A O 1
ATOM 5078 N N . LYS A 1 616 ? 18.269 -3.480 30.926 1.00 92.56 616 LYS A N 1
ATOM 5079 C CA . LYS A 1 616 ? 19.036 -4.333 30.001 1.00 92.56 616 LYS A CA 1
ATOM 5080 C C . LYS A 1 616 ? 18.919 -3.896 28.541 1.00 92.56 616 LYS A C 1
ATOM 5082 O O . LYS A 1 616 ? 19.868 -4.096 27.785 1.00 92.56 616 LYS A O 1
ATOM 5087 N N . ILE A 1 617 ? 17.780 -3.335 28.137 1.00 92.19 617 ILE A N 1
ATOM 5088 C CA . ILE A 1 617 ? 17.538 -2.885 26.757 1.00 92.19 617 ILE A CA 1
ATOM 5089 C C . ILE A 1 617 ? 18.077 -1.461 26.551 1.00 92.19 617 ILE A C 1
ATOM 5091 O O . ILE A 1 617 ? 18.558 -1.149 25.464 1.00 92.19 617 ILE A O 1
ATOM 5095 N N . LEU A 1 618 ? 18.061 -0.618 27.593 1.00 92.06 618 LEU A N 1
ATOM 5096 C CA . LEU A 1 618 ? 18.410 0.809 27.529 1.00 92.06 618 LEU A CA 1
ATOM 5097 C C . LEU A 1 618 ? 19.733 1.124 26.811 1.00 92.06 618 LEU A C 1
ATOM 5099 O O . LEU A 1 618 ? 19.738 2.050 26.005 1.00 92.06 618 LEU A O 1
ATOM 5103 N N . PRO A 1 619 ? 20.829 0.359 26.989 1.00 89.75 619 PRO A N 1
ATOM 5104 C CA . PRO A 1 619 ? 22.090 0.626 26.293 1.00 89.75 619 PRO A CA 1
ATOM 5105 C C . PRO A 1 619 ? 22.032 0.478 24.763 1.00 89.75 619 PRO A C 1
ATOM 5107 O O . PRO A 1 619 ? 22.939 0.940 24.071 1.00 89.75 619 PRO A O 1
ATOM 5110 N N . PHE A 1 620 ? 21.012 -0.204 24.237 1.00 85.50 620 PHE A N 1
ATOM 5111 C CA . PHE A 1 620 ? 20.830 -0.454 22.807 1.00 85.50 620 PHE A CA 1
ATOM 5112 C C . PHE A 1 620 ? 19.838 0.518 22.158 1.00 85.50 620 PHE A C 1
ATOM 5114 O O . PHE A 1 620 ? 19.781 0.580 20.932 1.00 85.50 620 PHE A O 1
ATOM 5121 N N . TYR A 1 621 ? 19.069 1.264 22.956 1.00 82.38 621 TYR A N 1
ATOM 5122 C CA . TYR A 1 621 ? 18.111 2.258 22.480 1.00 82.38 621 TYR A CA 1
ATOM 5123 C C . TYR A 1 621 ? 18.853 3.564 22.170 1.00 82.38 621 TYR A C 1
ATOM 5125 O O . TYR A 1 621 ? 19.515 4.119 23.050 1.00 82.38 621 TYR A O 1
ATOM 5133 N N . ARG A 1 622 ? 18.809 4.001 20.909 1.00 69.38 622 ARG A N 1
ATOM 5134 C CA . ARG A 1 622 ? 19.561 5.156 20.398 1.00 69.38 622 ARG A CA 1
ATOM 5135 C C . ARG A 1 622 ? 18.669 6.344 20.103 1.00 69.38 622 ARG A C 1
ATOM 5137 O O . ARG A 1 622 ? 17.561 6.116 19.575 1.00 69.38 622 ARG A O 1
#

Sequence (622 aa):
MQSMRILPTLLFVLIVLKLTAQQTVPDIRLFPSYEEIVNHFKKNYNTSFDHSIQVQFARKPDGWYVELYNLVVTATKPQSSYVLWSYARKQFQQVPLMPNRKDYNPYWKPNEFEFYQEGFNIHPFFGYRGWSADVCRIYERLPGLNDSLLYAIGRAYSHRASIALWEHSTYGIHSRYDSTFNKSDISYDSVLIFRDRVNEAIRYFKKTQDVNPKFITKVGSIHTKCSNEYIYAYLTLLVLGFETEAQSFITEGLYDDMILSTAENTLNSCPPNSLLITGGDLDTYSMTYLQALRNTRTDVVLANISLLNVGRYIHHLRYHKGVSLQISDQQYSILQQHAVILNDSLPFVSAEDVLAETATHTFSYEWDYLEAESRNIMFAFMETDPNHMNRLNTLMVEHTPNYLYTCDLFILDYIQNNFTNQPLCFSLACQESVTEPYKKDLVSLGLVYQLKTSSQREQADVILKNNKIRLLEKYIWNFKAKDLFLRDMLLGSYKYLFIQEAKSALTIKDTNTAILLIDKYIELFPDSIMTYGHYEATLMDLLIRTHQTNQLNDIASHLLDLVNVFITTKLNPNWQSVPDEHEVALWMYVTNTIKEISPEYLETGNRLRANEYYEKILPFYR

Secondary structure (DSSP, 8-state):
-----SHHHHHHHHHHHHSS---PPP-GGGSPPHHHHHHHHHHHB-----TTEEEEEEEETTEEEEEEEETTTBSSS-SEEEEEEETTTTEE---SSPBP-S---TT--SSS-HHHHHHHHH-SSBSSTTHHHHHHHHHTT-SS--HHHHHHHHHHHHHHHHHHHHSSSS-TTTTTS-SS--GGGS-HHHHHHHHHHHHHHHHHHHHHHHH-TT-EETTEEHHHHHHHHHHHHHHHHHHTT-HHHHHTT--TTSS-HHHHHHHHHHHHHSPTT-EEEE-SHHHHHHHHHHHHHH-TTTTSEEEETTGGG-HHHHHHHHHHH----SS-HHHHHHHTT--EEPPTT-SEEEHHHHHHHHHH------SS------EEEEEEEEEE-TTS-EEEEEEEEEESSSEE-HHHHHHHHHHHHHTTTS-EEEETTS-HHHHGGGTTTEEE-SSEEEE--HHHHHHHHHS-SSHHHHHHHHSSTT---S-HHHHHHHHHHHHHHHHHHHHHHHHTT-HHHHHHHHHHHHHHS-TTTS--SHHHHHHHHHHHHTT-HHHHHHHHHHHHHHHHHHHHHTS-TTS-SPPPHHHHHHHHHHHHHHHHS-TTTS-HHHHHHHHHHHHHHGGG--

Radius of gyration: 28.88 Å; chains: 1; bounding box: 80×62×108 Å

Foldseek 3Di:
DDDDDDPPPVVVVVVVVVVPPPPPAQDLVLADAPVVLQVVCLQWADLDDDLQWAWFWWQDRFAIKIFICRNVPANFHGPDIGHQATSVVSGGDDDPGHTDDDPRDPPDDRDPDPVQSVLVVQASTDTHPCRLVCLCVRQVPDPPDALSSLLNNLVSLLVVLVCLFQVQPPHHPCSLQPLFDDLVSGDVVSLVSSLVSLVSSLVSLVVSCVRPVQPADPQFTSLLVSLLSLLVNLLVCVLSVNNVRSLVSQDPDSFDPLLLLLLLLLLVLDDFQAEEEEEDSSNQRSVSSCCSPPVRNLSYHYDYLVCLLRLSNVVCCVPVVVQDFDADSSLSSLLSVHKAADDPPDQEDELVRVRVCSNPDRDDDDPPDDDFDKHWYKYWDFAQDPVRDTDIFIDIFIATPRIGGSSRNSVSRSCNPPVRPHWYKYFPNHDCNNCVRQVVQWDDRDRITIGHTPVVVVVVLVVLPDRLVVSLVPRQPDDDHPGPVVQQVSVVSNLVSLLVNLVSCVVVPNLVSNVVSLVVSCVRDPCVRPNDFQSLLSCLVSCVSSVVLVVNAVSLVSLLVVLVVCCVPQVPPVDPDQHDQVVLVRNLSSLVSQLPDDCVRYPPVSNVSSVVSNVSSVVSHD